Protein AF-C8WVZ9-F1 (afdb_monomer_lite)

Sequence (441 aa):
MGRTRWTMGVVLACALSVSGCATAPSETTSIAPSTGQEGQGTSVSHGEMGWYFVPIASMYGDMAVIAGIRPGKGRLKLWIRDDRFQGEGVTFAKTWDVAWFTPATGVLTRAGTMPSRAQSRYDGSVQLVFPYQWPTGGHPVKVSVRMGTRPGPPWPAAIPMYGSDMTPASFAPGAWDNLILGQVGDWVWVALKGPESPPLPGGTFATLWGYRTWDRLVAFNTKTGQAVQYAIPRSYSIGSFIEMVTPNLTVPTFAVQGDRVYVGVGEWIGSFPAKPAIPAHADILRLQAPIIQGPDSAYVESAGQAALDALNLDVELAAQSLASYWDSLVGVSVPGVPPFSEYRTGKQFAWNLYPTLVNHGSLPPDLLWSLMFPYPPKSSSDAERNALAGEIAAIIQSPLDWDAENMGAISAQAVLARFHHHPPMALPGYVVRGDAYWPKA

Foldseek 3Di:
DDDDDDDDDDDDDDPDDDDDDDDDDDDDDDDDDDDDDDDDDDQDDPPAFFKEFAPVCVVPNLQKFFQEWDDDDQKIKTWIWHWDDDPPRDTDDIWIFIWIARRSVRDIGGDGTDDDDDRDADDAQKDWAWDPDADPFWDFTFIWIDRNPHTFDGADPLDGATFAPQAPPVDDTSCLQWGFQYADVQKTKIFHFFDSDQPDPDPDQRRFQGGQARQWIKIAGRHQRAIEIETDDDDLGLNLLCQRRHNVHRDWHWDDDDQWIWITRRRMIGIHGSDDDDPPPHSYHYDYGDHPHDDDPVSNVVSLVVLLVLLVVLQVLLLLLLLLLQCVLLPHDAPPRDHNVCCVVVVGDHQLLDVCCVVRVYGDSSNSCSLVRDDDPPDPSNVSSVVSVVSVVCSNPDPSSVCSNVPPPDDSVRVCVVCVLADNDDGVQWDDDPRHTYGDD

pLDDT: mean 76.92, std 22.51, range [19.88, 97.62]

Organism: Alicyclobacillus acidocaldarius subsp. acidocaldarius (strain ATCC 27009 / DSM 446 / BCRC 14685 / JCM 5260 / KCTC 1825 / NBRC 15652 / NCIMB 11725 / NRRL B-14509 / 104-IA) (NCBI:txid521098)

Secondary structure (DSSP, 8-state):
-------------------------------PPP-----------TT--EEEE--HHHHH-TTEEEEEEEE-SSSEEEEEEEEEE-STT-EEEEEEEEEEEETTTTEEEEEEEE---PPP---SSEEEE--SSPPSSSPPB-PEEEETTEE-PPPPTTS-B---TT--TTS-TTTTTEEEEEEETTEEEEEEES-SS---TTSSSTTTSSTTSEEEEEEEETTT--EEEEEPPPPSSHHHHHHHH-TTSPPPEEEEETTEEEEEETTEEEEEESS----TT-SEEEE---EEEPPPHHHHHHHHHHHHHHHHHHHHHHHHHHHHHHHHHHT---TT---THHHHTTSS--GGG-HHHHHH----HHHHHHHH--PPTTSHHHHHHHHHHHHHHHHHT-HHHHHHHTTTSS-HHHHHHHTTTS--S--TTEEEETTEEEE--

Structure (mmCIF, N/CA/C/O backbone):
data_AF-C8WVZ9-F1
#
_entry.id   AF-C8WVZ9-F1
#
loop_
_atom_site.group_PDB
_atom_site.id
_atom_site.type_symbol
_atom_site.label_atom_id
_atom_site.label_alt_id
_atom_site.label_comp_id
_atom_site.label_asym_id
_atom_site.label_entity_id
_atom_site.label_seq_id
_atom_site.pdbx_PDB_ins_code
_atom_site.Cartn_x
_atom_site.Cartn_y
_atom_site.Cartn_z
_atom_site.occupancy
_atom_site.B_iso_or_equiv
_atom_site.auth_seq_id
_atom_site.auth_comp_id
_atom_site.auth_asym_id
_atom_site.auth_atom_id
_atom_site.pdbx_PDB_model_num
ATOM 1 N N . MET A 1 1 ? -27.736 11.914 -47.909 1.00 29.88 1 MET A N 1
ATOM 2 C CA . MET A 1 1 ? -26.961 10.954 -48.729 1.00 29.88 1 MET A CA 1
ATOM 3 C C . MET A 1 1 ? -25.530 11.480 -48.757 1.00 29.88 1 MET A C 1
ATOM 5 O O . MET A 1 1 ? -25.383 12.636 -49.094 1.00 29.88 1 MET A O 1
ATOM 9 N N . GLY A 1 2 ? -24.464 10.813 -48.329 1.00 27.62 2 GLY A N 1
ATOM 10 C CA . GLY A 1 2 ? -24.272 9.470 -47.804 1.00 27.62 2 GLY A CA 1
ATOM 11 C C . GLY A 1 2 ? -23.152 9.477 -46.751 1.00 27.62 2 GLY A C 1
ATOM 12 O O . GLY A 1 2 ? -22.336 10.391 -46.687 1.00 27.62 2 GLY A O 1
ATOM 13 N N . ARG A 1 3 ? -23.195 8.462 -45.888 1.00 22.64 3 ARG A N 1
ATOM 14 C CA . ARG A 1 3 ? -22.185 8.118 -44.886 1.00 22.64 3 ARG A CA 1
ATOM 15 C C . ARG A 1 3 ? -21.028 7.388 -45.568 1.00 22.64 3 ARG A C 1
ATOM 17 O O . ARG A 1 3 ? -21.297 6.503 -46.375 1.00 22.64 3 ARG A O 1
ATOM 24 N N . THR A 1 4 ? -19.801 7.615 -45.108 1.00 25.11 4 THR A N 1
ATOM 25 C CA . THR A 1 4 ? -18.699 6.665 -45.314 1.00 25.11 4 THR A CA 1
ATOM 26 C C . THR A 1 4 ? -18.016 6.412 -43.976 1.00 25.11 4 THR A C 1
ATOM 28 O O . THR A 1 4 ? -17.481 7.321 -43.347 1.00 25.11 4 THR A O 1
ATOM 31 N N . ARG A 1 5 ? -18.144 5.166 -43.511 1.00 24.33 5 ARG A N 1
ATOM 32 C CA . ARG A 1 5 ? -17.492 4.598 -42.328 1.00 24.33 5 ARG A CA 1
ATOM 33 C C . ARG A 1 5 ? -16.043 4.261 -42.682 1.00 24.33 5 ARG A C 1
ATOM 35 O O . ARG A 1 5 ? -15.822 3.653 -43.723 1.00 24.33 5 ARG A O 1
ATOM 42 N N . TRP A 1 6 ? -15.111 4.550 -41.779 1.00 22.38 6 TRP A N 1
ATOM 43 C CA . TRP A 1 6 ? -13.813 3.881 -41.725 1.00 22.38 6 TRP A CA 1
ATOM 44 C C . TRP A 1 6 ? -13.786 3.012 -40.471 1.00 22.38 6 TRP A C 1
ATOM 46 O O . TRP A 1 6 ? -13.825 3.501 -39.347 1.00 22.38 6 TRP A O 1
ATOM 56 N N . THR A 1 7 ? -13.816 1.705 -40.693 1.00 24.06 7 THR A N 1
ATOM 57 C CA . THR A 1 7 ? -13.511 0.664 -39.714 1.00 24.06 7 THR A CA 1
ATOM 58 C C . THR A 1 7 ? -12.002 0.449 -39.709 1.00 24.06 7 THR A C 1
ATOM 60 O O . THR A 1 7 ? -11.449 0.062 -40.735 1.00 24.06 7 THR A O 1
ATOM 63 N N . MET A 1 8 ? -11.351 0.662 -38.568 1.00 23.36 8 MET A N 1
ATOM 64 C CA . MET A 1 8 ? -10.012 0.144 -38.285 1.00 23.36 8 MET A CA 1
ATOM 65 C C . MET A 1 8 ? -10.153 -0.850 -37.136 1.00 23.36 8 MET A C 1
ATOM 67 O O . MET A 1 8 ? -10.513 -0.478 -36.022 1.00 23.36 8 MET A O 1
ATOM 71 N N . GLY A 1 9 ? -9.961 -2.127 -37.457 1.00 20.23 9 GLY A N 1
ATOM 72 C CA . GLY A 1 9 ? -9.815 -3.194 -36.481 1.00 20.23 9 GLY A CA 1
ATOM 73 C C . GLY A 1 9 ? -8.363 -3.265 -36.029 1.00 20.23 9 GLY A C 1
ATOM 74 O O . GLY A 1 9 ? -7.457 -3.245 -36.859 1.00 20.23 9 GLY A O 1
ATOM 75 N N . VAL A 1 10 ? -8.158 -3.368 -34.721 1.00 25.48 10 VAL A N 1
ATOM 76 C CA . VAL A 1 10 ? -6.905 -3.826 -34.123 1.00 25.48 10 VAL A CA 1
ATOM 77 C C . VAL A 1 10 ? -7.260 -5.038 -33.274 1.00 25.48 10 VAL A C 1
ATOM 79 O O . VAL A 1 10 ? -8.191 -5.006 -32.470 1.00 25.48 10 VAL A O 1
ATOM 82 N N . VAL A 1 11 ? -6.571 -6.136 -33.565 1.00 22.67 11 VAL A N 1
ATOM 83 C CA . VAL A 1 11 ? -6.753 -7.458 -32.973 1.00 22.67 11 VAL A CA 1
ATOM 84 C C . VAL A 1 11 ? -6.140 -7.451 -31.577 1.00 22.67 11 VAL A C 1
ATOM 86 O O . VAL A 1 11 ? -4.938 -7.257 -31.427 1.00 22.67 11 VAL A O 1
ATOM 89 N N . LEU A 1 12 ? -6.981 -7.667 -30.568 1.00 23.98 12 LEU A N 1
ATOM 90 C CA . LEU A 1 12 ? -6.572 -7.955 -29.199 1.00 23.98 12 LEU A CA 1
ATOM 91 C C . LEU A 1 12 ? -6.300 -9.465 -29.110 1.00 23.98 12 LEU A C 1
ATOM 93 O O . LEU A 1 12 ? -7.219 -10.269 -29.276 1.00 23.98 12 LEU A O 1
ATOM 97 N N . ALA A 1 13 ? -5.049 -9.862 -28.886 1.00 22.64 13 ALA A N 1
ATOM 98 C CA . ALA A 1 13 ? -4.718 -11.247 -28.576 1.00 22.64 13 ALA A CA 1
ATOM 99 C C . ALA A 1 13 ? -5.076 -11.525 -27.107 1.00 22.64 13 ALA A C 1
ATOM 101 O O . ALA A 1 13 ? -4.289 -11.279 -26.199 1.00 22.64 13 ALA A O 1
ATOM 102 N N . CYS A 1 14 ? -6.295 -12.016 -26.874 1.00 20.61 14 CYS A N 1
ATOM 103 C CA . CYS A 1 14 ? -6.662 -12.674 -25.624 1.00 20.61 14 CYS A CA 1
ATOM 104 C C . CYS A 1 14 ? -6.055 -14.081 -25.606 1.00 20.61 14 CYS A C 1
ATOM 106 O O . CYS A 1 14 ? -6.479 -14.943 -26.377 1.00 20.61 14 CYS A O 1
ATOM 108 N N . ALA A 1 15 ? -5.122 -14.345 -24.694 1.00 22.97 15 ALA A N 1
ATOM 109 C CA . ALA A 1 15 ? -4.780 -15.709 -24.309 1.00 22.97 15 ALA A CA 1
ATOM 110 C C . ALA A 1 15 ? -5.832 -16.221 -23.308 1.00 22.97 15 ALA A C 1
ATOM 112 O O . ALA A 1 15 ? -5.692 -16.091 -22.098 1.00 22.97 15 ALA A O 1
ATOM 113 N N . LEU A 1 16 ? -6.928 -16.764 -23.843 1.00 22.61 16 LEU A N 1
ATOM 114 C CA . LEU A 1 16 ? -7.836 -17.666 -23.136 1.00 22.61 16 LEU A CA 1
ATOM 115 C C . LEU A 1 16 ? -7.337 -19.094 -23.370 1.00 22.61 16 LEU A C 1
ATOM 117 O O . LEU A 1 16 ? -7.432 -19.596 -24.489 1.00 22.61 16 LEU A O 1
ATOM 121 N N . SER A 1 17 ? -6.853 -19.771 -22.334 1.00 23.20 17 SER A N 1
ATOM 122 C CA . SER A 1 17 ? -6.649 -21.221 -22.353 1.00 23.20 17 SER A CA 1
ATOM 123 C C . SER A 1 17 ? -7.741 -21.901 -21.526 1.00 23.20 17 SER A C 1
ATOM 125 O O . SER A 1 17 ? -7.682 -21.996 -20.305 1.00 23.20 17 SER A O 1
ATOM 127 N N . VAL A 1 18 ? -8.760 -22.395 -22.235 1.00 21.27 18 VAL A N 1
ATOM 128 C CA . VAL A 1 18 ? -9.701 -23.414 -21.758 1.00 21.27 18 VAL A CA 1
ATOM 129 C C . VAL A 1 18 ? -9.393 -24.708 -22.504 1.00 21.27 18 VAL A C 1
ATOM 131 O O . VAL A 1 18 ? -9.478 -24.745 -23.729 1.00 21.27 18 VAL A O 1
ATOM 134 N N . SER A 1 19 ? -9.061 -25.769 -21.773 1.00 24.31 19 SER A N 1
ATOM 135 C CA . SER A 1 19 ? -9.221 -27.195 -22.122 1.00 24.31 19 SER A CA 1
ATOM 136 C C . SER A 1 19 ? -8.779 -27.982 -20.886 1.00 24.31 19 SER A C 1
ATOM 138 O O . SER A 1 19 ? -7.771 -27.636 -20.292 1.00 24.31 19 SER A O 1
ATOM 140 N N . GLY A 1 20 ? -9.440 -29.012 -20.376 1.00 20.89 20 GLY A N 1
ATOM 141 C CA . GLY A 1 20 ? -10.487 -29.894 -20.875 1.00 20.89 20 GLY A CA 1
ATOM 142 C C . GLY A 1 20 ? -10.289 -31.223 -20.126 1.00 20.89 20 GLY A C 1
ATOM 143 O O . GLY A 1 20 ? -9.154 -31.636 -19.911 1.00 20.89 20 GLY A O 1
ATOM 144 N N . CYS A 1 21 ? -11.372 -31.840 -19.652 1.00 19.88 21 CYS A N 1
ATOM 145 C CA . CYS A 1 21 ? -11.374 -33.067 -18.845 1.00 19.88 21 CYS A CA 1
ATOM 146 C C . CYS A 1 21 ? -10.524 -34.217 -19.418 1.00 19.88 21 CYS A C 1
ATOM 148 O O . CYS A 1 21 ? -10.654 -34.550 -20.593 1.00 19.88 21 CYS A O 1
ATOM 150 N N . ALA A 1 22 ? -9.808 -34.924 -18.538 1.00 22.02 22 ALA A N 1
ATOM 151 C CA . ALA A 1 22 ? -9.460 -36.333 -18.709 1.00 22.02 22 ALA A CA 1
ATOM 152 C C . ALA A 1 22 ? -9.464 -37.041 -17.342 1.00 22.02 22 ALA A C 1
ATOM 154 O O . ALA A 1 22 ? -8.825 -36.608 -16.386 1.00 22.02 22 ALA A O 1
ATOM 155 N N . THR A 1 23 ? -10.236 -38.118 -17.255 1.00 21.86 23 THR A N 1
ATOM 156 C CA . THR A 1 23 ? -10.394 -39.022 -16.112 1.00 21.86 23 THR A CA 1
ATOM 157 C C . THR A 1 23 ? -9.280 -40.083 -16.084 1.00 21.86 23 THR A C 1
ATOM 159 O O . THR A 1 23 ? -9.119 -40.780 -17.076 1.00 21.86 23 THR A O 1
ATOM 162 N N . ALA A 1 24 ? -8.581 -40.177 -14.937 1.00 22.89 24 ALA A N 1
ATOM 163 C CA . ALA A 1 24 ? -7.985 -41.320 -14.191 1.00 22.89 24 ALA A CA 1
ATOM 164 C C . ALA A 1 24 ? -7.341 -42.537 -14.932 1.00 22.89 24 ALA A C 1
ATOM 166 O O . ALA A 1 24 ? -7.842 -42.968 -15.967 1.00 22.89 24 ALA A O 1
ATOM 167 N N . PRO A 1 25 ? -6.297 -43.191 -14.356 1.00 23.95 25 PRO A N 1
ATOM 168 C CA . PRO A 1 25 ? -6.461 -44.010 -13.143 1.00 23.95 25 PRO A CA 1
ATOM 169 C C . PRO A 1 25 ? -5.333 -43.920 -12.089 1.00 23.95 25 PRO A C 1
ATOM 171 O O . PRO A 1 25 ? -4.248 -43.400 -12.327 1.00 23.95 25 PRO A O 1
ATOM 174 N N . SER A 1 26 ? -5.660 -44.445 -10.904 1.00 23.14 26 SER A N 1
ATOM 175 C CA . SER A 1 26 ? -4.842 -44.619 -9.701 1.00 23.14 26 SER A CA 1
ATOM 176 C C . SER A 1 26 ? -3.475 -45.264 -9.921 1.00 23.14 26 SER A C 1
ATOM 178 O O . SER A 1 26 ? -3.396 -46.315 -10.546 1.00 23.14 26 SER A O 1
ATOM 180 N N . GLU A 1 27 ? -2.468 -44.770 -9.198 1.00 23.16 27 GLU A N 1
ATOM 181 C CA . GLU A 1 27 ? -1.441 -45.630 -8.610 1.00 23.16 27 GLU A CA 1
ATOM 182 C C . GLU A 1 27 ? -0.999 -45.092 -7.242 1.00 23.16 27 GLU A C 1
ATOM 184 O O . GLU A 1 27 ? -0.496 -43.983 -7.073 1.00 23.16 27 GLU A O 1
ATOM 189 N N . THR A 1 28 ? -1.290 -45.906 -6.236 1.00 23.78 28 THR A N 1
ATOM 190 C CA . THR A 1 28 ? -0.952 -45.761 -4.826 1.00 23.78 28 THR A CA 1
ATOM 191 C C . THR A 1 28 ? 0.554 -45.908 -4.641 1.00 23.78 28 THR A C 1
ATOM 193 O O . THR A 1 28 ? 1.087 -46.980 -4.904 1.00 23.78 28 THR A O 1
ATOM 196 N N . THR A 1 29 ? 1.233 -44.899 -4.092 1.00 23.52 29 THR A N 1
ATOM 197 C CA . THR A 1 29 ? 2.475 -45.148 -3.344 1.00 23.52 29 THR A CA 1
ATOM 198 C C . THR A 1 29 ? 2.499 -44.280 -2.095 1.00 23.52 29 THR A C 1
ATOM 200 O O . THR A 1 29 ? 2.578 -43.057 -2.152 1.00 23.52 29 THR A O 1
ATOM 203 N N . SER A 1 30 ? 2.363 -44.945 -0.951 1.00 23.78 30 SER A N 1
ATOM 204 C CA . SER A 1 30 ? 2.462 -44.371 0.382 1.00 23.78 30 SER A CA 1
ATOM 205 C C . SER A 1 30 ? 3.886 -43.902 0.667 1.00 23.78 30 SER A C 1
ATOM 207 O O . SER A 1 30 ? 4.817 -44.706 0.596 1.00 23.78 30 SER A O 1
ATOM 209 N N . ILE A 1 31 ? 4.041 -42.654 1.100 1.00 23.84 31 ILE A N 1
ATOM 210 C CA . ILE A 1 31 ? 5.208 -42.211 1.865 1.00 23.84 31 ILE A CA 1
ATOM 211 C C . ILE A 1 31 ? 4.674 -41.525 3.124 1.00 23.84 31 ILE A C 1
ATOM 213 O O . ILE A 1 31 ? 3.808 -40.656 3.058 1.00 23.84 31 ILE A O 1
ATOM 217 N N . ALA A 1 32 ? 5.127 -42.017 4.275 1.00 22.39 32 ALA A N 1
ATOM 218 C CA . ALA A 1 32 ? 4.687 -41.610 5.602 1.00 22.39 32 ALA A CA 1
ATOM 219 C C . ALA A 1 32 ? 4.967 -40.116 5.884 1.00 22.39 32 ALA A C 1
ATOM 221 O O . ALA A 1 32 ? 5.989 -39.596 5.432 1.00 22.39 32 ALA A O 1
ATOM 222 N N . PRO A 1 33 ? 4.106 -39.430 6.659 1.00 22.33 33 PRO A N 1
ATOM 223 C CA . PRO A 1 33 ? 4.279 -38.018 6.973 1.00 22.33 33 PRO A CA 1
ATOM 224 C C . PRO A 1 33 ? 5.383 -37.821 8.020 1.00 22.33 33 PRO A C 1
ATOM 226 O O . PRO A 1 33 ? 5.328 -38.375 9.120 1.00 22.33 33 PRO A O 1
ATOM 229 N N . SER A 1 34 ? 6.379 -36.994 7.694 1.00 24.73 34 SER A N 1
ATOM 230 C CA . SER A 1 34 ? 7.309 -36.451 8.681 1.00 24.73 34 SER A CA 1
ATOM 231 C C . SER A 1 34 ? 6.636 -35.311 9.444 1.00 24.73 34 SER A C 1
ATOM 233 O O . SER A 1 34 ? 6.245 -34.295 8.874 1.00 24.73 34 SER A O 1
ATOM 235 N N . THR A 1 35 ? 6.523 -35.517 10.747 1.00 26.45 35 THR A N 1
ATOM 236 C CA . THR A 1 35 ? 6.078 -34.602 11.799 1.00 26.45 35 THR A CA 1
ATOM 237 C C . THR A 1 35 ? 6.645 -33.182 11.686 1.00 26.45 35 THR A C 1
ATOM 239 O O . THR A 1 35 ? 7.861 -33.000 11.723 1.00 26.45 35 THR A O 1
ATOM 242 N N . GLY A 1 36 ? 5.757 -32.183 11.665 1.00 23.80 36 GLY A N 1
ATOM 243 C CA . GLY A 1 36 ? 6.095 -30.759 11.726 1.00 23.80 36 GLY A CA 1
ATOM 244 C C . GLY A 1 36 ? 4.884 -29.887 12.078 1.00 23.80 36 GLY A C 1
ATOM 245 O O . GLY A 1 36 ? 4.320 -29.247 11.207 1.00 23.80 36 GLY A O 1
ATOM 246 N N . GLN A 1 37 ? 4.486 -29.926 13.354 1.00 26.09 37 GLN A N 1
ATOM 247 C CA . GLN A 1 37 ? 3.618 -28.979 14.081 1.00 26.09 37 GLN A CA 1
ATOM 248 C C . GLN A 1 37 ? 2.404 -28.377 13.345 1.00 26.09 37 GLN A C 1
ATOM 250 O O . GLN A 1 37 ? 2.394 -27.217 12.940 1.00 26.09 37 GLN A O 1
ATOM 255 N N . GLU A 1 38 ? 1.307 -29.135 13.359 1.00 25.19 38 GLU A N 1
ATOM 256 C CA . GLU A 1 38 ? -0.048 -28.583 13.391 1.00 25.19 38 GLU A CA 1
ATOM 257 C C . GLU A 1 38 ? -0.263 -27.829 14.715 1.00 25.19 38 GLU A C 1
ATOM 259 O O . GLU A 1 38 ? -0.315 -28.415 15.801 1.00 25.19 38 GLU A O 1
ATOM 264 N N . GLY A 1 39 ? -0.382 -26.505 14.627 1.00 27.67 39 GLY A N 1
ATOM 265 C CA . GLY A 1 39 ? -0.938 -25.684 15.694 1.00 27.67 39 GLY A CA 1
ATOM 266 C C . GLY A 1 39 ? -2.450 -25.879 15.747 1.00 27.67 39 GLY A C 1
ATOM 267 O O . GLY A 1 39 ? -3.170 -25.380 14.890 1.00 27.67 39 GLY A O 1
ATOM 268 N N . GLN A 1 40 ? -2.883 -26.648 16.743 1.00 27.73 40 GLN A N 1
ATOM 269 C CA . GLN A 1 40 ? -4.248 -26.870 17.225 1.00 27.73 40 GLN A CA 1
ATOM 270 C C . GLN A 1 40 ? -5.304 -25.854 16.755 1.00 27.73 40 GLN A C 1
ATOM 272 O O . GLN A 1 40 ? -5.257 -24.675 17.101 1.00 27.73 40 GLN A O 1
ATOM 277 N N . GLY A 1 41 ? -6.336 -26.367 16.080 1.00 33.22 41 GLY A N 1
ATOM 278 C CA . GLY A 1 41 ? -7.616 -25.686 15.929 1.00 33.22 41 GLY A CA 1
ATOM 279 C C . GLY A 1 41 ? -8.287 -25.507 17.290 1.00 33.22 41 GLY A C 1
ATOM 280 O O . GLY A 1 41 ? -8.979 -26.396 17.785 1.00 33.22 41 GLY A O 1
ATOM 281 N N . THR A 1 42 ? -8.082 -24.345 17.898 1.00 28.11 42 THR A N 1
ATOM 282 C CA . THR A 1 42 ? -8.934 -23.820 18.960 1.00 28.11 42 THR A CA 1
ATOM 283 C C . THR A 1 42 ? -10.258 -23.374 18.349 1.00 28.11 42 THR A C 1
ATOM 285 O O . THR A 1 42 ? -10.302 -22.657 17.351 1.00 28.11 42 THR A O 1
ATOM 288 N N . SER A 1 43 ? -11.368 -23.785 18.960 1.00 30.59 43 SER A N 1
ATOM 289 C CA . SER A 1 43 ? -12.676 -23.187 18.700 1.00 30.59 43 SER A CA 1
ATOM 290 C C . SER A 1 43 ? -12.581 -21.668 18.889 1.00 30.59 43 SER A C 1
ATOM 292 O O . SER A 1 43 ? -12.325 -21.210 20.004 1.00 30.59 43 SER A O 1
ATOM 294 N N . VAL A 1 44 ? -12.760 -20.902 17.810 1.00 31.22 44 VAL A N 1
ATOM 295 C CA . VAL A 1 44 ? -12.601 -19.441 17.802 1.00 31.22 44 VAL A CA 1
ATOM 296 C C . VAL A 1 44 ? -13.662 -18.805 18.696 1.00 31.22 44 VAL A C 1
ATOM 298 O O . VAL A 1 44 ? -14.865 -18.918 18.447 1.00 31.22 44 VAL A O 1
ATOM 301 N N . SER A 1 45 ? -13.215 -18.131 19.753 1.00 32.59 45 SER A N 1
ATOM 302 C CA . SER A 1 45 ? -14.095 -17.354 20.611 1.00 32.59 45 SER A CA 1
ATOM 303 C C . SER A 1 45 ? -14.494 -16.055 19.896 1.00 32.59 45 SER A C 1
ATOM 305 O O . SER A 1 45 ? -13.671 -15.326 19.338 1.00 32.59 45 SER A O 1
ATOM 307 N N . HIS A 1 46 ? -15.791 -15.746 19.871 1.00 39.34 46 HIS A N 1
ATOM 308 C CA . HIS A 1 46 ? -16.281 -14.456 19.389 1.00 39.34 46 HIS A CA 1
ATOM 309 C C . HIS A 1 46 ? -15.780 -13.340 20.328 1.00 39.34 46 HIS A C 1
ATOM 311 O O . HIS A 1 46 ? -16.389 -13.108 21.367 1.00 39.34 46 HIS A O 1
ATOM 317 N N . GLY A 1 47 ? -14.690 -12.640 19.984 1.00 53.50 47 GLY A N 1
ATOM 318 C CA . GLY A 1 47 ? -14.193 -11.536 20.824 1.00 53.50 47 GLY A CA 1
ATOM 319 C C . GLY A 1 47 ? -12.701 -11.207 20.758 1.00 53.50 47 GLY A C 1
ATOM 320 O O . GLY A 1 47 ? -12.270 -10.274 21.434 1.00 53.50 47 GLY A O 1
ATOM 321 N N . GLU A 1 48 ? -11.903 -11.903 19.949 1.00 73.06 48 GLU A N 1
ATOM 322 C CA . GLU A 1 48 ? -10.443 -11.739 19.977 1.00 73.06 48 GLU A CA 1
ATOM 323 C C . GLU A 1 48 ? -9.954 -10.492 19.230 1.00 73.06 48 GLU A C 1
ATOM 325 O O . GLU A 1 48 ? -10.462 -10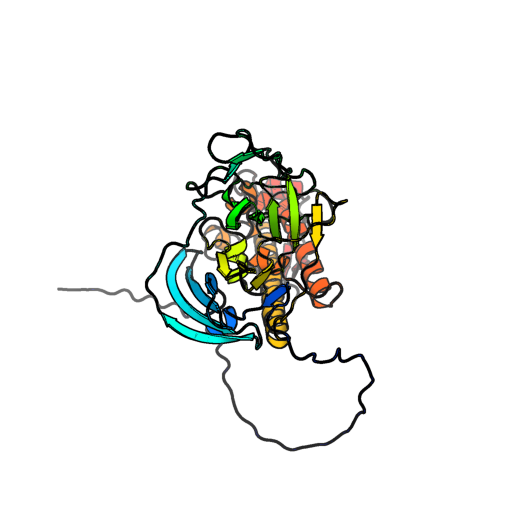.135 18.158 1.00 73.06 48 GLU A O 1
ATOM 330 N N . MET A 1 49 ? -9.010 -9.788 19.863 1.00 89.94 49 MET A N 1
ATOM 331 C CA . MET A 1 49 ? -8.331 -8.611 19.325 1.00 89.94 49 MET A CA 1
ATOM 332 C C . MET A 1 49 ? -7.361 -9.038 18.220 1.00 89.94 49 MET A C 1
ATOM 334 O O . MET A 1 49 ? -6.456 -9.822 18.490 1.00 89.94 49 MET A O 1
ATOM 338 N N . GLY A 1 50 ? -7.496 -8.490 17.013 1.00 94.06 50 GLY A N 1
ATOM 339 C CA . GLY A 1 50 ? -6.598 -8.826 15.907 1.00 94.06 50 GLY A CA 1
ATOM 340 C C . GLY A 1 50 ? -7.158 -8.490 14.529 1.00 94.06 50 GLY A C 1
ATOM 341 O O . GLY A 1 50 ? -8.126 -7.735 14.409 1.00 94.06 50 GLY A O 1
ATOM 342 N N . TRP A 1 51 ? -6.536 -9.057 13.498 1.00 95.25 51 TRP A N 1
ATOM 343 C CA . TRP A 1 51 ? -6.847 -8.812 12.090 1.00 95.25 51 TRP A CA 1
ATOM 344 C C . TRP A 1 51 ? -7.477 -10.029 11.411 1.00 95.25 51 TRP A C 1
ATOM 346 O O . TRP A 1 51 ? -7.005 -11.154 11.562 1.00 95.25 51 TRP A O 1
ATOM 356 N N . TYR A 1 52 ? -8.519 -9.780 10.624 1.00 95.38 52 TYR A N 1
ATOM 357 C CA . TYR A 1 52 ? -9.178 -10.753 9.762 1.00 95.38 52 TYR A CA 1
ATOM 358 C C . TYR A 1 52 ? -8.932 -10.372 8.308 1.00 95.38 52 TYR A C 1
ATOM 360 O O . TYR A 1 52 ? -9.235 -9.244 7.907 1.00 95.38 52 TYR A O 1
ATOM 368 N N . PHE A 1 53 ? -8.404 -11.308 7.530 1.00 93.88 53 PHE A N 1
ATOM 369 C CA . PHE A 1 53 ? -8.315 -11.181 6.087 1.00 93.88 53 PHE A CA 1
ATOM 370 C C . PHE A 1 53 ? -9.697 -11.370 5.458 1.00 93.88 53 PHE A C 1
ATOM 372 O O . PHE A 1 53 ? -10.464 -12.253 5.854 1.00 93.88 53 PHE A O 1
ATOM 379 N N . VAL A 1 54 ? -10.016 -10.539 4.472 1.00 93.94 54 VAL A N 1
ATOM 380 C CA . VAL A 1 54 ? -11.257 -10.594 3.709 1.00 93.94 54 VAL A CA 1
ATOM 381 C C . VAL A 1 54 ? -10.896 -10.679 2.224 1.00 93.94 54 VAL A C 1
ATOM 383 O O . VAL A 1 54 ? -10.467 -9.669 1.671 1.00 93.94 54 VAL A O 1
ATOM 386 N N . PRO A 1 55 ? -11.102 -11.832 1.558 1.00 87.75 55 PRO A N 1
ATOM 387 C CA . PRO A 1 55 ? -10.731 -12.045 0.156 1.00 87.75 55 PRO A CA 1
ATOM 388 C C . PRO A 1 55 ? -11.712 -11.326 -0.781 1.00 87.75 55 PRO A C 1
ATOM 390 O O . PRO A 1 55 ? -12.541 -11.938 -1.453 1.00 87.75 55 PRO A O 1
ATOM 393 N N . ILE A 1 56 ? -11.701 -9.997 -0.771 1.00 90.69 56 ILE A N 1
ATOM 394 C CA . ILE A 1 56 ? -12.604 -9.188 -1.595 1.00 90.69 56 ILE A CA 1
ATOM 395 C C . ILE A 1 56 ? -12.203 -9.250 -3.068 1.00 90.69 56 ILE A C 1
ATOM 397 O O . ILE A 1 56 ? -13.096 -9.256 -3.915 1.00 90.69 56 ILE A O 1
ATOM 401 N N . ALA A 1 57 ? -10.904 -9.373 -3.365 1.00 88.00 57 ALA A N 1
ATOM 402 C CA . ALA A 1 57 ? -10.403 -9.440 -4.733 1.00 88.00 57 ALA A CA 1
ATOM 403 C C . ALA A 1 57 ? -10.949 -10.661 -5.486 1.00 88.00 57 ALA A C 1
ATOM 405 O O . ALA A 1 57 ? -11.495 -10.529 -6.578 1.00 88.00 57 ALA A O 1
ATOM 406 N N . SER A 1 58 ? -10.948 -11.837 -4.852 1.00 85.19 58 SER A N 1
ATOM 407 C CA . SER A 1 58 ? -11.470 -13.066 -5.468 1.00 85.19 58 SER A CA 1
ATOM 408 C C . SER A 1 58 ? -12.975 -13.014 -5.761 1.00 85.19 58 SER A C 1
ATOM 410 O O . SER A 1 58 ? -13.464 -13.714 -6.647 1.00 85.19 58 SER A O 1
ATOM 412 N N . MET A 1 59 ? -13.729 -12.184 -5.032 1.00 89.50 59 MET A N 1
ATOM 413 C CA . MET A 1 59 ? -15.175 -12.061 -5.207 1.00 89.50 59 MET A CA 1
ATOM 414 C C . MET A 1 59 ? -15.581 -10.903 -6.122 1.00 89.50 59 MET A C 1
ATOM 416 O O . MET A 1 59 ? -16.601 -11.016 -6.803 1.00 89.50 59 MET A O 1
ATOM 420 N N . TYR A 1 60 ? -14.867 -9.781 -6.105 1.00 89.31 60 TYR A N 1
ATOM 421 C CA . TYR A 1 60 ? -15.290 -8.540 -6.769 1.00 89.31 60 TYR A CA 1
ATOM 422 C C . TYR A 1 60 ? -14.318 -8.059 -7.854 1.00 89.31 60 TYR A C 1
ATOM 424 O O . TYR A 1 60 ? -14.699 -7.195 -8.636 1.00 89.31 60 TYR A O 1
ATOM 432 N N . GLY A 1 61 ? -13.138 -8.670 -7.964 1.00 86.31 61 GLY A N 1
ATOM 433 C CA . GLY A 1 61 ? -12.073 -8.288 -8.888 1.00 86.31 61 GLY A CA 1
ATOM 434 C C . GLY A 1 61 ? -10.908 -7.612 -8.170 1.00 86.31 61 GLY A C 1
ATOM 435 O O . GLY A 1 61 ? -11.052 -7.099 -7.061 1.00 86.31 61 GLY A O 1
ATOM 436 N N . ASP A 1 62 ? -9.752 -7.591 -8.827 1.00 80.94 62 ASP A N 1
ATOM 437 C CA . ASP A 1 62 ? -8.476 -7.198 -8.214 1.00 80.94 62 ASP A CA 1
ATOM 438 C C . ASP A 1 62 ? -8.427 -5.740 -7.745 1.00 80.94 62 ASP A C 1
ATOM 440 O O . ASP A 1 62 ? -7.599 -5.405 -6.902 1.00 80.94 62 ASP A O 1
ATOM 444 N N . MET A 1 63 ? -9.340 -4.894 -8.239 1.00 83.31 63 MET A N 1
ATOM 445 C CA . MET A 1 63 ? -9.482 -3.479 -7.877 1.00 83.31 63 MET A CA 1
ATOM 446 C C . MET A 1 63 ? -10.468 -3.210 -6.729 1.00 83.31 63 MET A C 1
ATOM 448 O O . MET A 1 63 ? -10.718 -2.056 -6.375 1.00 83.31 63 MET A O 1
ATOM 452 N N . ALA A 1 64 ? -11.033 -4.258 -6.128 1.00 88.06 64 ALA A N 1
ATOM 453 C CA . ALA A 1 64 ? -12.025 -4.124 -5.073 1.00 88.06 64 ALA A CA 1
ATOM 454 C C . ALA A 1 64 ? -11.412 -3.797 -3.703 1.00 88.06 64 ALA A C 1
ATOM 456 O O . ALA A 1 64 ? -10.405 -4.380 -3.301 1.00 88.06 64 ALA A O 1
ATOM 457 N N . VAL A 1 65 ? -12.083 -2.924 -2.942 1.00 88.56 65 VAL A N 1
ATOM 458 C CA . VAL A 1 65 ? -11.675 -2.503 -1.592 1.00 88.56 65 VAL A CA 1
ATOM 459 C C . VAL A 1 65 ? -12.814 -2.326 -0.605 1.00 88.56 65 VAL A C 1
ATOM 461 O O . VAL A 1 65 ? -13.939 -1.976 -0.967 1.00 88.56 65 VAL A O 1
ATOM 464 N N . ILE A 1 66 ? -12.512 -2.502 0.685 1.00 91.94 66 ILE A N 1
ATOM 465 C CA . ILE A 1 66 ? -13.448 -2.212 1.775 1.00 91.94 66 ILE A CA 1
ATOM 466 C C . ILE A 1 66 ? -13.581 -0.693 1.940 1.00 91.94 66 ILE A C 1
ATOM 468 O O . ILE A 1 66 ? -12.749 -0.029 2.551 1.00 91.94 66 ILE A O 1
ATOM 472 N N . ALA A 1 67 ? -14.689 -0.148 1.442 1.00 90.50 67 ALA A N 1
ATOM 473 C CA . ALA A 1 67 ? -15.040 1.269 1.506 1.00 90.50 67 ALA A CA 1
ATOM 474 C C . ALA A 1 67 ? -16.042 1.612 2.622 1.00 90.50 67 ALA A C 1
ATOM 476 O O . ALA A 1 67 ? -16.401 2.776 2.830 1.00 90.50 67 ALA A O 1
ATOM 477 N N . GLY A 1 68 ? -16.479 0.627 3.400 1.00 92.75 68 GLY A N 1
ATOM 478 C CA . GLY A 1 68 ? -17.111 0.884 4.685 1.00 92.75 68 GLY A CA 1
ATOM 479 C C . GLY A 1 68 ? -17.515 -0.368 5.426 1.00 92.75 68 GLY A C 1
ATOM 480 O O . GLY A 1 68 ? -17.605 -1.453 4.857 1.00 92.75 68 GLY A O 1
ATOM 481 N N . ILE A 1 69 ? -17.767 -0.193 6.718 1.00 94.69 69 ILE A N 1
ATOM 482 C CA . ILE A 1 69 ? -18.090 -1.280 7.633 1.00 94.69 69 ILE A CA 1
ATOM 483 C C . ILE A 1 69 ? -19.262 -0.852 8.501 1.00 94.69 69 ILE A C 1
ATOM 485 O O . ILE A 1 69 ? -19.330 0.273 8.993 1.00 94.69 69 ILE A O 1
ATOM 489 N N . ARG A 1 70 ? -20.191 -1.780 8.720 1.00 95.19 70 ARG A N 1
ATOM 490 C CA . ARG A 1 70 ? -21.233 -1.655 9.731 1.00 95.19 70 ARG A CA 1
ATOM 491 C C . ARG A 1 70 ? -21.393 -2.977 10.486 1.00 95.19 70 ARG A C 1
ATOM 493 O O . ARG A 1 70 ? -21.848 -3.956 9.889 1.00 95.19 70 ARG A O 1
ATOM 500 N N . PRO A 1 71 ? -21.077 -3.013 11.788 1.00 93.62 71 PRO A N 1
ATOM 501 C CA . PRO A 1 71 ? -21.261 -4.197 12.607 1.00 93.62 71 PRO A CA 1
ATOM 502 C C . PRO A 1 71 ? -22.738 -4.579 12.740 1.00 93.62 71 PRO A C 1
ATOM 504 O O . PRO A 1 71 ? -23.621 -3.724 12.831 1.00 93.62 71 PRO A O 1
ATOM 507 N N . GLY A 1 72 ? -23.004 -5.880 12.740 1.00 87.88 72 GLY A N 1
ATOM 508 C CA . GLY A 1 72 ? -24.299 -6.504 12.996 1.00 87.88 72 GLY A CA 1
ATOM 509 C C . GLY A 1 72 ? -24.172 -7.599 14.058 1.00 87.88 72 GLY A C 1
ATOM 510 O O . GLY A 1 72 ? -23.145 -7.720 14.725 1.00 87.88 72 GLY A O 1
ATOM 511 N N . LYS A 1 73 ? -25.215 -8.412 14.250 1.00 85.31 73 LYS A N 1
ATOM 512 C CA . LYS A 1 73 ? -25.156 -9.550 15.183 1.00 85.31 73 LYS A CA 1
ATOM 513 C C . LYS A 1 73 ? -24.247 -10.646 14.609 1.00 85.31 73 LYS A C 1
ATOM 515 O O . LYS A 1 73 ? -24.664 -11.364 13.707 1.00 85.31 73 LYS A O 1
ATOM 520 N N . GLY A 1 74 ? -23.004 -10.726 15.091 1.00 85.44 74 GLY A N 1
ATOM 521 C CA . GLY A 1 74 ? -22.021 -11.755 14.711 1.00 85.44 74 GLY A CA 1
ATOM 522 C C . GLY A 1 74 ? -21.463 -11.654 13.284 1.00 85.44 74 GLY A C 1
ATOM 523 O O . GLY A 1 74 ? -20.689 -12.509 12.866 1.00 85.44 74 GLY A O 1
ATOM 524 N N . ARG A 1 75 ? -21.848 -10.621 12.527 1.00 93.88 75 ARG A N 1
ATOM 525 C CA . ARG A 1 75 ? -21.451 -10.393 11.130 1.00 93.88 75 ARG A CA 1
ATOM 526 C C . ARG A 1 75 ? -21.172 -8.918 10.903 1.00 93.88 75 ARG A C 1
ATOM 528 O O . ARG A 1 75 ? -21.741 -8.066 11.582 1.00 93.88 75 ARG A O 1
ATOM 535 N N . LEU A 1 76 ? -20.359 -8.617 9.904 1.00 95.88 76 LEU A N 1
ATOM 536 C CA . LEU A 1 76 ? -20.043 -7.269 9.459 1.00 95.88 76 LEU A CA 1
ATOM 537 C C . LEU A 1 76 ? -20.657 -7.051 8.080 1.00 95.88 76 LEU A C 1
ATOM 539 O O . LEU A 1 76 ? -20.426 -7.832 7.158 1.00 95.88 76 LEU A O 1
ATOM 543 N N . LYS A 1 77 ? -21.455 -5.993 7.936 1.00 96.31 77 LYS A N 1
ATOM 544 C CA . LYS A 1 77 ? -21.877 -5.512 6.622 1.00 96.31 77 LYS A CA 1
ATOM 545 C C . LYS A 1 77 ? -20.738 -4.682 6.053 1.00 96.31 77 LYS A C 1
ATOM 547 O O . LYS A 1 77 ? -20.367 -3.685 6.669 1.00 96.31 77 LYS A O 1
ATOM 552 N N . LEU A 1 78 ? -20.221 -5.072 4.901 1.00 95.56 78 LEU A N 1
ATOM 553 C CA . LEU A 1 78 ? -19.170 -4.354 4.195 1.00 95.56 78 LEU A CA 1
ATOM 554 C C . LEU A 1 78 ? -19.776 -3.616 3.005 1.00 95.56 78 LEU A C 1
ATOM 556 O O . LEU A 1 78 ? -20.671 -4.139 2.336 1.00 95.56 78 LEU A O 1
ATOM 560 N N . TRP A 1 79 ? -19.293 -2.405 2.758 1.00 94.19 79 TRP A N 1
ATOM 561 C CA . TRP A 1 79 ? -19.452 -1.730 1.476 1.00 94.19 79 TRP A CA 1
ATOM 562 C C . TRP A 1 79 ? -18.150 -1.910 0.721 1.00 94.19 79 TRP A C 1
ATOM 564 O O . TRP A 1 79 ? -17.098 -1.529 1.230 1.00 94.19 79 TRP A O 1
ATOM 574 N N . ILE A 1 80 ? -18.232 -2.525 -0.449 1.00 92.44 80 ILE A N 1
ATOM 575 C CA . ILE A 1 80 ? -17.086 -2.781 -1.310 1.00 92.44 80 ILE A CA 1
ATOM 576 C C . ILE A 1 80 ? -17.158 -1.792 -2.464 1.00 92.44 80 ILE A C 1
ATOM 578 O O . ILE A 1 80 ? -18.222 -1.616 -3.055 1.00 92.44 80 ILE A O 1
ATOM 582 N N . ARG A 1 81 ? -16.055 -1.112 -2.745 1.00 89.19 81 ARG A N 1
ATOM 583 C CA . ARG A 1 81 ? -15.908 -0.271 -3.931 1.00 89.19 81 ARG A CA 1
ATOM 584 C C . ARG A 1 81 ? -14.986 -1.002 -4.893 1.00 89.19 81 ARG A C 1
ATOM 586 O O . ARG A 1 81 ? -13.919 -1.426 -4.472 1.00 89.19 81 ARG A O 1
ATOM 593 N N . ASP A 1 82 ? -15.413 -1.148 -6.137 1.00 86.56 82 ASP A N 1
ATOM 594 C CA . ASP A 1 82 ? -14.596 -1.650 -7.244 1.00 86.56 82 ASP A CA 1
ATOM 595 C C . ASP A 1 82 ? -14.447 -0.522 -8.268 1.00 86.56 82 ASP A C 1
ATOM 597 O O . ASP A 1 82 ? -15.443 0.026 -8.758 1.00 86.56 82 ASP A O 1
ATOM 601 N N . ASP A 1 83 ? -13.200 -0.146 -8.531 1.00 78.38 83 ASP A N 1
ATOM 602 C CA . ASP A 1 83 ? -12.833 0.911 -9.464 1.00 78.38 83 ASP A CA 1
ATOM 603 C C . ASP A 1 83 ? -12.245 0.288 -10.731 1.00 78.38 83 ASP A C 1
ATOM 605 O O . ASP A 1 83 ? -11.200 -0.357 -10.706 1.00 78.38 83 ASP A O 1
ATOM 609 N N . ARG A 1 84 ? -12.899 0.512 -11.874 1.00 71.38 84 ARG A N 1
ATOM 610 C CA . ARG A 1 84 ? -12.454 -0.047 -13.156 1.00 71.38 84 ARG A CA 1
ATOM 611 C C . ARG A 1 84 ? -11.704 0.976 -13.993 1.00 71.38 84 ARG A C 1
ATOM 613 O O . ARG A 1 84 ? -12.230 2.055 -14.297 1.00 71.38 84 ARG A O 1
ATOM 620 N N . PHE A 1 85 ? -10.509 0.582 -14.419 1.00 64.56 85 PHE A N 1
ATOM 621 C CA . PHE A 1 85 ? -9.662 1.316 -15.353 1.00 64.56 85 PHE A CA 1
ATOM 622 C C . PHE A 1 85 ? -9.940 0.860 -16.792 1.00 64.56 85 PHE A C 1
ATOM 624 O O . PHE A 1 85 ? -10.109 -0.332 -17.047 1.00 64.56 85 PHE A O 1
ATOM 631 N N . GLN A 1 86 ? -9.984 1.793 -17.746 1.00 50.16 86 GLN A N 1
ATOM 632 C CA . GLN A 1 86 ? -9.921 1.471 -19.177 1.00 50.16 86 GLN A CA 1
ATOM 633 C C . GLN A 1 86 ? -8.803 2.275 -19.828 1.00 50.16 86 GLN A C 1
ATOM 635 O O . GLN A 1 86 ? -9.027 3.424 -20.190 1.00 50.16 86 GLN A O 1
ATOM 640 N N . GLY A 1 87 ? -7.637 1.643 -20.002 1.00 45.53 87 GLY A N 1
ATOM 641 C CA . GLY A 1 87 ? -6.477 2.239 -20.673 1.00 45.53 87 GLY A CA 1
ATOM 642 C C . GLY A 1 87 ? -5.910 3.482 -19.968 1.00 45.53 87 GLY A C 1
ATOM 643 O O . GLY A 1 87 ? -6.607 4.174 -19.231 1.00 45.53 87 GLY A O 1
ATOM 644 N N . GLU A 1 88 ? -4.612 3.736 -20.161 1.00 41.25 88 GLU A N 1
ATOM 645 C CA . GLU A 1 88 ? -3.894 4.956 -19.727 1.00 41.25 88 GLU A CA 1
ATOM 646 C C . GLU A 1 88 ? -4.155 5.432 -18.275 1.00 41.25 88 GLU A C 1
ATOM 648 O O . GLU A 1 88 ? -4.011 6.610 -17.958 1.00 41.25 88 GLU A O 1
ATOM 653 N N . GLY A 1 89 ? -4.548 4.536 -17.361 1.00 48.22 89 GLY A N 1
ATOM 654 C CA . GLY A 1 89 ? -4.810 4.883 -15.960 1.00 48.22 89 GLY A CA 1
ATOM 655 C C . GLY A 1 89 ? -6.095 5.686 -15.699 1.00 48.22 89 GLY A C 1
ATOM 656 O O . GLY A 1 89 ? -6.251 6.224 -14.602 1.00 48.22 89 GLY A O 1
ATOM 657 N N . VAL A 1 90 ? -7.044 5.761 -16.643 1.00 43.22 90 VAL A N 1
ATOM 658 C CA . VAL A 1 90 ? -8.301 6.508 -16.444 1.00 43.22 90 VAL A CA 1
ATOM 659 C C . VAL A 1 90 ? -9.401 5.620 -15.841 1.00 43.22 90 VAL A C 1
ATOM 661 O O . VAL A 1 90 ? -9.832 4.626 -16.431 1.00 43.22 90 VAL A O 1
ATOM 664 N N . THR A 1 91 ? -9.895 6.001 -14.657 1.00 57.91 91 THR A N 1
ATOM 665 C CA . THR A 1 91 ? -11.017 5.347 -13.959 1.00 57.91 91 THR A CA 1
ATOM 666 C C . THR A 1 91 ? -12.361 5.860 -14.490 1.00 57.91 91 THR A C 1
ATOM 668 O O . THR A 1 91 ? -12.671 7.040 -14.329 1.00 57.91 91 THR A O 1
ATOM 671 N N . PHE A 1 92 ? -13.203 4.992 -15.062 1.00 54.53 92 PHE A N 1
ATOM 672 C CA . PHE A 1 92 ? -14.517 5.403 -15.600 1.00 54.53 92 PHE A CA 1
ATOM 673 C C . PHE A 1 92 ? -15.720 4.865 -14.823 1.00 54.53 92 PHE A C 1
ATOM 675 O O . PHE A 1 92 ? -16.775 5.501 -14.827 1.00 54.53 92 PHE A O 1
ATOM 682 N N . ALA A 1 93 ? -15.595 3.722 -14.145 1.00 61.09 93 ALA A N 1
ATOM 683 C CA . ALA A 1 93 ? -16.724 3.088 -13.471 1.00 61.09 93 ALA A CA 1
ATOM 684 C C . ALA A 1 93 ? -16.378 2.748 -12.024 1.00 61.09 93 ALA A C 1
ATOM 686 O O . ALA A 1 93 ? -15.420 2.025 -11.764 1.00 61.09 93 ALA A O 1
ATOM 687 N N . LYS A 1 94 ? -17.192 3.272 -11.103 1.00 77.56 94 LYS A N 1
ATOM 688 C CA . LYS A 1 94 ? -17.162 2.921 -9.683 1.00 77.56 94 LYS A CA 1
ATOM 689 C C . LYS A 1 94 ? -18.402 2.105 -9.378 1.00 77.56 94 LYS A C 1
ATOM 691 O O . LYS A 1 94 ? -19.510 2.649 -9.385 1.00 77.56 94 LYS A O 1
ATOM 696 N N . THR A 1 95 ? -18.231 0.820 -9.118 1.00 85.19 95 THR A N 1
ATOM 697 C CA . THR A 1 95 ? -19.312 -0.026 -8.618 1.00 85.19 95 THR A CA 1
ATOM 698 C C . THR A 1 95 ? -19.238 -0.097 -7.106 1.00 85.19 95 THR A C 1
ATOM 700 O O . THR A 1 95 ? -18.164 -0.184 -6.516 1.00 85.19 95 THR A O 1
ATOM 703 N N . TRP A 1 96 ? -20.404 0.009 -6.474 1.00 90.81 96 TRP A N 1
ATOM 704 C CA . TRP A 1 96 ? -20.539 -0.137 -5.035 1.00 90.81 96 TRP A CA 1
ATOM 705 C C . TRP A 1 96 ? -21.360 -1.380 -4.755 1.00 90.81 96 TRP A C 1
ATOM 707 O O . TRP A 1 96 ? -22.519 -1.488 -5.158 1.00 90.81 96 TRP A O 1
ATOM 717 N N . ASP A 1 97 ? -20.750 -2.301 -4.033 1.00 93.50 97 ASP A N 1
ATOM 718 C CA . ASP A 1 97 ? -21.327 -3.566 -3.642 1.00 93.50 97 ASP A CA 1
ATOM 719 C C . ASP A 1 97 ? -21.509 -3.635 -2.133 1.00 93.50 97 ASP A C 1
ATOM 721 O O . ASP A 1 97 ? -20.914 -2.905 -1.335 1.00 93.50 97 ASP A O 1
ATOM 725 N N . VAL A 1 98 ? -22.376 -4.550 -1.733 1.00 95.00 98 VAL A N 1
ATOM 726 C CA . VAL A 1 98 ? -22.614 -4.897 -0.347 1.00 95.00 98 VAL A CA 1
ATOM 727 C C . VAL A 1 98 ? -22.235 -6.350 -0.157 1.00 95.00 98 VAL A C 1
ATOM 729 O O . VAL A 1 98 ? -22.734 -7.233 -0.856 1.00 95.00 98 VAL A O 1
ATOM 732 N N . ALA A 1 99 ? -21.429 -6.601 0.866 1.00 96.19 99 ALA A N 1
ATOM 733 C CA . ALA A 1 99 ? -21.103 -7.942 1.312 1.00 96.19 99 ALA A CA 1
ATOM 734 C C . ALA A 1 99 ? -21.442 -8.119 2.791 1.00 96.19 99 ALA A C 1
ATOM 736 O O . ALA A 1 99 ? -21.514 -7.160 3.563 1.00 96.19 99 ALA A O 1
ATOM 737 N N . TRP A 1 100 ? -21.624 -9.365 3.200 1.00 96.31 100 TRP A N 1
ATOM 738 C CA . TRP A 1 100 ? -21.603 -9.748 4.600 1.00 96.31 100 TRP A CA 1
ATOM 739 C C . TRP A 1 100 ? -20.393 -10.627 4.863 1.00 96.31 100 TRP A C 1
ATOM 741 O O . TRP A 1 100 ? -20.253 -11.682 4.245 1.00 96.31 100 TRP A O 1
ATOM 751 N N . PHE A 1 101 ? -19.576 -10.211 5.819 1.00 95.62 101 PHE A N 1
ATOM 752 C CA . PHE A 1 101 ? -18.436 -10.962 6.317 1.00 95.62 101 PHE A CA 1
ATOM 753 C C . PHE A 1 101 ? -18.737 -11.499 7.715 1.00 95.62 101 PHE A C 1
ATOM 755 O O . PHE A 1 101 ? -19.312 -10.793 8.546 1.00 95.62 101 PHE A O 1
ATOM 762 N N . THR A 1 102 ? -18.377 -12.750 7.982 1.00 92.94 102 THR A N 1
ATOM 763 C CA . THR A 1 102 ? -18.624 -13.409 9.271 1.00 92.94 102 THR A CA 1
ATOM 764 C C . THR A 1 102 ? -17.284 -13.741 9.928 1.00 92.94 102 THR A C 1
ATOM 766 O O . THR A 1 102 ? -16.744 -14.807 9.635 1.00 92.94 102 THR A O 1
ATOM 769 N N . PRO A 1 103 ? -16.751 -12.882 10.825 1.00 90.12 103 PRO A N 1
ATOM 770 C CA . PRO A 1 103 ? -15.383 -13.009 11.341 1.00 90.12 103 PRO A CA 1
ATOM 771 C C . PRO A 1 103 ? -15.039 -14.380 11.931 1.00 90.12 103 PRO A C 1
ATOM 773 O O . PRO A 1 103 ? -13.959 -14.888 11.690 1.00 90.12 103 PRO A O 1
ATOM 776 N N . ALA A 1 104 ? -15.977 -15.023 12.633 1.00 85.00 104 ALA A N 1
ATOM 777 C CA . ALA A 1 104 ? -15.744 -16.331 13.258 1.00 85.00 104 ALA A CA 1
ATOM 778 C C . ALA A 1 104 ? -15.537 -17.490 12.268 1.00 85.00 104 ALA A C 1
ATOM 780 O O . ALA A 1 104 ? -15.113 -18.566 12.665 1.00 85.00 104 ALA A O 1
ATOM 781 N N . THR A 1 105 ? -15.884 -17.290 10.998 1.00 86.81 105 THR A N 1
ATOM 782 C CA . THR A 1 105 ? -15.791 -18.323 9.951 1.00 86.81 105 THR A CA 1
ATOM 783 C C . THR A 1 105 ? -14.992 -17.853 8.735 1.00 86.81 105 THR A C 1
ATOM 785 O O . THR A 1 105 ? -14.762 -18.631 7.818 1.00 86.81 105 THR A O 1
ATOM 788 N N . GLY A 1 106 ? -14.658 -16.561 8.667 1.00 87.19 106 GLY A N 1
ATOM 789 C CA . GLY A 1 106 ? -14.101 -15.892 7.487 1.00 87.19 106 GLY A CA 1
ATOM 790 C C . GLY A 1 106 ? -14.997 -15.856 6.259 1.00 87.19 106 GLY A C 1
ATOM 791 O O . GLY A 1 106 ? -14.569 -15.414 5.197 1.00 87.19 106 GLY A O 1
ATOM 792 N N . VAL A 1 107 ? -16.242 -16.316 6.367 1.00 90.75 107 VAL A N 1
ATOM 793 C CA . VAL A 1 107 ? -17.124 -16.423 5.210 1.00 90.75 107 VAL A CA 1
ATOM 794 C C . VAL A 1 107 ? -17.555 -15.029 4.755 1.00 90.75 107 VAL A C 1
ATOM 796 O O . VAL A 1 107 ? -18.248 -14.304 5.483 1.00 90.75 107 VAL A O 1
ATOM 799 N N . LEU A 1 108 ? -17.178 -14.688 3.522 1.00 94.56 108 LEU A N 1
ATOM 800 C CA . LEU A 1 108 ? -17.652 -13.530 2.773 1.00 94.56 108 LEU A CA 1
ATOM 801 C C . LEU A 1 108 ? -18.811 -13.953 1.862 1.00 94.56 108 LEU A C 1
ATOM 803 O O . LEU A 1 108 ? -18.724 -14.939 1.141 1.00 94.56 108 LEU A O 1
ATOM 807 N N . THR A 1 109 ? -19.911 -13.202 1.882 1.00 95.19 109 THR A N 1
ATOM 808 C CA . THR A 1 109 ? -21.087 -13.455 1.031 1.00 95.19 109 THR A CA 1
ATOM 809 C C . THR A 1 109 ? -21.535 -12.175 0.350 1.00 95.19 109 THR A C 1
ATOM 811 O O . THR A 1 109 ? -21.698 -11.145 1.008 1.00 95.19 109 THR A O 1
ATOM 814 N N . ARG A 1 110 ? -21.774 -12.240 -0.961 1.00 95.06 110 ARG A N 1
ATOM 815 C CA . ARG A 1 110 ? -22.350 -11.127 -1.719 1.00 95.06 110 ARG A CA 1
ATOM 816 C C . ARG A 1 110 ? -23.798 -10.897 -1.290 1.00 95.06 110 ARG A C 1
ATOM 818 O O . ARG A 1 110 ? -24.563 -11.845 -1.138 1.00 95.06 110 ARG A O 1
ATOM 825 N N . ALA A 1 111 ? -24.167 -9.637 -1.084 1.00 93.31 111 ALA A N 1
ATOM 826 C CA . ALA A 1 111 ? -25.507 -9.240 -0.648 1.00 93.31 111 ALA A CA 1
ATOM 827 C C . ALA A 1 111 ? -26.249 -8.366 -1.673 1.00 93.31 111 ALA A C 1
ATOM 829 O O . ALA A 1 111 ? -27.450 -8.156 -1.521 1.00 93.31 111 ALA A O 1
ATOM 830 N N . GLY A 1 112 ? -25.555 -7.863 -2.697 1.00 92.50 112 GLY A N 1
ATOM 831 C CA . GLY A 1 112 ? -26.127 -7.086 -3.797 1.00 92.50 112 GLY A CA 1
ATOM 832 C C . GLY A 1 112 ? -25.307 -5.839 -4.112 1.00 92.50 112 GLY A C 1
ATOM 833 O O . GLY A 1 112 ? -24.290 -5.585 -3.474 1.00 92.50 112 GLY A O 1
ATOM 834 N N . THR A 1 113 ? -25.783 -5.054 -5.071 1.00 91.56 113 THR A N 1
ATOM 835 C CA . THR A 1 113 ? -25.213 -3.751 -5.430 1.00 91.56 113 THR A CA 1
ATOM 836 C C . THR A 1 113 ? -25.891 -2.629 -4.642 1.00 91.56 113 THR A C 1
ATOM 838 O O . THR A 1 113 ? -26.981 -2.794 -4.083 1.00 91.56 113 THR A O 1
ATOM 841 N N . MET A 1 114 ? -25.258 -1.462 -4.581 1.00 89.00 114 MET A N 1
ATOM 842 C CA . MET A 1 114 ? -25.833 -0.260 -3.985 1.00 89.00 114 MET A CA 1
ATOM 843 C C . MET A 1 114 ? -25.458 1.004 -4.774 1.00 89.00 114 MET A C 1
ATOM 845 O O . MET A 1 114 ? -24.477 0.996 -5.515 1.00 89.00 114 MET A O 1
ATOM 849 N N . PRO A 1 115 ? -26.212 2.112 -4.625 1.00 86.69 115 PRO A N 1
ATOM 850 C CA . PRO A 1 115 ? -25.829 3.386 -5.223 1.00 86.69 115 PRO A CA 1
ATOM 851 C C . PRO A 1 115 ? -24.472 3.873 -4.710 1.00 86.69 115 PRO A C 1
ATOM 853 O O . PRO A 1 115 ? -24.112 3.639 -3.550 1.00 86.69 115 PRO A O 1
ATOM 856 N N . SER A 1 116 ? -23.759 4.619 -5.557 1.00 81.88 116 SER A N 1
ATOM 857 C CA . SER A 1 116 ? -22.524 5.300 -5.169 1.00 81.88 116 SER A CA 1
ATOM 858 C C . SER A 1 116 ? -22.752 6.212 -3.969 1.00 81.88 116 SER A C 1
ATOM 860 O O . SER A 1 116 ? -23.765 6.912 -3.898 1.00 81.88 116 SER A O 1
ATOM 862 N N . ARG A 1 117 ? -21.785 6.262 -3.054 1.00 79.69 117 ARG A N 1
ATOM 863 C CA . ARG A 1 117 ? -21.869 7.094 -1.852 1.00 79.69 117 ARG A CA 1
ATOM 864 C C . ARG A 1 117 ? -20.528 7.709 -1.489 1.00 79.69 117 ARG A C 1
ATOM 866 O O . ARG A 1 117 ? -19.477 7.156 -1.793 1.00 79.69 117 ARG A O 1
ATOM 873 N N . ALA A 1 118 ? -20.577 8.815 -0.756 1.00 77.69 118 ALA A N 1
ATOM 874 C CA . ALA A 1 118 ? -19.410 9.283 -0.029 1.00 77.69 118 ALA A CA 1
ATOM 875 C C . ALA A 1 118 ? -19.108 8.335 1.144 1.00 77.69 118 ALA A C 1
ATOM 877 O O . ALA A 1 118 ? -20.018 7.787 1.789 1.00 77.69 118 ALA A O 1
ATOM 878 N N . GLN A 1 119 ? -17.821 8.157 1.428 1.00 81.06 119 GLN A N 1
ATOM 879 C CA . GLN A 1 119 ? -17.390 7.512 2.659 1.00 81.06 119 GLN A CA 1
ATOM 880 C C . GLN A 1 119 ? -17.596 8.451 3.844 1.00 81.06 119 GLN A C 1
ATOM 882 O O . GLN A 1 119 ? -17.409 9.665 3.735 1.00 81.06 119 GLN A O 1
ATOM 887 N N . SER A 1 120 ? -17.979 7.874 4.979 1.00 80.75 120 SER A N 1
ATOM 888 C CA . SER A 1 120 ? -18.073 8.610 6.235 1.00 80.75 120 SER A CA 1
ATOM 889 C C . SER A 1 120 ? -16.685 9.096 6.644 1.00 80.75 120 SER A C 1
ATOM 891 O O . SER A 1 120 ? -15.743 8.310 6.684 1.00 80.75 120 SER A O 1
ATOM 893 N N . ARG A 1 121 ? -16.572 10.391 6.940 1.00 82.75 121 ARG A N 1
ATOM 894 C CA . ARG A 1 121 ? -15.371 11.004 7.510 1.00 82.75 121 ARG A CA 1
ATOM 895 C C . ARG A 1 121 ? -15.628 11.317 8.977 1.00 82.75 121 ARG A C 1
ATOM 897 O O . ARG A 1 121 ? -16.774 11.538 9.360 1.00 82.75 121 ARG A O 1
ATOM 904 N N . TYR A 1 122 ? -14.567 11.340 9.772 1.00 90.50 122 TYR A N 1
ATOM 905 C CA . TYR A 1 122 ? -14.645 11.782 11.155 1.00 90.50 122 TYR A CA 1
ATOM 906 C C . TYR A 1 122 ? -15.033 13.267 11.230 1.00 90.50 122 TYR A C 1
ATOM 908 O O . TYR A 1 122 ? -14.432 14.108 10.562 1.00 90.50 122 TYR A O 1
ATOM 916 N N . ASP A 1 123 ? -16.036 13.569 12.048 1.00 88.75 123 ASP A N 1
ATOM 917 C CA . ASP A 1 123 ? -16.640 14.893 12.231 1.00 88.75 123 ASP A CA 1
ATOM 918 C C . ASP A 1 123 ? -16.576 15.384 13.691 1.00 88.75 123 ASP A C 1
ATOM 920 O O . ASP A 1 123 ? -17.202 16.381 14.053 1.00 88.75 123 ASP A O 1
ATOM 924 N N . GLY A 1 124 ? -15.807 14.697 14.542 1.00 90.81 124 GLY A N 1
ATOM 925 C CA . GLY A 1 124 ? -15.653 15.058 15.948 1.00 90.81 124 GLY A CA 1
ATOM 926 C C . GLY A 1 124 ? -14.752 16.276 16.187 1.00 90.81 124 GLY A C 1
ATOM 927 O O . GLY A 1 124 ? -14.149 16.856 15.284 1.00 90.81 124 GLY A O 1
ATOM 928 N N . SER A 1 125 ? -14.652 16.682 17.455 1.00 91.19 125 SER A N 1
ATOM 929 C CA . SER A 1 125 ? -14.004 17.941 17.860 1.00 91.19 125 SER A CA 1
ATOM 930 C C . SER A 1 125 ? -12.478 17.873 17.966 1.00 91.19 125 SER A C 1
ATOM 932 O O . SER A 1 125 ? -11.820 18.914 18.062 1.00 91.19 125 SER A O 1
ATOM 934 N N . VAL A 1 126 ? -11.909 16.666 17.983 1.00 94.25 126 VAL A N 1
ATOM 935 C CA . VAL A 1 126 ? -10.457 16.453 18.047 1.00 94.25 126 VAL A CA 1
ATOM 936 C C . VAL A 1 126 ? -9.827 16.700 16.681 1.00 94.25 126 VAL A C 1
ATOM 938 O O . VAL A 1 126 ? -10.338 16.236 15.672 1.00 94.25 126 VAL A O 1
ATOM 941 N N . GLN A 1 127 ? -8.706 17.407 16.630 1.00 92.12 127 GLN A N 1
ATOM 942 C CA . GLN A 1 127 ? -7.998 17.701 15.389 1.00 92.12 127 GLN A CA 1
ATOM 943 C C . GLN A 1 127 ? -6.499 17.479 15.557 1.00 92.12 127 GLN A C 1
ATOM 945 O O . GLN A 1 127 ? -5.920 17.842 16.584 1.00 92.12 127 GLN A O 1
ATOM 950 N N . LEU A 1 128 ? -5.881 16.916 14.521 1.00 89.38 128 LEU A N 1
ATOM 951 C CA . LEU A 1 128 ? -4.433 16.860 14.360 1.00 89.38 128 LEU A CA 1
ATOM 952 C C . LEU A 1 128 ? -3.994 18.118 13.610 1.00 89.38 128 LEU A C 1
ATOM 954 O O . LEU A 1 128 ? -4.442 18.372 12.493 1.00 89.38 128 LEU A O 1
ATOM 958 N N . VAL A 1 129 ? -3.164 18.933 14.251 1.00 86.62 129 VAL A N 1
ATOM 959 C CA . VAL A 1 129 ? -2.681 20.204 13.712 1.00 86.62 129 VAL A CA 1
ATOM 960 C C . VAL A 1 129 ? -1.232 20.033 13.279 1.00 86.62 129 VAL A C 1
ATOM 962 O O . VAL A 1 129 ? -0.340 19.826 14.108 1.00 86.62 129 VAL A O 1
ATOM 965 N N . PHE A 1 130 ? -1.026 20.131 11.970 1.00 80.31 130 PHE A N 1
ATOM 966 C CA . PHE A 1 130 ? 0.272 20.034 11.311 1.00 80.31 130 PHE A CA 1
ATOM 967 C C . PHE A 1 130 ? 0.936 21.416 11.217 1.00 80.31 130 PHE A C 1
ATOM 969 O O . PHE A 1 130 ? 0.232 22.429 11.134 1.00 80.31 130 PHE A O 1
ATOM 976 N N . PRO A 1 131 ? 2.278 21.491 11.248 1.00 74.50 131 PRO A N 1
ATOM 977 C CA . PRO A 1 131 ? 2.991 22.744 11.027 1.00 74.50 131 PRO A CA 1
ATOM 978 C C . PRO A 1 131 ? 2.729 23.283 9.611 1.00 74.50 131 PRO A C 1
ATOM 980 O O . PRO A 1 131 ? 2.560 22.520 8.666 1.00 74.50 131 PRO A O 1
ATOM 983 N N . TYR A 1 132 ? 2.709 24.612 9.467 1.00 62.22 132 TYR A N 1
ATOM 984 C CA . TYR A 1 132 ? 2.429 25.287 8.189 1.00 62.22 132 TYR A CA 1
ATOM 985 C C . TYR A 1 132 ? 3.550 25.100 7.152 1.00 62.22 132 TYR A C 1
ATOM 987 O O . TYR A 1 132 ? 3.297 25.113 5.952 1.00 62.22 132 TYR A O 1
ATOM 995 N N . GLN A 1 133 ? 4.792 24.927 7.616 1.00 61.41 133 GLN A N 1
ATOM 996 C CA . GLN A 1 133 ? 5.949 24.628 6.775 1.00 61.41 133 GLN A CA 1
ATOM 997 C C . GLN A 1 133 ? 6.222 23.128 6.842 1.00 61.41 133 GLN A C 1
ATOM 999 O O . GLN A 1 133 ? 6.624 22.610 7.888 1.00 61.41 133 GLN A O 1
ATOM 1004 N N . TRP A 1 134 ? 5.958 22.440 5.734 1.00 57.78 134 TRP A N 1
ATOM 1005 C CA . TRP A 1 134 ? 6.223 21.014 5.611 1.00 57.78 134 TRP A CA 1
ATOM 1006 C C . TRP A 1 134 ? 7.721 20.781 5.406 1.00 57.78 134 TRP A C 1
ATOM 1008 O O . TRP A 1 134 ? 8.297 21.386 4.499 1.00 57.78 134 TRP A O 1
ATOM 1018 N N . PRO A 1 135 ? 8.383 19.935 6.217 1.00 49.88 135 PRO A N 1
ATOM 1019 C CA . PRO A 1 135 ? 9.733 19.508 5.895 1.00 49.88 135 PRO A CA 1
ATOM 1020 C C . PRO A 1 135 ? 9.720 18.742 4.569 1.00 49.88 135 PRO A C 1
ATOM 1022 O O . PRO A 1 135 ? 9.124 17.671 4.459 1.00 49.88 135 PRO A O 1
ATOM 1025 N N . THR A 1 136 ? 10.406 19.285 3.568 1.00 46.91 136 THR A N 1
ATOM 1026 C CA . THR A 1 136 ? 10.770 18.553 2.355 1.00 46.91 136 THR A CA 1
ATOM 1027 C C . THR A 1 136 ? 11.604 17.333 2.755 1.00 46.91 136 THR A C 1
ATOM 1029 O O . THR A 1 136 ? 12.549 17.480 3.529 1.00 46.91 136 THR A O 1
ATOM 1032 N N . GLY A 1 137 ? 11.277 16.140 2.248 1.00 49.34 137 GLY A N 1
ATOM 1033 C CA . GLY A 1 137 ? 12.105 14.943 2.456 1.00 49.34 137 GLY A CA 1
ATOM 1034 C C . GLY A 1 137 ? 11.639 13.955 3.536 1.00 49.34 137 GLY A C 1
ATOM 1035 O O . GLY A 1 137 ? 12.473 13.296 4.147 1.00 49.34 137 GLY A O 1
ATOM 1036 N N . GLY A 1 138 ? 10.331 13.801 3.773 1.00 53.03 138 GLY A N 1
ATOM 1037 C CA . GLY A 1 138 ? 9.803 12.629 4.502 1.00 53.03 138 GLY A CA 1
ATOM 1038 C C . GLY A 1 138 ? 10.195 12.541 5.983 1.00 53.03 138 GLY A C 1
ATOM 1039 O O . GLY A 1 138 ? 10.181 11.462 6.579 1.00 53.03 138 GLY A O 1
ATOM 1040 N N . HIS A 1 139 ? 10.554 13.668 6.595 1.00 59.25 139 HIS A N 1
ATOM 1041 C CA . HIS A 1 139 ? 10.902 13.719 8.010 1.00 59.25 139 HIS A CA 1
ATOM 1042 C C . HIS A 1 139 ? 9.653 13.627 8.903 1.00 59.25 139 HIS A C 1
ATOM 1044 O O . HIS A 1 139 ? 8.607 14.180 8.550 1.00 59.25 139 HIS A O 1
ATOM 1050 N N . PRO A 1 140 ? 9.751 12.980 10.082 1.00 69.25 140 PRO A N 1
ATOM 1051 C CA . PRO A 1 140 ? 8.692 13.028 11.079 1.00 69.25 140 PRO A CA 1
ATOM 1052 C C . PRO A 1 140 ? 8.309 14.469 11.418 1.00 69.25 140 PRO A C 1
ATOM 1054 O O . PRO A 1 140 ? 9.178 15.306 11.674 1.00 69.25 140 PRO A O 1
ATOM 1057 N N . VAL A 1 141 ? 7.009 14.749 11.477 1.00 71.06 141 VAL A N 1
ATOM 1058 C CA . VAL A 1 141 ? 6.500 16.063 11.884 1.00 71.06 141 VAL A CA 1
ATOM 1059 C C . VAL A 1 141 ? 6.003 16.077 13.310 1.00 71.06 141 VAL A C 1
ATOM 1061 O O . VAL A 1 141 ? 5.381 15.138 13.809 1.00 71.06 141 VAL A O 1
ATOM 1064 N N . LYS A 1 142 ? 6.231 17.217 13.961 1.00 78.12 142 LYS A N 1
ATOM 1065 C CA . LYS A 1 142 ? 5.643 17.505 15.260 1.00 78.12 142 LYS A CA 1
ATOM 1066 C C . LYS A 1 142 ? 4.183 17.906 15.072 1.00 78.12 142 LYS A C 1
ATOM 1068 O O . LYS A 1 142 ? 3.895 18.996 14.585 1.00 78.12 142 LYS A O 1
ATOM 1073 N N . VAL A 1 143 ? 3.278 17.036 15.500 1.00 82.75 143 VAL A N 1
ATOM 1074 C CA . VAL A 1 143 ? 1.832 17.257 15.415 1.00 82.75 143 VAL A CA 1
ATOM 1075 C C . VAL A 1 143 ? 1.291 17.679 16.771 1.00 82.75 143 VAL A C 1
ATOM 1077 O O . VAL A 1 143 ? 1.603 17.079 17.800 1.00 82.75 143 VAL A O 1
ATOM 1080 N N . SER A 1 144 ? 0.483 18.736 16.775 1.00 87.44 144 SER A N 1
ATOM 1081 C CA . SER A 1 144 ? -0.250 19.162 17.969 1.00 87.44 144 SER A CA 1
ATOM 1082 C C . SER A 1 144 ? -1.659 18.588 17.938 1.00 87.44 144 SER A C 1
ATOM 1084 O O . SER A 1 144 ? -2.299 18.577 16.889 1.00 87.44 144 SER A O 1
ATOM 1086 N N . VAL A 1 145 ? -2.172 18.149 19.084 1.00 92.00 145 VAL A N 1
ATOM 1087 C CA . VAL A 1 145 ? -3.572 17.729 19.206 1.00 92.00 145 VAL A CA 1
ATOM 1088 C C . VAL A 1 145 ? -4.389 18.899 19.736 1.00 92.00 145 VAL A C 1
ATOM 1090 O O . VAL A 1 145 ? -4.001 19.555 20.702 1.00 92.00 145 VAL A O 1
ATOM 1093 N N . ARG A 1 146 ? -5.538 19.164 19.117 1.00 92.75 146 ARG A N 1
ATOM 1094 C CA . ARG A 1 146 ? -6.496 20.181 19.561 1.00 92.75 146 ARG A CA 1
ATOM 1095 C C . ARG A 1 146 ? -7.846 19.537 19.854 1.00 92.75 146 ARG A C 1
ATOM 1097 O O . ARG A 1 146 ? -8.284 18.677 19.103 1.00 92.75 146 ARG A O 1
ATOM 1104 N N . MET A 1 147 ? -8.511 19.968 20.921 1.00 91.44 147 MET A N 1
ATOM 1105 C CA . MET A 1 147 ? -9.864 19.548 21.298 1.00 91.44 147 MET A CA 1
ATOM 1106 C C . MET A 1 147 ? -10.791 20.767 21.244 1.00 91.44 147 MET A C 1
ATOM 1108 O O . MET A 1 147 ? -10.862 21.557 22.190 1.00 91.44 147 MET A O 1
ATOM 1112 N N . GLY A 1 148 ? -11.460 20.970 20.107 1.00 87.31 148 GLY A N 1
ATOM 1113 C CA . GLY A 1 148 ? -12.211 22.198 19.840 1.00 87.31 148 GLY A CA 1
ATOM 1114 C C . GLY A 1 148 ? -11.298 23.429 19.868 1.00 87.31 148 GLY A C 1
ATOM 1115 O O . GLY A 1 148 ? -10.417 23.574 19.026 1.00 87.31 148 GLY A O 1
ATOM 1116 N N . THR A 1 149 ? -11.491 24.317 20.844 1.00 85.75 149 THR A N 1
ATOM 1117 C CA . THR A 1 149 ? -10.653 25.516 21.035 1.00 85.75 149 THR A CA 1
ATOM 1118 C C . THR A 1 149 ? -9.495 25.310 22.012 1.00 85.75 149 THR A C 1
ATOM 1120 O O . THR A 1 149 ? -8.657 26.198 22.152 1.00 85.75 149 THR A O 1
ATOM 1123 N N . ARG A 1 150 ? -9.426 24.162 22.698 1.00 89.88 150 ARG A N 1
ATOM 1124 C CA . ARG A 1 150 ? -8.426 23.897 23.740 1.00 89.88 150 ARG A CA 1
ATOM 1125 C C . ARG A 1 150 ? -7.263 23.064 23.200 1.00 89.88 150 ARG A C 1
ATOM 1127 O O . ARG A 1 150 ? -7.497 22.169 22.384 1.00 89.88 150 ARG A O 1
ATOM 1134 N N . PRO A 1 151 ? -6.025 23.301 23.663 1.00 91.50 151 PRO A N 1
ATOM 1135 C CA . PRO A 1 151 ? -4.931 22.375 23.400 1.00 91.50 151 PRO A CA 1
ATOM 1136 C C . PRO A 1 151 ? -5.230 21.017 24.053 1.00 91.50 151 PRO A C 1
ATOM 1138 O O . PRO A 1 151 ? -5.747 20.956 25.170 1.00 91.50 151 PRO A O 1
ATOM 1141 N N . GLY A 1 152 ? -4.942 19.938 23.330 1.00 91.69 152 GLY A N 1
ATOM 1142 C CA . GLY A 1 152 ? -4.925 18.577 23.857 1.00 91.69 152 GLY A CA 1
ATOM 1143 C C . GLY A 1 152 ? -3.534 18.174 24.351 1.00 91.69 152 GLY A C 1
ATOM 1144 O O . GLY A 1 152 ? -2.580 18.945 24.210 1.00 91.69 152 GLY A O 1
ATOM 1145 N N . PRO A 1 153 ? -3.403 16.967 24.927 1.00 92.19 153 PRO A N 1
ATOM 1146 C CA . PRO A 1 153 ? -2.100 16.392 25.223 1.00 92.19 153 PRO A CA 1
ATOM 1147 C C . PRO A 1 153 ? -1.267 16.275 23.936 1.00 92.19 153 PRO A C 1
ATOM 1149 O O . PRO A 1 153 ? -1.829 16.073 22.855 1.00 92.19 153 PRO A O 1
ATOM 1152 N N . PRO A 1 154 ? 0.065 16.422 24.020 1.00 90.38 154 PRO A N 1
ATOM 1153 C CA . PRO A 1 154 ? 0.923 16.321 22.849 1.00 90.38 154 PRO A CA 1
ATOM 1154 C C . PRO A 1 154 ? 0.820 14.928 22.225 1.00 90.38 154 PRO A C 1
ATOM 1156 O O . PRO A 1 154 ? 0.682 13.929 22.933 1.00 90.38 154 PRO A O 1
ATOM 1159 N N . TRP A 1 155 ? 0.931 14.857 20.898 1.00 91.75 155 TRP A N 1
ATOM 1160 C CA . TRP A 1 155 ? 1.088 13.569 20.237 1.00 91.75 155 TRP A CA 1
ATOM 1161 C C . TRP A 1 155 ? 2.417 12.921 20.670 1.00 91.75 155 TRP A C 1
ATOM 1163 O O . TRP A 1 155 ? 3.423 13.637 20.767 1.00 91.75 155 TRP A O 1
ATOM 1173 N N . PRO A 1 156 ? 2.473 11.601 20.924 1.00 89.88 156 PRO A N 1
ATOM 1174 C CA . PRO A 1 156 ? 3.694 10.977 21.412 1.00 89.88 156 PRO A CA 1
ATOM 1175 C C . PRO A 1 156 ? 4.807 11.029 20.359 1.00 89.88 156 PRO A C 1
ATOM 1177 O O . PRO A 1 156 ? 4.651 10.511 19.256 1.00 89.88 156 PRO A O 1
ATOM 1180 N N . ALA A 1 157 ? 5.962 11.605 20.706 1.00 85.06 157 ALA A N 1
ATOM 1181 C CA . ALA A 1 157 ? 7.083 11.774 19.772 1.00 85.06 157 ALA A CA 1
ATOM 1182 C C . ALA A 1 157 ? 7.630 10.442 19.218 1.00 85.06 157 ALA A C 1
ATOM 1184 O O . ALA A 1 157 ? 8.150 10.400 18.108 1.00 85.06 157 ALA A O 1
ATOM 1185 N N . ALA A 1 158 ? 7.481 9.349 19.974 1.00 85.81 158 ALA A N 1
ATOM 1186 C CA . ALA A 1 158 ? 7.877 8.008 19.549 1.00 85.81 158 ALA A CA 1
ATOM 1187 C C . ALA A 1 158 ? 6.924 7.379 18.512 1.00 85.81 158 ALA A C 1
ATOM 1189 O O . ALA A 1 158 ? 7.209 6.292 18.015 1.00 85.81 158 ALA A O 1
ATOM 1190 N N . ILE A 1 159 ? 5.794 8.019 18.199 1.00 87.31 159 ILE A N 1
ATOM 1191 C CA . ILE A 1 159 ? 4.884 7.609 17.128 1.00 87.31 159 ILE A CA 1
ATOM 1192 C C . ILE A 1 159 ? 4.980 8.675 16.030 1.00 87.31 159 ILE A C 1
ATOM 1194 O O . ILE A 1 159 ? 4.230 9.654 16.062 1.00 87.31 159 ILE A O 1
ATOM 1198 N N . PRO A 1 160 ? 5.916 8.540 15.074 1.00 80.38 160 PRO A N 1
ATOM 1199 C CA . PRO A 1 160 ? 6.127 9.564 14.064 1.00 80.38 160 PRO A CA 1
ATOM 1200 C C . PRO A 1 160 ? 4.917 9.657 13.132 1.00 80.38 160 PRO A C 1
ATOM 1202 O O . PRO A 1 160 ? 4.408 8.636 12.652 1.00 80.38 160 PRO A O 1
ATOM 1205 N N . MET A 1 161 ? 4.490 10.891 12.874 1.00 80.75 161 MET A N 1
ATOM 1206 C CA . MET A 1 161 ? 3.567 11.232 11.797 1.00 80.75 161 MET A CA 1
ATOM 1207 C C . MET A 1 161 ? 4.355 11.747 10.599 1.00 80.75 161 MET A C 1
ATOM 1209 O O . MET A 1 161 ? 5.375 12.420 10.765 1.00 80.75 161 MET A O 1
ATOM 1213 N N . TYR A 1 162 ? 3.857 11.448 9.407 1.00 72.81 162 TYR A N 1
ATOM 1214 C CA . TYR A 1 162 ? 4.471 11.824 8.136 1.00 72.81 162 TYR A CA 1
ATOM 1215 C C . TYR A 1 162 ? 3.477 12.609 7.299 1.00 72.81 162 TYR A C 1
ATOM 1217 O O . TYR A 1 162 ? 2.286 12.607 7.583 1.00 72.81 162 TYR A O 1
ATOM 1225 N N . GLY A 1 163 ? 3.946 13.277 6.261 1.00 65.56 163 GLY A N 1
ATOM 1226 C CA . GLY A 1 163 ? 3.070 13.942 5.315 1.00 65.56 163 GLY A CA 1
ATOM 1227 C C . GLY A 1 163 ? 3.715 13.969 3.957 1.00 65.56 163 GLY A C 1
ATOM 1228 O O . GLY A 1 163 ? 4.938 14.038 3.833 1.00 65.56 163 GLY A O 1
ATOM 1229 N N . SER A 1 164 ? 2.863 13.843 2.956 1.00 62.25 164 SER A N 1
ATOM 1230 C CA . SER A 1 164 ? 3.238 13.757 1.562 1.00 62.25 164 SER A CA 1
ATOM 1231 C C . SER A 1 164 ? 2.708 14.958 0.787 1.00 62.25 164 SER A C 1
ATOM 1233 O O . SER A 1 164 ? 1.594 15.446 1.020 1.00 62.25 164 SER A O 1
ATOM 1235 N N . ASP A 1 165 ? 3.488 15.379 -0.208 1.00 55.50 165 ASP A N 1
ATOM 1236 C CA . ASP A 1 165 ? 3.099 16.421 -1.166 1.00 55.50 165 ASP A CA 1
ATOM 1237 C C . ASP A 1 165 ? 1.933 15.981 -2.072 1.00 55.50 165 ASP A C 1
ATOM 1239 O O . ASP A 1 165 ? 1.329 16.792 -2.765 1.00 55.50 165 ASP A O 1
ATOM 1243 N N . MET A 1 166 ? 1.556 14.699 -2.019 1.00 57.22 166 MET A N 1
ATOM 1244 C CA . MET A 1 166 ? 0.424 14.118 -2.744 1.00 57.22 166 MET A CA 1
ATOM 1245 C C . MET A 1 166 ? -0.898 14.232 -1.975 1.00 57.22 166 MET A C 1
ATOM 1247 O O . MET A 1 166 ? -1.850 13.518 -2.276 1.00 57.22 166 MET A O 1
ATOM 1251 N N . THR A 1 167 ? -0.992 15.106 -0.973 1.00 63.00 167 THR A N 1
ATOM 1252 C CA . THR A 1 167 ? -2.247 15.341 -0.248 1.00 63.00 167 THR A CA 1
ATOM 1253 C C . THR A 1 167 ? -3.329 15.856 -1.224 1.00 63.00 167 THR A C 1
ATOM 1255 O O . THR A 1 167 ? -3.082 16.827 -1.942 1.00 63.00 167 THR A O 1
ATOM 1258 N N . PRO A 1 168 ? -4.542 15.263 -1.269 1.00 66.56 168 PRO A N 1
ATOM 1259 C CA . PRO A 1 168 ? -5.607 15.761 -2.135 1.00 66.56 168 PRO A CA 1
ATOM 1260 C C . PRO A 1 168 ? -5.977 17.194 -1.746 1.00 66.56 168 PRO A C 1
ATOM 1262 O O . PRO A 1 168 ? -6.074 17.497 -0.560 1.00 66.56 168 PRO A O 1
ATOM 1265 N N . ALA A 1 169 ? -6.294 18.049 -2.724 1.00 64.88 169 ALA A N 1
ATOM 1266 C CA . ALA A 1 169 ? -6.602 19.467 -2.490 1.00 64.88 169 ALA A CA 1
ATOM 1267 C C . ALA A 1 169 ? -7.736 19.714 -1.470 1.00 64.88 169 ALA A C 1
ATOM 1269 O O . ALA A 1 169 ? -7.819 20.782 -0.872 1.00 64.88 169 ALA A O 1
ATOM 1270 N N . SER A 1 170 ? -8.613 18.727 -1.248 1.00 68.62 170 SER A N 1
ATOM 1271 C CA . SER A 1 170 ? -9.676 18.791 -0.238 1.00 68.62 170 SER A CA 1
ATOM 1272 C C . SER A 1 170 ? -9.212 18.539 1.206 1.00 68.62 170 SER A C 1
ATOM 1274 O O . SER A 1 170 ? -10.044 18.570 2.112 1.00 68.62 170 SER A O 1
ATOM 1276 N N . PHE A 1 171 ? -7.939 18.209 1.434 1.00 69.56 171 PHE A N 1
ATOM 1277 C CA . PHE A 1 171 ? -7.355 17.942 2.749 1.00 69.56 171 PHE A CA 1
ATOM 1278 C C . PHE A 1 171 ? -6.277 18.975 3.078 1.00 69.56 171 PHE A C 1
ATOM 1280 O O . PHE A 1 171 ? -5.555 19.445 2.203 1.00 69.56 171 PHE A O 1
ATOM 1287 N N . ALA A 1 172 ? -6.148 19.309 4.363 1.00 70.81 172 ALA A N 1
ATOM 1288 C CA . ALA A 1 172 ? -4.998 20.073 4.831 1.00 70.81 172 ALA A CA 1
ATOM 1289 C C . ALA A 1 172 ? -3.707 19.249 4.639 1.00 70.81 172 ALA A C 1
ATOM 1291 O O . ALA A 1 172 ? -3.765 18.022 4.773 1.00 70.81 172 ALA A O 1
ATOM 1292 N N . PRO A 1 173 ? -2.551 19.886 4.375 1.00 67.62 173 PRO A N 1
ATOM 1293 C CA . PRO A 1 173 ? -1.285 19.182 4.169 1.00 67.62 173 PRO A CA 1
ATOM 1294 C C . PRO A 1 173 ? -0.983 18.155 5.272 1.00 67.62 173 PRO A C 1
ATOM 1296 O O . PRO A 1 173 ? -1.006 18.493 6.456 1.00 67.62 173 PRO A O 1
ATOM 1299 N N . GLY A 1 174 ? -0.707 16.903 4.893 1.00 70.56 174 GLY A N 1
ATOM 1300 C CA . GLY A 1 174 ? -0.411 15.800 5.819 1.00 70.56 174 GLY A CA 1
ATOM 1301 C C . GLY A 1 174 ? -1.626 15.190 6.532 1.00 70.56 174 GLY A C 1
ATOM 1302 O O . GLY A 1 174 ? -1.517 14.113 7.114 1.00 70.56 174 GLY A O 1
ATOM 1303 N N . ALA A 1 175 ? -2.813 15.802 6.460 1.00 75.88 175 ALA A N 1
ATOM 1304 C CA . ALA A 1 175 ? -4.018 15.239 7.075 1.00 75.88 175 ALA A CA 1
ATOM 1305 C C . ALA A 1 175 ? -4.491 13.955 6.373 1.00 75.88 175 ALA A C 1
ATOM 1307 O O . ALA A 1 175 ? -5.131 13.114 6.995 1.00 75.88 175 ALA A O 1
ATOM 1308 N N . TRP A 1 176 ? -4.162 13.787 5.090 1.00 79.06 176 TRP A N 1
ATOM 1309 C CA . TRP A 1 176 ? -4.437 12.557 4.345 1.00 79.06 176 TRP A CA 1
ATOM 1310 C C . TRP A 1 176 ? -3.619 11.361 4.842 1.00 79.06 176 TRP A C 1
ATOM 1312 O O . TRP A 1 176 ? -4.103 10.230 4.893 1.00 79.06 176 TRP A O 1
ATOM 1322 N N . ASP A 1 177 ? -2.375 11.618 5.233 1.00 79.88 177 ASP A N 1
ATOM 1323 C CA . ASP A 1 177 ? -1.450 10.582 5.676 1.00 79.88 177 ASP A CA 1
ATOM 1324 C C . ASP A 1 177 ? -1.697 10.172 7.135 1.00 79.88 177 ASP A C 1
ATOM 1326 O O . ASP A 1 177 ? -1.234 9.121 7.571 1.00 79.88 177 ASP A O 1
ATOM 1330 N N . ASN A 1 178 ? -2.473 10.966 7.880 1.00 85.44 178 ASN A N 1
ATOM 1331 C CA . ASN A 1 178 ? -2.771 10.758 9.296 1.00 85.44 178 ASN A CA 1
ATOM 1332 C C . ASN A 1 178 ? -4.265 11.002 9.555 1.00 85.44 178 ASN A C 1
ATOM 1334 O O . ASN A 1 178 ? -4.690 12.084 9.972 1.00 85.44 178 ASN A O 1
ATOM 1338 N N . LEU A 1 179 ? -5.082 9.989 9.287 1.00 88.88 179 LEU A N 1
ATOM 1339 C CA . LEU A 1 179 ? -6.534 10.112 9.315 1.00 88.88 179 LEU A CA 1
ATOM 1340 C C . LEU A 1 179 ? -7.088 9.731 10.680 1.00 88.88 179 LEU A C 1
ATOM 1342 O O . LEU A 1 179 ? -6.978 8.578 11.092 1.00 88.88 179 LEU A O 1
ATOM 1346 N N . ILE A 1 180 ? -7.768 10.668 11.346 1.00 93.88 180 ILE A N 1
ATOM 1347 C CA . ILE A 1 180 ? -8.678 10.304 12.435 1.00 93.88 180 ILE A CA 1
ATOM 1348 C C . ILE A 1 180 ? -9.859 9.562 11.808 1.00 93.88 180 ILE A C 1
ATOM 1350 O O . ILE A 1 180 ? -10.574 10.106 10.968 1.00 93.88 180 ILE A O 1
ATOM 1354 N N . LEU A 1 181 ? -10.055 8.314 12.215 1.00 94.69 181 LEU A N 1
ATOM 1355 C CA . LEU A 1 181 ? -11.125 7.460 11.716 1.00 94.69 181 LEU A CA 1
ATOM 1356 C C . LEU A 1 181 ? -12.396 7.598 12.553 1.00 94.69 181 LEU A C 1
ATOM 1358 O O . LEU A 1 181 ? -13.507 7.512 12.033 1.00 94.69 181 LEU A O 1
ATOM 1362 N N . GLY A 1 182 ? -12.232 7.801 13.860 1.00 95.50 182 GLY A N 1
ATOM 1363 C CA . GLY A 1 182 ? -13.336 7.837 14.806 1.00 95.50 182 GLY A CA 1
ATOM 1364 C C . GLY A 1 182 ? -12.899 8.093 16.241 1.00 95.50 182 GLY A C 1
ATOM 1365 O O . GLY A 1 182 ? -11.709 8.149 16.551 1.00 95.50 182 GLY A O 1
ATOM 1366 N N . GLN A 1 183 ? -13.882 8.231 17.127 1.00 95.62 183 GLN A N 1
ATOM 1367 C CA . GLN A 1 183 ? -13.675 8.492 18.548 1.00 95.62 183 GLN A CA 1
ATOM 1368 C C . GLN A 1 183 ? -14.628 7.644 19.400 1.00 95.62 183 GLN A C 1
ATOM 1370 O O . GLN A 1 183 ? -15.806 7.511 19.073 1.00 95.62 183 GLN A O 1
ATOM 1375 N N . VAL A 1 184 ? -14.129 7.100 20.514 1.00 96.19 184 VAL A N 1
ATOM 1376 C CA . VAL A 1 184 ? -14.923 6.419 21.547 1.00 96.19 184 VAL A CA 1
ATOM 1377 C C . VAL A 1 184 ? -14.534 6.941 22.929 1.00 96.19 184 VAL A C 1
ATOM 1379 O O . VAL A 1 184 ? -13.509 6.566 23.498 1.00 96.19 184 VAL A O 1
ATOM 1382 N N . GLY A 1 185 ? -15.376 7.803 23.504 1.00 94.25 185 GLY A N 1
ATOM 1383 C CA . GLY A 1 185 ? -15.038 8.512 24.743 1.00 94.25 185 GLY A CA 1
ATOM 1384 C C . GLY A 1 185 ? -13.786 9.371 24.550 1.00 94.25 185 GLY A C 1
ATOM 1385 O O . GLY A 1 185 ? -13.715 10.137 23.593 1.00 94.25 185 GLY A O 1
ATOM 1386 N N . ASP A 1 186 ? -12.792 9.206 25.421 1.00 95.25 186 ASP A N 1
ATOM 1387 C CA . ASP A 1 186 ? -11.516 9.935 25.343 1.00 95.25 186 ASP A CA 1
ATOM 1388 C C . ASP A 1 186 ? -10.530 9.333 24.322 1.00 95.25 186 ASP A C 1
ATOM 1390 O O . ASP A 1 186 ? -9.425 9.839 24.173 1.00 95.25 186 ASP A O 1
ATOM 1394 N N . TRP A 1 187 ? -10.880 8.245 23.628 1.00 97.19 187 TRP A N 1
ATOM 1395 C CA . TRP A 1 187 ? -9.983 7.579 22.680 1.00 97.19 187 TRP A CA 1
ATOM 1396 C C . TRP A 1 187 ? -10.304 7.969 21.245 1.00 97.19 187 TRP A C 1
ATOM 1398 O O . TRP A 1 187 ? -11.388 7.658 20.752 1.00 97.19 187 TRP A O 1
ATOM 1408 N N . VAL A 1 188 ? -9.351 8.590 20.554 1.00 97.38 188 VAL A N 1
ATOM 1409 C CA . VAL A 1 188 ? -9.402 8.772 19.099 1.00 97.38 188 VAL A CA 1
ATOM 1410 C C . VAL A 1 188 ? -8.599 7.684 18.403 1.00 97.38 188 VAL A C 1
ATOM 1412 O O . VAL A 1 188 ? -7.522 7.304 18.858 1.00 97.38 188 VAL A O 1
ATOM 1415 N N . TRP A 1 189 ? -9.134 7.184 17.297 1.00 97.50 189 TRP A N 1
ATOM 1416 C CA . TRP A 1 189 ? -8.521 6.152 16.470 1.00 97.50 189 TRP A CA 1
ATOM 1417 C C . TRP A 1 189 ? -7.978 6.789 15.206 1.00 97.50 189 TRP A C 1
ATOM 1419 O O . TRP A 1 189 ? -8.725 7.442 14.480 1.00 97.50 189 TRP A O 1
ATOM 1429 N N . VAL A 1 190 ? -6.687 6.609 14.952 1.00 95.69 190 VAL A N 1
ATOM 1430 C CA . VAL A 1 190 ? -5.961 7.283 13.876 1.00 95.69 190 VAL A CA 1
ATOM 1431 C C . VAL A 1 190 ? -5.235 6.249 13.021 1.00 95.69 190 VAL A C 1
ATOM 1433 O O . VAL A 1 190 ? -4.463 5.456 13.553 1.00 95.69 190 VAL A O 1
ATOM 1436 N N . ALA A 1 191 ? -5.462 6.249 11.708 1.00 92.62 191 ALA A N 1
ATOM 1437 C CA . ALA A 1 191 ? -4.634 5.503 10.762 1.00 92.62 191 ALA A CA 1
ATOM 1438 C C . ALA A 1 191 ? -3.490 6.389 10.274 1.00 92.62 191 ALA A C 1
ATOM 1440 O O . ALA A 1 191 ? -3.726 7.505 9.808 1.00 92.62 191 ALA A O 1
ATOM 1441 N N . LEU A 1 192 ? -2.265 5.879 10.353 1.00 88.50 192 LEU A N 1
ATOM 1442 C CA . LEU A 1 192 ? -1.057 6.581 9.936 1.00 88.50 192 LEU A CA 1
ATOM 1443 C C . LEU A 1 192 ? -0.421 5.857 8.755 1.00 88.50 192 LEU A C 1
ATOM 1445 O O . LEU A 1 192 ? -0.335 4.626 8.751 1.00 88.50 192 LEU A O 1
ATOM 1449 N N . LYS A 1 193 ? 0.023 6.628 7.762 1.00 81.94 193 LYS A N 1
ATOM 1450 C CA . LYS A 1 193 ? 0.841 6.131 6.662 1.00 81.94 193 LYS A CA 1
ATOM 1451 C C . LYS A 1 193 ? 2.321 6.075 7.024 1.00 81.94 193 LYS A C 1
ATOM 1453 O O . LYS A 1 193 ? 2.791 6.785 7.914 1.00 81.94 193 LYS A O 1
ATOM 1458 N N . GLY A 1 194 ? 3.043 5.270 6.253 1.00 68.88 194 GLY A N 1
ATOM 1459 C CA . GLY A 1 194 ? 4.498 5.225 6.214 1.00 68.88 194 GLY A CA 1
ATOM 1460 C C . GLY A 1 194 ? 5.109 4.322 7.286 1.00 68.88 194 GLY A C 1
ATOM 1461 O O . GLY A 1 194 ? 4.633 4.320 8.418 1.00 68.88 194 GLY A O 1
ATOM 1462 N N . PRO A 1 195 ? 6.177 3.581 6.943 1.00 55.00 195 PRO A N 1
ATOM 1463 C CA . PRO A 1 195 ? 6.787 2.627 7.849 1.00 55.00 195 PRO A CA 1
ATOM 1464 C C . PRO A 1 195 ? 7.315 3.300 9.117 1.00 55.00 195 PRO A C 1
ATOM 1466 O O . PRO A 1 195 ? 7.922 4.367 9.050 1.00 55.00 195 PRO A O 1
ATOM 1469 N N . GLU A 1 196 ? 7.189 2.621 10.262 1.00 51.75 196 GLU A N 1
ATOM 1470 C CA . GLU A 1 196 ? 7.972 2.955 11.465 1.00 51.75 196 GLU A CA 1
ATOM 1471 C C . GLU A 1 196 ? 9.491 2.912 11.174 1.00 51.75 196 GLU A C 1
ATOM 1473 O O . GLU A 1 196 ? 10.281 3.587 11.832 1.00 51.75 196 GLU A O 1
ATOM 1478 N N . SER A 1 197 ? 9.909 2.129 10.166 1.00 45.47 197 SER A N 1
ATOM 1479 C CA . SER A 1 197 ? 11.285 2.016 9.657 1.00 45.47 197 SER A CA 1
ATOM 1480 C C . SER A 1 197 ? 11.290 1.676 8.153 1.00 45.47 197 SER A C 1
ATOM 1482 O O . SER A 1 197 ? 10.842 0.587 7.790 1.00 45.47 197 SER A O 1
ATOM 1484 N N . PRO A 1 198 ? 11.736 2.574 7.252 1.00 46.06 198 PRO A N 1
ATOM 1485 C CA . PRO A 1 198 ? 11.632 2.361 5.808 1.00 46.06 198 PRO A CA 1
ATOM 1486 C C . PRO A 1 198 ? 12.478 1.175 5.322 1.00 46.06 198 PRO A C 1
ATOM 1488 O O . PRO A 1 198 ? 13.658 1.093 5.666 1.00 46.06 198 PRO A O 1
ATOM 1491 N N . PRO A 1 199 ? 11.913 0.261 4.509 1.00 40.81 199 PRO A N 1
ATOM 1492 C CA . PRO A 1 199 ? 12.631 -0.903 4.016 1.00 40.81 199 PRO A CA 1
ATOM 1493 C C . PRO A 1 199 ? 13.412 -0.534 2.753 1.00 40.81 199 PRO A C 1
ATOM 1495 O O . PRO A 1 199 ? 13.027 -0.938 1.668 1.00 40.81 199 PRO A O 1
ATOM 1498 N N . LEU A 1 200 ? 14.487 0.247 2.865 1.00 43.69 200 LEU A N 1
ATOM 1499 C CA . LEU A 1 200 ? 15.485 0.328 1.793 1.00 43.69 200 LEU A CA 1
ATOM 1500 C C . LEU A 1 200 ? 16.898 0.431 2.392 1.00 43.69 200 LEU A C 1
ATOM 1502 O O . LEU A 1 200 ? 17.189 1.397 3.106 1.00 43.69 200 LEU A O 1
ATOM 1506 N N . PRO A 1 201 ? 17.797 -0.533 2.113 1.00 35.84 201 PRO A N 1
ATOM 1507 C CA . PRO A 1 201 ? 19.217 -0.382 2.405 1.00 35.84 201 PRO A CA 1
ATOM 1508 C C . PRO A 1 201 ? 19.795 0.765 1.561 1.00 35.84 201 PRO A C 1
ATOM 1510 O O . PRO A 1 201 ? 19.475 0.891 0.383 1.00 35.84 201 PRO A O 1
ATOM 1513 N N . GLY A 1 202 ? 20.675 1.587 2.135 1.00 42.19 202 GLY A N 1
ATOM 1514 C CA . GLY A 1 202 ? 21.539 2.481 1.347 1.00 42.19 202 GLY A CA 1
ATOM 1515 C C . GLY A 1 202 ? 21.112 3.945 1.204 1.00 42.19 202 GLY A C 1
ATOM 1516 O O . GLY A 1 202 ? 21.782 4.685 0.490 1.00 42.19 202 GLY A O 1
ATOM 1517 N N . GLY A 1 203 ? 20.063 4.405 1.893 1.00 40.94 203 GLY A N 1
ATOM 1518 C CA . GLY A 1 203 ? 19.889 5.829 2.235 1.00 40.94 203 GLY A CA 1
ATOM 1519 C C . GLY A 1 203 ? 19.828 6.861 1.094 1.00 40.94 203 GLY A C 1
ATOM 1520 O O . GLY A 1 203 ? 19.919 8.046 1.387 1.00 40.94 203 GLY A O 1
ATOM 1521 N N . THR A 1 204 ? 19.669 6.474 -0.174 1.00 41.06 204 THR A N 1
ATOM 1522 C CA . THR A 1 204 ? 19.817 7.418 -1.306 1.00 41.06 204 THR A CA 1
ATOM 1523 C C . THR A 1 204 ? 18.579 7.598 -2.183 1.00 41.06 204 THR A C 1
ATOM 1525 O O . THR A 1 204 ? 18.542 8.536 -2.964 1.00 41.06 204 THR A O 1
ATOM 1528 N N . PHE A 1 205 ? 17.517 6.808 -1.999 1.00 42.28 205 PHE A N 1
ATOM 1529 C CA . PHE A 1 205 ? 16.248 6.980 -2.739 1.00 42.28 205 PHE A CA 1
ATOM 1530 C C . PHE A 1 205 ? 14.989 6.830 -1.868 1.00 42.28 205 PHE A C 1
ATOM 1532 O O . PHE A 1 205 ? 13.863 6.910 -2.356 1.00 42.28 205 PHE A O 1
ATOM 1539 N N . ALA A 1 206 ? 15.167 6.631 -0.558 1.00 39.00 206 ALA A N 1
ATOM 1540 C CA . ALA A 1 206 ? 14.123 6.182 0.363 1.00 39.00 206 ALA A CA 1
ATOM 1541 C C . ALA A 1 206 ? 13.015 7.205 0.665 1.00 39.00 206 ALA A C 1
ATOM 1543 O O . ALA A 1 206 ? 12.075 6.882 1.386 1.00 39.00 206 ALA A O 1
ATOM 1544 N N . THR A 1 207 ? 13.081 8.414 0.113 1.00 40.19 207 THR A N 1
ATOM 1545 C CA . THR A 1 207 ? 12.215 9.520 0.525 1.00 40.19 207 THR A CA 1
ATOM 1546 C C . THR A 1 207 ? 10.888 9.630 -0.219 1.00 40.19 207 THR A C 1
ATOM 1548 O O . THR A 1 207 ? 9.988 10.301 0.276 1.00 40.19 207 THR A O 1
ATOM 1551 N N . LEU A 1 208 ? 10.724 8.975 -1.372 1.00 44.19 208 LEU A N 1
ATOM 1552 C CA . LEU A 1 208 ? 9.568 9.237 -2.242 1.00 44.19 208 LEU A CA 1
ATOM 1553 C C . LEU A 1 208 ? 8.566 8.070 -2.353 1.00 44.19 208 LEU A C 1
ATOM 1555 O O . LEU A 1 208 ? 7.365 8.293 -2.517 1.00 44.19 208 LEU A O 1
ATOM 1559 N N . TRP A 1 209 ? 9.023 6.831 -2.155 1.00 47.69 209 TRP A N 1
ATOM 1560 C CA . TRP A 1 209 ? 8.283 5.649 -2.617 1.00 47.69 209 TRP A CA 1
ATOM 1561 C C . TRP A 1 209 ? 7.633 4.834 -1.480 1.00 47.69 209 TRP A C 1
ATOM 1563 O O . TRP A 1 209 ? 6.596 4.213 -1.681 1.00 47.69 209 TRP A O 1
ATOM 1573 N N . GLY A 1 210 ? 8.167 4.891 -0.251 1.00 43.72 210 GLY A N 1
ATOM 1574 C CA . GLY A 1 210 ? 7.725 4.038 0.868 1.00 43.72 210 GLY A CA 1
ATOM 1575 C C . GLY A 1 210 ? 6.652 4.616 1.804 1.00 43.72 210 GLY A C 1
ATOM 1576 O O . GLY A 1 210 ? 6.117 3.888 2.639 1.00 43.72 210 GLY A O 1
ATOM 1577 N N . TYR A 1 211 ? 6.311 5.904 1.707 1.00 52.56 211 TYR A N 1
ATOM 1578 C CA . TYR A 1 211 ? 5.511 6.588 2.742 1.00 52.56 211 TYR A CA 1
ATOM 1579 C C . TYR A 1 211 ? 3.997 6.545 2.539 1.00 52.56 211 TYR A C 1
ATOM 1581 O O . TYR A 1 211 ? 3.263 7.215 3.259 1.00 52.56 211 TYR A O 1
ATOM 1589 N N . ARG A 1 212 ? 3.500 5.783 1.563 1.00 64.75 212 ARG A N 1
ATOM 1590 C CA . ARG A 1 212 ? 2.120 5.966 1.102 1.00 64.75 212 ARG A CA 1
ATOM 1591 C C . ARG A 1 212 ? 1.112 4.978 1.650 1.00 64.75 212 ARG A C 1
ATOM 1593 O O . ARG A 1 212 ? -0.063 5.213 1.454 1.00 64.75 212 ARG A O 1
ATOM 1600 N N . THR A 1 213 ? 1.498 3.922 2.348 1.00 78.62 213 THR A N 1
ATOM 1601 C CA . THR A 1 213 ? 0.539 2.921 2.849 1.00 78.62 213 THR A CA 1
ATOM 1602 C C . THR A 1 213 ? 0.177 3.162 4.303 1.00 78.62 213 THR A C 1
ATOM 1604 O O . THR A 1 213 ? 1.091 3.364 5.104 1.00 78.62 213 THR A O 1
ATOM 1607 N N . TRP A 1 214 ? -1.100 3.034 4.669 1.00 84.44 214 TRP A N 1
ATOM 1608 C CA . TRP A 1 214 ? -1.494 2.937 6.078 1.00 84.44 214 TRP A CA 1
ATOM 1609 C C . TRP A 1 214 ? -0.974 1.634 6.680 1.00 84.44 214 TRP A C 1
ATOM 1611 O O . TRP A 1 214 ? -1.432 0.557 6.318 1.00 84.44 214 TRP A O 1
ATOM 1621 N N . ASP A 1 215 ? -0.004 1.729 7.578 1.00 83.88 215 ASP A N 1
ATOM 1622 C CA . ASP A 1 215 ? 0.692 0.578 8.159 1.00 83.88 215 ASP A CA 1
ATOM 1623 C C . ASP A 1 215 ? 0.561 0.524 9.689 1.00 83.88 215 ASP A C 1
ATOM 1625 O O . ASP A 1 215 ? 0.960 -0.452 10.325 1.00 83.88 215 ASP A O 1
ATOM 1629 N N . ARG A 1 216 ? 0.001 1.579 10.289 1.00 90.19 216 ARG A N 1
ATOM 1630 C CA . ARG A 1 216 ? -0.156 1.731 11.732 1.00 90.19 216 ARG A CA 1
ATOM 1631 C C . ARG A 1 216 ? -1.539 2.269 12.056 1.00 90.19 216 ARG A C 1
ATOM 1633 O O . ARG A 1 216 ? -2.005 3.249 11.476 1.00 90.19 216 ARG A O 1
ATOM 1640 N N . LEU A 1 217 ? -2.175 1.645 13.037 1.00 94.88 217 LEU A N 1
ATOM 1641 C CA . LEU A 1 217 ? -3.390 2.119 13.681 1.00 94.88 217 LEU A CA 1
ATOM 1642 C C . LEU A 1 217 ? -3.037 2.538 15.106 1.00 94.88 217 LEU A C 1
ATOM 1644 O O . LEU A 1 217 ? -2.437 1.766 15.849 1.00 94.88 217 LEU A O 1
ATOM 1648 N N . VAL A 1 218 ? -3.414 3.747 15.503 1.00 96.19 218 VAL A N 1
ATOM 1649 C CA . VAL A 1 218 ? -3.109 4.295 16.825 1.00 96.19 218 VAL A CA 1
ATOM 1650 C C . VAL A 1 218 ? -4.397 4.677 17.531 1.00 96.19 218 VAL A C 1
ATOM 1652 O O . VAL A 1 218 ? -5.171 5.490 17.031 1.00 96.19 218 VAL A O 1
ATOM 1655 N N . ALA A 1 219 ? -4.612 4.115 18.714 1.00 97.62 219 ALA A N 1
ATOM 1656 C CA . ALA A 1 219 ? -5.599 4.604 19.661 1.00 97.62 219 ALA A CA 1
ATOM 1657 C C . ALA A 1 219 ? -4.908 5.586 20.611 1.00 97.62 219 ALA A C 1
ATOM 1659 O O . ALA A 1 219 ? -4.032 5.188 21.376 1.00 97.62 219 ALA A O 1
ATOM 1660 N N . PHE A 1 220 ? -5.285 6.859 20.559 1.00 97.44 220 PHE A N 1
ATOM 1661 C CA . PHE A 1 220 ? -4.708 7.927 21.375 1.00 97.44 220 PHE A CA 1
ATOM 1662 C C . PHE A 1 220 ? -5.742 8.454 22.368 1.00 97.44 220 PHE A C 1
ATOM 1664 O O . PHE A 1 220 ? -6.853 8.821 21.984 1.00 97.44 220 PHE A O 1
ATOM 1671 N N . ASN A 1 221 ? -5.379 8.501 23.646 1.00 96.81 221 ASN A N 1
ATOM 1672 C CA . ASN A 1 221 ? -6.229 9.038 24.693 1.00 96.81 221 ASN A CA 1
ATOM 1673 C C . ASN A 1 221 ? -6.059 10.559 24.783 1.00 96.81 221 ASN A C 1
ATOM 1675 O O . ASN A 1 221 ? -5.034 11.066 25.235 1.00 96.81 221 ASN A O 1
ATOM 1679 N N . THR A 1 222 ? -7.090 11.308 24.409 1.00 94.88 222 THR A N 1
ATOM 1680 C CA . THR A 1 222 ? -7.065 12.773 24.362 1.00 94.88 222 THR A CA 1
ATOM 1681 C C . THR A 1 222 ? -7.121 13.435 25.735 1.00 94.88 222 THR A C 1
ATOM 1683 O O . THR A 1 222 ? -6.991 14.652 25.823 1.00 94.88 222 THR A O 1
ATOM 1686 N N . LYS A 1 223 ? -7.312 12.672 26.815 1.00 92.94 223 LYS A N 1
ATOM 1687 C CA . LYS A 1 223 ? -7.275 13.176 28.191 1.00 92.94 223 LYS A CA 1
ATOM 1688 C C . LYS A 1 223 ? -5.917 12.946 28.847 1.00 92.94 223 LYS A C 1
ATOM 1690 O O . LYS A 1 223 ? -5.420 13.841 29.523 1.00 92.94 223 LYS A O 1
ATOM 1695 N N . THR A 1 224 ? -5.336 11.760 28.671 1.00 93.25 224 THR A N 1
ATOM 1696 C CA . THR A 1 224 ? -4.093 11.361 29.354 1.00 93.25 224 THR A CA 1
ATOM 1697 C C . THR A 1 224 ? -2.848 11.491 28.482 1.00 93.25 224 THR A C 1
ATOM 1699 O O . THR A 1 224 ? -1.748 11.546 29.017 1.00 93.25 224 THR A O 1
ATOM 1702 N N . GLY A 1 225 ? -2.995 11.550 27.156 1.00 93.12 225 GLY A N 1
ATOM 1703 C CA . GLY A 1 225 ? -1.878 11.520 26.209 1.00 93.12 225 GLY A CA 1
ATOM 1704 C C . GLY A 1 225 ? -1.299 10.125 25.970 1.00 93.12 225 GLY A C 1
ATOM 1705 O O . GLY A 1 225 ? -0.357 9.987 25.192 1.00 93.12 225 GLY A O 1
ATOM 1706 N N . GLN A 1 226 ? -1.853 9.091 26.608 1.00 95.94 226 GLN A N 1
ATOM 1707 C CA . GLN A 1 226 ? -1.378 7.727 26.416 1.00 95.94 226 GLN A CA 1
ATOM 1708 C C . GLN A 1 226 ? -1.821 7.166 25.057 1.00 95.94 226 GLN A C 1
ATOM 1710 O O . GLN A 1 226 ? -2.876 7.539 24.537 1.00 95.94 226 GLN A O 1
ATOM 1715 N N . ALA A 1 227 ? -1.048 6.237 24.495 1.00 96.62 227 ALA A N 1
ATOM 1716 C CA . ALA A 1 227 ? -1.327 5.671 23.178 1.00 96.62 227 ALA A CA 1
ATOM 1717 C C . ALA A 1 227 ? -1.110 4.156 23.092 1.00 96.62 227 ALA A C 1
ATOM 1719 O O . ALA A 1 227 ? -0.198 3.606 23.707 1.00 96.62 227 ALA A O 1
ATOM 1720 N N . VAL A 1 228 ? -1.908 3.490 22.256 1.00 96.19 228 VAL A N 1
ATOM 1721 C CA . VAL A 1 228 ? -1.652 2.116 21.806 1.00 96.19 228 VAL A CA 1
ATOM 1722 C C . VAL A 1 228 ? -1.494 2.105 20.296 1.00 96.19 228 VAL A C 1
ATOM 1724 O O . VAL A 1 228 ? -2.382 2.568 19.584 1.00 96.19 228 VAL A O 1
ATOM 1727 N N . GLN A 1 229 ? -0.375 1.575 19.813 1.00 94.38 229 GLN A N 1
ATOM 1728 C CA . GLN A 1 229 ? -0.085 1.403 18.393 1.00 94.38 229 GLN A CA 1
ATOM 1729 C C . GLN A 1 229 ? -0.228 -0.072 18.008 1.00 94.38 229 GLN A C 1
ATOM 1731 O O . GLN A 1 229 ? 0.339 -0.943 18.668 1.00 94.38 229 GLN A O 1
ATOM 1736 N N . TYR A 1 230 ? -0.925 -0.323 16.904 1.00 93.31 230 TYR A N 1
ATOM 1737 C CA . TYR A 1 230 ? -1.090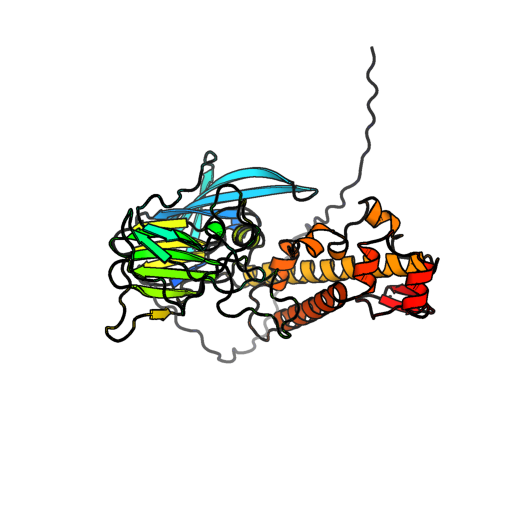 -1.624 16.267 1.00 93.31 230 TYR A CA 1
ATOM 1738 C C . TYR A 1 230 ? -0.527 -1.565 14.847 1.00 93.31 230 TYR A C 1
ATOM 1740 O O . TYR A 1 230 ? -0.821 -0.625 14.107 1.00 93.31 230 TYR A O 1
ATOM 1748 N N . ALA A 1 231 ? 0.254 -2.567 14.451 1.00 90.56 231 ALA A N 1
ATOM 1749 C CA . ALA A 1 231 ? 0.649 -2.724 13.053 1.00 90.56 231 ALA A CA 1
ATOM 1750 C C . ALA A 1 231 ? -0.563 -3.144 12.203 1.00 90.56 231 ALA A C 1
ATOM 1752 O O . ALA A 1 231 ? -1.358 -3.985 12.631 1.00 90.56 231 ALA A O 1
ATOM 1753 N N . ILE A 1 232 ? -0.697 -2.560 11.014 1.00 89.56 232 ILE A N 1
ATOM 1754 C CA . ILE A 1 232 ? -1.668 -2.940 9.985 1.00 89.56 232 ILE A CA 1
ATOM 1755 C C . ILE A 1 232 ? -0.951 -3.883 9.008 1.00 89.56 232 ILE A C 1
ATOM 1757 O O . ILE A 1 232 ? 0.074 -3.494 8.437 1.00 89.56 232 ILE A O 1
ATOM 1761 N N . PRO A 1 233 ? -1.450 -5.114 8.800 1.00 88.81 233 PRO A N 1
ATOM 1762 C CA . PRO A 1 233 ? -0.887 -6.022 7.813 1.00 88.81 233 PRO A CA 1
ATOM 1763 C C . PRO A 1 233 ? -0.961 -5.442 6.395 1.00 88.81 233 PRO A C 1
ATOM 1765 O O . PRO A 1 233 ? -1.861 -4.674 6.052 1.00 88.81 233 PRO A O 1
ATOM 1768 N N . ARG A 1 234 ? -0.011 -5.832 5.545 1.00 85.31 234 ARG A N 1
ATOM 1769 C CA . ARG A 1 234 ? -0.008 -5.453 4.127 1.00 85.31 234 ARG A CA 1
ATOM 1770 C C . ARG A 1 234 ? -1.131 -6.181 3.387 1.00 85.31 234 ARG A C 1
ATOM 1772 O O . ARG A 1 234 ? -1.406 -7.343 3.679 1.00 85.31 234 ARG A O 1
ATOM 1779 N N . SER A 1 235 ? -1.785 -5.499 2.451 1.00 86.00 235 SER A N 1
ATOM 1780 C CA . SER A 1 235 ? -2.751 -6.135 1.542 1.00 86.00 235 SER A CA 1
ATOM 1781 C C . SER A 1 235 ? -2.024 -6.958 0.477 1.00 86.00 235 SER A C 1
ATOM 1783 O O . SER A 1 235 ? -0.886 -6.636 0.134 1.00 86.00 235 SER A O 1
ATOM 1785 N N . TYR A 1 236 ? -2.684 -7.996 -0.036 1.00 87.75 236 TYR A N 1
ATOM 1786 C CA . TYR A 1 236 ? -2.117 -8.892 -1.048 1.00 87.75 236 TYR A CA 1
ATOM 1787 C C . TYR A 1 236 ? -2.571 -8.514 -2.461 1.00 87.75 236 TYR A C 1
ATOM 1789 O O . TYR A 1 236 ? -1.782 -8.625 -3.390 1.00 87.75 236 TYR A O 1
ATOM 1797 N N . SER A 1 237 ? -3.794 -8.004 -2.632 1.00 85.94 237 SER A N 1
ATOM 1798 C CA . SER A 1 237 ? -4.281 -7.520 -3.932 1.00 85.94 237 SER A CA 1
ATOM 1799 C C . SER A 1 237 ? -3.762 -6.132 -4.306 1.00 85.94 237 SER A C 1
ATOM 1801 O O . SER A 1 237 ? -3.601 -5.240 -3.462 1.00 85.94 237 SER A O 1
ATOM 1803 N N . ILE A 1 238 ? -3.587 -5.943 -5.613 1.00 81.38 238 ILE A N 1
ATOM 1804 C CA . ILE A 1 238 ? -3.148 -4.692 -6.228 1.00 81.38 238 ILE A CA 1
ATOM 1805 C C . ILE A 1 238 ? -4.136 -3.546 -5.979 1.00 81.38 238 ILE A C 1
ATOM 1807 O O . ILE A 1 238 ? -3.724 -2.465 -5.574 1.00 81.38 238 ILE A O 1
ATOM 1811 N N . GLY A 1 239 ? -5.447 -3.775 -6.078 1.00 80.25 239 GLY A N 1
ATOM 1812 C CA . GLY A 1 239 ? -6.466 -2.757 -5.811 1.00 80.25 239 GLY A CA 1
ATOM 1813 C C . GLY A 1 239 ? -6.460 -2.254 -4.383 1.00 80.25 239 GLY A C 1
ATOM 1814 O O . GLY A 1 239 ? -6.436 -1.048 -4.134 1.00 80.25 239 GLY A O 1
ATOM 1815 N N . SER A 1 240 ? -6.400 -3.182 -3.428 1.00 80.50 240 SER A N 1
ATOM 1816 C CA . SER A 1 240 ? -6.277 -2.822 -2.017 1.00 80.50 240 SER A CA 1
ATOM 1817 C C . SER A 1 240 ? -4.995 -2.063 -1.726 1.00 80.50 240 SER A C 1
ATOM 1819 O O . SER A 1 240 ? -5.003 -1.148 -0.902 1.00 80.50 240 SER A O 1
ATOM 1821 N N . PHE A 1 241 ? -3.909 -2.385 -2.425 1.00 80.25 241 PHE A N 1
ATOM 1822 C CA . PHE A 1 241 ? -2.670 -1.634 -2.330 1.00 80.25 241 PHE A CA 1
ATOM 1823 C C . PHE A 1 241 ? -2.782 -0.223 -2.929 1.00 80.25 241 PHE A C 1
ATOM 1825 O O . PHE A 1 241 ? -2.420 0.751 -2.266 1.00 80.25 241 PHE A O 1
ATOM 1832 N N . ILE A 1 242 ? -3.323 -0.093 -4.143 1.00 76.94 242 ILE A N 1
ATOM 1833 C CA . ILE A 1 242 ? -3.505 1.178 -4.862 1.00 76.94 242 ILE A CA 1
ATOM 1834 C C . ILE A 1 242 ? -4.296 2.172 -4.007 1.00 76.94 242 ILE A C 1
ATOM 1836 O O . ILE A 1 242 ? -3.908 3.339 -3.868 1.00 76.94 242 ILE A O 1
ATOM 1840 N N . GLU A 1 243 ? -5.360 1.699 -3.363 1.00 74.25 243 GLU A N 1
ATOM 1841 C CA . GLU A 1 243 ? -6.218 2.517 -2.509 1.00 74.25 243 GLU A CA 1
ATOM 1842 C C . GLU A 1 243 ? -5.505 2.910 -1.210 1.00 74.25 243 GLU A C 1
ATOM 1844 O O . GLU A 1 243 ? -5.681 4.028 -0.729 1.00 74.25 243 GLU A O 1
ATOM 1849 N N . MET A 1 244 ? -4.603 2.063 -0.697 1.00 74.00 244 MET A N 1
ATOM 1850 C CA . MET A 1 244 ? -3.726 2.443 0.409 1.00 74.00 244 MET A CA 1
ATOM 1851 C C . MET A 1 244 ? -2.785 3.591 0.035 1.00 74.00 244 MET A C 1
ATOM 1853 O O . MET A 1 244 ? -2.526 4.433 0.892 1.00 74.00 244 MET A O 1
ATOM 1857 N N . VAL A 1 245 ? -2.300 3.667 -1.212 1.00 69.06 245 VAL A N 1
ATOM 1858 C CA . VAL A 1 245 ? -1.242 4.613 -1.620 1.00 69.06 245 VAL A CA 1
ATOM 1859 C C . VAL A 1 245 ? -1.715 5.891 -2.306 1.00 69.06 245 VAL A C 1
ATOM 1861 O O . VAL A 1 245 ? -0.962 6.868 -2.328 1.00 69.06 245 VAL A O 1
ATOM 1864 N N . THR A 1 246 ? -2.951 5.947 -2.802 1.00 68.31 246 THR A N 1
ATOM 1865 C CA . THR A 1 246 ? -3.391 7.041 -3.687 1.00 68.31 246 THR A CA 1
ATOM 1866 C C . THR A 1 246 ? -4.364 8.021 -3.012 1.00 68.31 246 THR A C 1
ATOM 1868 O O . THR A 1 246 ? -5.353 7.595 -2.424 1.00 68.31 246 THR A O 1
ATOM 1871 N N . PRO A 1 247 ? -4.158 9.347 -3.132 1.00 57.47 247 PRO A N 1
ATOM 1872 C CA . PRO A 1 247 ? -4.992 10.382 -2.500 1.00 57.47 247 PRO A CA 1
ATOM 1873 C C . PRO A 1 247 ? -6.466 10.439 -2.933 1.00 57.47 247 PRO A C 1
ATOM 1875 O O . PRO A 1 247 ? -7.333 10.842 -2.163 1.00 57.47 247 PRO A O 1
ATOM 1878 N N . ASN A 1 248 ? -6.783 10.031 -4.160 1.00 56.12 248 ASN A N 1
ATOM 1879 C CA . ASN A 1 248 ? -8.145 10.127 -4.708 1.00 56.12 248 ASN A CA 1
ATOM 1880 C C . ASN A 1 248 ? -8.972 8.846 -4.510 1.00 56.12 248 ASN A C 1
ATOM 1882 O O . ASN A 1 248 ? -10.068 8.700 -5.066 1.00 56.12 248 ASN A O 1
ATOM 1886 N N . LEU A 1 249 ? -8.433 7.919 -3.722 1.00 69.69 249 LEU A N 1
ATOM 1887 C CA . LEU A 1 249 ? -8.955 6.585 -3.505 1.00 69.69 249 LEU A CA 1
ATOM 1888 C C . LEU A 1 249 ? -9.481 6.438 -2.062 1.00 69.69 249 LEU A C 1
ATOM 1890 O O . LEU A 1 249 ? -9.526 7.389 -1.288 1.00 69.69 249 LEU A O 1
ATOM 1894 N N . THR A 1 250 ? -10.065 5.297 -1.757 1.00 79.50 250 THR A N 1
ATOM 1895 C CA . THR A 1 250 ? -10.804 4.953 -0.538 1.00 79.50 250 THR A CA 1
ATOM 1896 C C . THR A 1 250 ? -9.948 5.108 0.716 1.00 79.50 250 THR A C 1
ATOM 1898 O O . THR A 1 250 ? -8.799 4.685 0.751 1.00 79.50 250 THR A O 1
ATOM 1901 N N . VAL A 1 251 ? -10.522 5.677 1.780 1.00 85.12 251 VAL A N 1
ATOM 1902 C CA . VAL A 1 251 ? -9.869 5.782 3.097 1.00 85.12 251 VAL A CA 1
ATOM 1903 C C . VAL A 1 251 ? -10.161 4.574 3.987 1.00 85.12 251 VAL A C 1
ATOM 1905 O O . VAL A 1 251 ? -11.221 3.956 3.825 1.00 85.12 251 VAL A O 1
ATOM 1908 N N . PRO A 1 252 ? -9.300 4.296 4.992 1.00 91.00 252 PRO A N 1
ATOM 1909 C CA . PRO A 1 252 ? -9.618 3.419 6.106 1.00 91.00 252 PRO A CA 1
ATOM 1910 C C . PRO A 1 252 ? -10.977 3.741 6.721 1.00 91.00 252 PRO A C 1
ATOM 1912 O O . PRO A 1 252 ? -11.361 4.900 6.881 1.00 91.00 252 PRO A O 1
ATOM 1915 N N . THR A 1 253 ? -11.704 2.698 7.093 1.00 92.62 253 THR A N 1
ATOM 1916 C CA . THR A 1 253 ? -13.087 2.807 7.560 1.00 92.62 253 THR A CA 1
ATOM 1917 C C . THR A 1 253 ? -13.180 2.416 9.020 1.00 92.62 253 THR A C 1
ATOM 1919 O O . THR A 1 253 ? -12.381 1.619 9.505 1.00 92.62 253 THR A O 1
ATOM 1922 N N . PHE A 1 254 ? -14.155 2.974 9.731 1.00 95.25 254 PHE A N 1
ATOM 1923 C CA . PHE A 1 254 ? -14.292 2.788 11.169 1.00 95.25 254 PHE A CA 1
ATOM 1924 C C . PHE A 1 254 ? -15.742 2.578 11.566 1.00 95.25 254 PHE A C 1
ATOM 1926 O O . PHE A 1 254 ? -16.650 3.240 11.059 1.00 95.25 254 PHE A O 1
ATOM 1933 N N . ALA A 1 255 ? -15.950 1.667 12.508 1.00 95.62 255 ALA A N 1
ATOM 1934 C CA . ALA A 1 255 ? -17.234 1.467 13.147 1.00 95.62 255 ALA A CA 1
ATOM 1935 C C . ALA A 1 255 ? -17.071 1.033 14.603 1.00 95.62 255 ALA A C 1
ATOM 1937 O O . ALA A 1 255 ? -16.075 0.424 14.981 1.00 95.62 255 ALA A O 1
ATOM 1938 N N . VAL A 1 256 ? -18.095 1.299 15.410 1.00 94.56 256 VAL A N 1
ATOM 1939 C CA . VAL A 1 256 ? -18.134 0.952 16.836 1.00 94.56 256 VAL A CA 1
ATOM 1940 C C . VAL A 1 256 ? -19.298 0.007 17.089 1.00 94.56 256 VAL A C 1
ATOM 1942 O O . VAL A 1 256 ? -20.388 0.197 16.546 1.00 94.56 256 VAL A O 1
ATOM 1945 N N . GLN A 1 257 ? -19.087 -0.992 17.940 1.00 92.94 257 GLN A N 1
ATOM 1946 C CA . GLN A 1 257 ? -20.159 -1.822 18.474 1.00 92.94 257 GLN A CA 1
ATOM 1947 C C . GLN A 1 257 ? -19.814 -2.243 19.898 1.00 92.94 257 GLN A C 1
ATOM 1949 O O . GLN A 1 257 ? -18.869 -2.997 20.113 1.00 92.94 257 GLN A O 1
ATOM 1954 N N . GLY A 1 258 ? -20.603 -1.769 20.863 1.00 90.50 258 GLY A N 1
ATOM 1955 C CA . GLY A 1 258 ? -20.360 -2.056 22.274 1.00 90.50 258 GLY A CA 1
ATOM 1956 C C . GLY A 1 258 ? -18.986 -1.553 22.720 1.00 90.50 258 GLY A C 1
ATOM 1957 O O . GLY A 1 258 ? -18.676 -0.371 22.593 1.00 90.50 258 GLY A O 1
ATOM 1958 N N . ASP A 1 259 ? -18.171 -2.464 23.233 1.00 92.12 259 ASP A N 1
ATOM 1959 C CA . ASP A 1 259 ? -16.814 -2.241 23.724 1.00 92.12 259 ASP A CA 1
ATOM 1960 C C . ASP A 1 259 ? -15.733 -2.472 22.658 1.00 92.12 259 ASP A C 1
ATOM 1962 O O . ASP A 1 259 ? -14.548 -2.506 22.993 1.00 92.12 259 ASP A O 1
ATOM 1966 N N . ARG A 1 260 ? -16.109 -2.602 21.378 1.00 93.44 260 ARG A N 1
ATOM 1967 C CA . ARG A 1 260 ? -15.178 -2.861 20.272 1.00 93.44 260 ARG A CA 1
ATOM 1968 C C . ARG A 1 260 ? -15.252 -1.805 19.182 1.00 93.44 260 ARG A C 1
ATOM 1970 O O . ARG A 1 260 ? -16.311 -1.236 18.897 1.00 93.44 260 ARG A O 1
ATOM 1977 N N . VAL A 1 261 ? -14.118 -1.606 18.526 1.00 96.06 261 VAL A N 1
ATOM 1978 C CA . VAL A 1 261 ? -14.020 -0.908 17.246 1.00 96.06 261 VAL A CA 1
ATOM 1979 C C . VAL A 1 261 ? -13.656 -1.894 16.148 1.00 96.06 261 VAL A C 1
ATOM 1981 O O . VAL A 1 261 ? -12.925 -2.860 16.374 1.00 96.06 261 VAL A O 1
ATOM 1984 N N . TYR A 1 262 ? -14.172 -1.630 14.956 1.00 96.19 262 TYR A N 1
ATOM 1985 C CA . TYR A 1 262 ? -13.823 -2.327 13.730 1.00 96.19 262 TYR A CA 1
ATOM 1986 C C . TYR A 1 262 ? -13.186 -1.335 12.772 1.00 96.19 262 TYR A C 1
ATOM 1988 O O . TYR A 1 262 ? -13.747 -0.260 12.545 1.00 96.19 262 TYR A O 1
ATOM 1996 N N . VAL A 1 263 ? -12.035 -1.704 12.217 1.00 95.75 263 VAL A N 1
ATOM 1997 C CA . VAL A 1 263 ? -11.279 -0.864 11.286 1.00 95.75 263 VAL A CA 1
ATOM 1998 C C . VAL A 1 263 ? -11.054 -1.625 9.991 1.00 95.75 263 VAL A C 1
ATOM 2000 O O . VAL A 1 263 ? -10.498 -2.714 10.027 1.00 95.75 263 VAL A O 1
ATOM 2003 N N . GLY A 1 264 ? -11.486 -1.073 8.861 1.00 93.62 264 GLY A N 1
ATOM 2004 C CA . GLY A 1 264 ? -11.273 -1.665 7.539 1.00 93.62 264 GLY A CA 1
ATOM 2005 C C . GLY A 1 264 ? -10.175 -0.943 6.784 1.00 93.62 264 GLY A C 1
ATOM 2006 O O . GLY A 1 264 ? -10.295 0.268 6.611 1.00 93.62 264 GLY A O 1
ATOM 2007 N N . VAL A 1 265 ? -9.149 -1.657 6.323 1.00 91.12 265 VAL A N 1
ATOM 2008 C CA . VAL A 1 265 ? -8.043 -1.112 5.518 1.00 91.12 265 VAL A CA 1
ATOM 2009 C C . VAL A 1 265 ? -7.662 -2.126 4.443 1.00 91.12 265 VAL A C 1
ATOM 2011 O O . VAL A 1 265 ? -7.236 -3.226 4.779 1.00 91.12 265 VAL A O 1
ATOM 2014 N N . GLY A 1 266 ? -7.813 -1.771 3.164 1.00 88.81 266 GLY A N 1
ATOM 2015 C CA . GLY A 1 266 ? -7.585 -2.711 2.060 1.00 88.81 266 GLY A CA 1
ATOM 2016 C C . GLY A 1 266 ? -8.453 -3.968 2.199 1.00 88.81 266 GLY A C 1
ATOM 2017 O O . GLY A 1 266 ? -9.679 -3.861 2.272 1.00 88.81 266 GLY A O 1
ATOM 2018 N N . GLU A 1 267 ? -7.808 -5.134 2.304 1.00 91.38 267 GLU A N 1
ATOM 2019 C CA . GLU A 1 267 ? -8.447 -6.450 2.514 1.00 91.38 267 GLU A CA 1
ATOM 2020 C C . GLU A 1 267 ? -8.560 -6.857 3.987 1.00 91.38 267 GLU A C 1
ATOM 2022 O O . GLU A 1 267 ? -8.952 -7.977 4.307 1.00 91.38 267 GLU A O 1
ATOM 2027 N N . TRP A 1 268 ? -8.200 -5.970 4.909 1.00 94.00 268 TRP A N 1
ATOM 2028 C CA . TRP A 1 268 ? -8.116 -6.295 6.324 1.00 94.00 268 TRP A CA 1
ATOM 2029 C C . TRP A 1 268 ? -9.230 -5.644 7.123 1.00 94.00 268 TRP A C 1
ATOM 2031 O O . TRP A 1 268 ? -9.525 -4.457 6.975 1.00 94.00 268 TRP A O 1
ATOM 2041 N N . ILE A 1 269 ? -9.804 -6.419 8.041 1.00 95.94 269 ILE A N 1
ATOM 2042 C CA . ILE A 1 269 ? -10.668 -5.913 9.101 1.00 95.94 269 ILE A CA 1
ATOM 2043 C C . ILE A 1 269 ? -10.003 -6.170 10.443 1.00 95.94 269 ILE A C 1
ATOM 2045 O O . ILE A 1 269 ? -9.846 -7.309 10.871 1.00 95.94 269 ILE A O 1
ATOM 2049 N N . GLY A 1 270 ? -9.648 -5.097 11.132 1.00 95.69 270 GLY A N 1
ATOM 2050 C CA . GLY A 1 270 ? -9.175 -5.130 12.503 1.00 95.69 270 GLY A CA 1
ATOM 2051 C C . GLY A 1 270 ? -10.342 -5.077 13.474 1.00 95.69 270 GLY A C 1
ATOM 2052 O O . GLY A 1 270 ? -11.318 -4.361 13.243 1.00 95.69 270 GLY A O 1
ATOM 2053 N N . SER A 1 271 ? -10.243 -5.816 14.572 1.00 95.69 271 SER A N 1
ATOM 2054 C CA . SER A 1 271 ? -11.178 -5.739 15.687 1.00 95.69 271 SER A CA 1
ATOM 2055 C C . SER A 1 271 ? -10.411 -5.510 16.979 1.00 95.69 271 SER A C 1
ATOM 2057 O O . SER A 1 271 ? -9.579 -6.330 17.359 1.00 95.69 271 SER A O 1
ATOM 2059 N N . PHE A 1 272 ? -10.677 -4.389 17.647 1.00 96.00 272 PHE A N 1
ATOM 2060 C CA . PHE A 1 272 ? -9.903 -3.944 18.807 1.00 96.00 272 PHE A CA 1
ATOM 2061 C C . PHE A 1 272 ? -10.814 -3.492 19.951 1.00 96.00 272 PHE A C 1
ATOM 2063 O O . PHE A 1 272 ? -11.946 -3.069 19.693 1.00 96.00 272 PHE A O 1
ATOM 2070 N N . PRO A 1 273 ? -10.346 -3.537 21.212 1.00 95.44 273 PRO A N 1
ATOM 2071 C CA . PRO A 1 273 ? -11.055 -2.915 22.323 1.00 95.44 273 PRO A CA 1
ATOM 2072 C C . PRO A 1 273 ? -11.236 -1.426 22.046 1.00 95.44 273 PRO A C 1
ATOM 2074 O O . PRO A 1 273 ? -10.265 -0.734 21.767 1.00 95.44 273 PRO A O 1
ATOM 2077 N N . ALA A 1 274 ? -12.456 -0.911 22.161 1.00 95.38 274 ALA A N 1
ATOM 2078 C CA . ALA A 1 274 ? -12.763 0.490 21.891 1.00 95.38 274 ALA A CA 1
ATOM 2079 C C . ALA A 1 274 ? -12.063 1.457 22.856 1.00 95.38 274 ALA A C 1
ATOM 2081 O O . ALA A 1 274 ? -11.810 2.609 22.506 1.00 95.38 274 ALA A O 1
ATOM 2082 N N . LYS A 1 275 ? -11.748 0.968 24.060 1.00 95.62 275 LYS A N 1
ATOM 2083 C CA . LYS A 1 275 ? -10.962 1.649 25.091 1.00 95.62 275 LYS A CA 1
ATOM 2084 C C . LYS A 1 275 ? -9.788 0.743 25.476 1.00 95.62 275 LYS A C 1
ATOM 2086 O O . LYS A 1 275 ? -9.953 -0.098 26.361 1.00 95.62 275 LYS A O 1
ATOM 2091 N N . PRO A 1 276 ? -8.639 0.847 24.794 1.00 93.44 276 PRO A N 1
ATOM 2092 C CA . PRO A 1 276 ? -7.482 0.015 25.096 1.00 93.44 276 PRO A CA 1
ATOM 2093 C C . PRO A 1 276 ? -6.992 0.226 26.530 1.00 93.44 276 PRO A C 1
ATOM 2095 O O . PRO A 1 276 ? -6.972 1.350 27.034 1.00 93.44 276 PRO A O 1
ATOM 2098 N N . ALA A 1 277 ? -6.589 -0.858 27.187 1.00 88.44 277 ALA A N 1
ATOM 2099 C CA . ALA A 1 277 ? -5.958 -0.789 28.496 1.00 88.44 277 ALA A CA 1
ATOM 2100 C C . ALA A 1 277 ? -4.453 -0.562 28.323 1.00 88.44 277 ALA A C 1
ATOM 2102 O O . ALA A 1 277 ? -3.791 -1.301 27.594 1.00 88.44 277 ALA A O 1
ATOM 2103 N N . ILE A 1 278 ? -3.917 0.445 29.010 1.00 89.38 278 ILE A N 1
ATOM 2104 C CA . ILE A 1 278 ? -2.482 0.725 29.049 1.00 89.38 278 ILE A CA 1
ATOM 2105 C C . ILE A 1 278 ? -1.991 0.496 30.484 1.00 89.38 278 ILE A C 1
ATOM 2107 O O . ILE A 1 278 ? -2.618 1.005 31.417 1.00 89.38 278 ILE A O 1
ATOM 2111 N N . PRO A 1 279 ? -0.905 -0.276 30.691 1.00 87.81 279 PRO A N 1
ATOM 2112 C CA . PRO A 1 279 ? -0.317 -0.466 32.014 1.00 87.81 279 PRO A CA 1
ATOM 2113 C C . PRO A 1 279 ? 0.060 0.866 32.674 1.00 87.81 279 PRO A C 1
ATOM 2115 O O . PRO A 1 279 ? 0.522 1.780 31.999 1.00 87.81 279 PRO A O 1
ATOM 2118 N N . ALA A 1 280 ? -0.052 0.958 34.002 1.00 82.62 280 ALA A N 1
ATOM 2119 C CA . ALA A 1 280 ? 0.185 2.203 34.748 1.00 82.62 280 ALA A CA 1
ATOM 2120 C C . ALA A 1 280 ? 1.594 2.812 34.567 1.00 82.62 280 ALA A C 1
ATOM 2122 O O . ALA A 1 280 ? 1.783 3.996 34.823 1.00 82.62 280 ALA A O 1
ATOM 2123 N N . HIS A 1 281 ? 2.573 2.014 34.133 1.00 84.81 281 HIS A N 1
ATOM 2124 C CA . HIS A 1 281 ? 3.962 2.434 33.915 1.00 84.81 281 HIS A CA 1
ATOM 2125 C C . HIS A 1 281 ? 4.304 2.708 32.443 1.00 84.81 281 HIS A C 1
ATOM 2127 O O . HIS A 1 281 ? 5.468 2.939 32.126 1.00 84.81 281 HIS A O 1
ATOM 2133 N N . ALA A 1 282 ? 3.324 2.635 31.540 1.00 85.81 282 ALA A N 1
ATOM 2134 C CA . ALA A 1 282 ? 3.522 2.873 30.120 1.00 85.81 282 ALA A CA 1
ATOM 2135 C C . ALA A 1 282 ? 2.695 4.079 29.663 1.00 85.81 282 ALA A C 1
ATOM 2137 O O . ALA A 1 282 ? 1.487 4.145 29.882 1.00 85.81 282 ALA A O 1
ATOM 2138 N N . ASP A 1 283 ? 3.343 5.003 28.960 1.00 88.88 283 ASP A N 1
ATOM 2139 C CA . ASP A 1 283 ? 2.645 6.064 28.226 1.00 88.88 283 ASP A CA 1
ATOM 2140 C C . ASP A 1 283 ? 2.280 5.607 26.809 1.00 88.88 283 ASP A C 1
ATOM 2142 O O . ASP A 1 283 ? 1.334 6.100 26.198 1.00 88.88 283 ASP A O 1
ATOM 2146 N N . ILE A 1 284 ? 3.023 4.632 26.281 1.00 91.31 284 ILE A N 1
ATOM 2147 C CA . ILE A 1 284 ? 2.832 4.085 24.943 1.00 91.31 284 ILE A CA 1
ATOM 2148 C C . ILE A 1 284 ? 2.952 2.570 25.011 1.00 91.31 284 ILE A C 1
ATOM 2150 O O . ILE A 1 284 ? 3.907 2.039 25.576 1.00 91.31 284 ILE A O 1
ATOM 2154 N N . LEU A 1 285 ? 2.015 1.877 24.373 1.00 91.62 285 LEU A N 1
ATOM 2155 C CA . LEU A 1 285 ? 2.070 0.437 24.181 1.00 91.62 285 LEU A CA 1
ATOM 2156 C C . LEU A 1 285 ? 2.110 0.121 22.684 1.00 91.62 285 LEU A C 1
ATOM 2158 O O . LEU A 1 285 ? 1.221 0.513 21.933 1.00 91.62 285 LEU A O 1
ATOM 2162 N N . ARG A 1 286 ? 3.145 -0.592 22.239 1.00 90.00 286 ARG A N 1
ATOM 2163 C CA . ARG A 1 286 ? 3.252 -1.082 20.859 1.00 90.00 286 ARG A CA 1
ATOM 2164 C C . ARG A 1 286 ? 2.879 -2.557 20.847 1.00 90.00 286 ARG A C 1
ATOM 2166 O O . ARG A 1 286 ? 3.598 -3.371 21.420 1.00 90.00 286 ARG A O 1
ATOM 2173 N N . LEU A 1 287 ? 1.744 -2.886 20.239 1.00 86.56 287 LEU A N 1
ATOM 2174 C CA . LEU A 1 287 ? 1.218 -4.245 20.186 1.00 86.56 287 LEU A CA 1
ATOM 2175 C C . LEU A 1 287 ? 1.324 -4.812 18.774 1.00 86.56 287 LEU A C 1
ATOM 2177 O O . LEU A 1 287 ? 0.892 -4.196 17.799 1.00 86.56 287 LEU A O 1
ATOM 2181 N N . GLN A 1 288 ? 1.842 -6.035 18.687 1.00 84.56 288 GLN A N 1
ATOM 2182 C CA . GLN A 1 288 ? 1.666 -6.872 17.507 1.00 84.56 288 GLN A CA 1
ATOM 2183 C C . GLN A 1 288 ? 0.286 -7.519 17.605 1.00 84.56 288 GLN A C 1
ATOM 2185 O O . GLN A 1 288 ? 0.053 -8.389 18.442 1.00 84.56 288 GLN A O 1
ATOM 2190 N N . ALA A 1 289 ? -0.654 -7.031 16.800 1.00 88.62 289 ALA A N 1
ATOM 2191 C CA . ALA A 1 289 ? -1.992 -7.598 16.725 1.00 88.62 289 ALA A CA 1
ATOM 2192 C C . ALA A 1 289 ? -1.940 -8.889 15.891 1.00 88.62 289 ALA A C 1
ATOM 2194 O O . ALA A 1 289 ? -1.485 -8.832 14.745 1.00 88.62 289 ALA A O 1
ATOM 2195 N N . PRO A 1 290 ? -2.386 -10.039 16.425 1.00 91.50 290 PRO A N 1
ATOM 2196 C CA . PRO A 1 290 ? -2.326 -11.292 15.688 1.00 91.50 290 PRO A CA 1
ATOM 2197 C C . PRO A 1 290 ? -3.246 -11.255 14.464 1.00 91.50 290 PRO A C 1
ATOM 2199 O O . PRO A 1 290 ? -4.296 -10.603 14.464 1.00 91.50 290 PRO A O 1
ATOM 2202 N N . ILE A 1 291 ? -2.864 -11.999 13.428 1.00 92.38 291 ILE A N 1
ATOM 2203 C CA . ILE A 1 291 ? -3.768 -12.361 12.338 1.00 92.38 291 ILE A CA 1
ATOM 2204 C C . ILE A 1 291 ? -4.651 -13.491 12.873 1.00 92.38 291 ILE A C 1
ATOM 2206 O O . ILE A 1 291 ? -4.182 -14.611 13.049 1.00 92.38 291 ILE A O 1
ATOM 2210 N N . ILE A 1 292 ? -5.914 -13.179 13.174 1.00 93.25 292 ILE A N 1
ATOM 2211 C CA . ILE A 1 292 ? -6.906 -14.155 13.653 1.00 93.25 292 ILE A CA 1
ATOM 2212 C C . ILE A 1 292 ? -7.296 -15.098 12.517 1.00 93.25 292 ILE A C 1
ATOM 2214 O O . ILE A 1 292 ? -7.459 -16.297 12.716 1.00 93.25 292 ILE A O 1
ATOM 2218 N N . GLN A 1 293 ? -7.418 -14.545 11.311 1.00 91.44 293 GLN A N 1
ATOM 2219 C CA . GLN A 1 293 ? -7.654 -15.310 10.100 1.00 91.44 293 GLN A CA 1
ATOM 2220 C C . GLN A 1 293 ? -6.863 -14.703 8.949 1.00 91.44 293 GLN A C 1
ATOM 2222 O O . GLN A 1 293 ? -7.051 -13.532 8.618 1.00 91.44 293 GLN A O 1
ATOM 2227 N N . GLY A 1 294 ? -5.963 -15.498 8.373 1.00 90.50 294 GLY A N 1
ATOM 2228 C CA . GLY A 1 294 ? -5.144 -15.109 7.228 1.00 90.50 294 GLY A CA 1
ATOM 2229 C C . GLY A 1 294 ? -5.789 -15.461 5.884 1.00 90.50 294 GLY A C 1
ATOM 2230 O O . GLY A 1 294 ? -6.818 -16.142 5.858 1.00 90.50 294 GLY A O 1
ATOM 2231 N N . PRO A 1 295 ? -5.191 -14.999 4.774 1.00 89.62 295 PRO A N 1
ATOM 2232 C CA . PRO A 1 295 ? -5.531 -15.484 3.440 1.00 89.62 295 PRO A CA 1
ATOM 2233 C C . PRO A 1 295 ? -5.256 -16.982 3.302 1.00 89.62 295 PRO A C 1
ATOM 2235 O O . PRO A 1 295 ? -4.391 -17.534 3.988 1.00 89.62 295 PRO A O 1
ATOM 2238 N N . ASP A 1 296 ? -5.976 -17.636 2.395 1.00 89.25 296 ASP A N 1
ATOM 2239 C CA . ASP A 1 296 ? -5.643 -18.996 1.992 1.00 89.25 296 ASP A CA 1
ATOM 2240 C C . ASP A 1 296 ? -4.324 -19.022 1.203 1.00 89.25 296 ASP A C 1
ATOM 224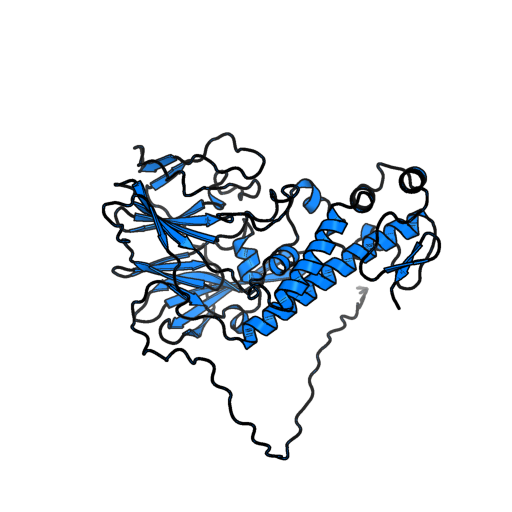2 O O . ASP A 1 296 ? -3.950 -18.057 0.534 1.00 89.25 296 ASP A O 1
ATOM 2246 N N . SER A 1 297 ? -3.594 -20.133 1.295 1.00 89.62 297 SER A N 1
ATOM 2247 C CA . SER A 1 297 ? -2.269 -20.252 0.681 1.00 89.62 297 SER A CA 1
ATOM 2248 C C . SER A 1 297 ? -2.309 -20.154 -0.843 1.00 89.62 297 SER A C 1
ATOM 2250 O O . SER A 1 297 ? -1.389 -19.590 -1.423 1.00 89.62 297 SER A O 1
ATOM 2252 N N . ALA A 1 298 ? -3.369 -20.660 -1.481 1.00 90.00 298 ALA A N 1
ATOM 2253 C CA . ALA A 1 298 ? -3.513 -20.633 -2.934 1.00 90.00 298 ALA A CA 1
ATOM 2254 C C . ALA A 1 298 ? -3.698 -19.199 -3.454 1.00 90.00 298 ALA A C 1
ATOM 2256 O O . ALA A 1 298 ? -3.100 -18.818 -4.458 1.00 90.00 298 ALA A O 1
ATOM 2257 N N . TYR A 1 299 ? -4.473 -18.380 -2.743 1.00 89.12 299 TYR A N 1
ATOM 2258 C CA . TYR A 1 299 ? -4.605 -16.958 -3.027 1.00 89.12 299 TYR A CA 1
ATOM 2259 C C . TYR A 1 299 ? -3.273 -16.222 -2.859 1.00 89.12 299 TYR A C 1
ATOM 2261 O O . TYR A 1 299 ? -2.896 -15.450 -3.738 1.00 89.12 299 TYR A O 1
ATOM 2269 N N . VAL A 1 300 ? -2.531 -16.481 -1.772 1.00 90.56 300 VAL A N 1
ATOM 2270 C CA . VAL A 1 300 ? -1.207 -15.863 -1.558 1.00 90.56 300 VAL A CA 1
ATOM 2271 C C . VAL A 1 300 ? -0.226 -16.254 -2.661 1.00 90.56 300 VAL A C 1
ATOM 2273 O O . VAL A 1 300 ? 0.485 -15.389 -3.162 1.00 90.56 300 VAL A O 1
ATOM 2276 N N . GLU A 1 301 ? -0.195 -17.528 -3.048 1.00 91.25 301 GLU A N 1
ATOM 2277 C CA . GLU A 1 301 ? 0.667 -18.035 -4.119 1.00 91.25 301 GLU A CA 1
ATOM 2278 C C . GLU A 1 301 ? 0.321 -17.388 -5.463 1.00 91.25 301 GLU A C 1
ATOM 2280 O O . GLU A 1 301 ? 1.200 -16.845 -6.126 1.00 91.25 301 GLU A O 1
ATOM 2285 N N . SER A 1 302 ? -0.964 -17.352 -5.827 1.00 91.31 302 SER A N 1
ATOM 2286 C CA . SER A 1 302 ? -1.417 -16.738 -7.078 1.00 91.31 302 SER A CA 1
ATOM 2287 C C . SER A 1 302 ? -1.137 -15.234 -7.130 1.00 91.31 302 SER A C 1
ATOM 2289 O O . SER A 1 302 ? -0.675 -14.739 -8.156 1.00 91.31 302 SER A O 1
ATOM 2291 N N . ALA A 1 303 ? -1.422 -14.497 -6.053 1.00 90.94 303 ALA A N 1
ATOM 2292 C CA . ALA A 1 303 ? -1.174 -13.057 -5.996 1.00 90.94 303 ALA A CA 1
ATOM 2293 C C . ALA A 1 303 ? 0.330 -12.743 -5.960 1.00 90.94 303 ALA A C 1
ATOM 2295 O O . ALA A 1 303 ? 0.770 -11.763 -6.555 1.00 90.94 303 ALA A O 1
ATOM 2296 N N . GLY A 1 304 ? 1.116 -13.597 -5.300 1.00 93.44 304 GLY A N 1
ATOM 2297 C CA . GLY A 1 304 ? 2.571 -13.511 -5.288 1.00 93.44 304 GLY A CA 1
ATOM 2298 C C . GLY A 1 304 ? 3.159 -13.738 -6.676 1.00 93.44 304 GLY A C 1
ATOM 2299 O O . GLY A 1 304 ? 3.931 -12.919 -7.157 1.00 93.44 304 GLY A O 1
ATOM 2300 N N . GLN A 1 305 ? 2.742 -14.786 -7.385 1.00 94.94 305 GLN A N 1
ATOM 2301 C CA . GLN A 1 305 ? 3.229 -15.005 -8.747 1.00 94.94 305 GLN A CA 1
ATOM 2302 C C . GLN A 1 305 ? 2.900 -13.816 -9.659 1.00 94.94 305 GLN A C 1
ATOM 2304 O O . GLN A 1 305 ? 3.783 -13.319 -10.348 1.00 94.94 305 GLN A O 1
ATOM 2309 N N . ALA A 1 306 ? 1.677 -13.280 -9.579 1.00 92.25 306 ALA A N 1
ATOM 2310 C CA . ALA A 1 306 ? 1.296 -12.090 -10.337 1.00 92.25 306 ALA A CA 1
ATOM 2311 C C . ALA A 1 306 ? 2.168 -10.862 -10.007 1.00 92.25 306 ALA A C 1
ATOM 2313 O O . ALA A 1 306 ? 2.494 -10.078 -10.897 1.00 92.25 306 ALA A O 1
ATOM 2314 N N . ALA A 1 307 ? 2.573 -10.693 -8.744 1.00 91.62 307 ALA A N 1
ATOM 2315 C CA . ALA A 1 307 ? 3.492 -9.632 -8.344 1.00 91.62 307 ALA A CA 1
ATOM 2316 C C . ALA A 1 307 ? 4.906 -9.836 -8.916 1.00 91.62 307 ALA A C 1
ATOM 2318 O O . ALA A 1 307 ? 5.503 -8.864 -9.374 1.00 91.62 307 ALA A O 1
ATOM 2319 N N . LEU A 1 308 ? 5.443 -11.062 -8.919 1.00 95.12 308 LEU A N 1
ATOM 2320 C CA . LEU A 1 308 ? 6.740 -11.353 -9.550 1.00 95.12 308 LEU A CA 1
ATOM 2321 C C . LEU A 1 308 ? 6.695 -11.141 -11.064 1.00 95.12 308 LEU A C 1
ATOM 2323 O O . LEU A 1 308 ? 7.576 -10.476 -11.602 1.00 95.12 308 LEU A O 1
ATOM 2327 N N . ASP A 1 309 ? 5.652 -11.637 -11.729 1.00 94.50 309 ASP A N 1
ATOM 2328 C CA . ASP A 1 309 ? 5.480 -11.503 -13.177 1.00 94.50 309 ASP A CA 1
ATOM 2329 C C . ASP A 1 309 ? 5.411 -10.025 -13.588 1.00 94.50 309 ASP A C 1
ATOM 2331 O O . ASP A 1 309 ? 6.087 -9.607 -14.530 1.00 94.50 309 ASP A O 1
ATOM 2335 N N . ALA A 1 310 ? 4.646 -9.214 -12.846 1.00 90.25 310 ALA A N 1
ATOM 2336 C CA . ALA A 1 310 ? 4.568 -7.772 -13.067 1.00 90.25 310 ALA A CA 1
ATOM 2337 C C . ALA A 1 310 ? 5.929 -7.088 -12.867 1.00 90.25 310 ALA A C 1
ATOM 2339 O O . ALA A 1 310 ? 6.333 -6.263 -13.682 1.00 90.25 310 ALA A O 1
ATOM 2340 N N . LEU A 1 311 ? 6.663 -7.461 -11.814 1.00 90.31 311 LEU A N 1
ATOM 2341 C CA . LEU A 1 311 ? 7.972 -6.884 -11.516 1.00 90.31 311 LEU A CA 1
ATOM 2342 C C . LEU A 1 311 ? 9.019 -7.236 -12.580 1.00 90.31 311 LEU A C 1
ATOM 2344 O O . LEU A 1 311 ? 9.804 -6.377 -12.980 1.00 90.31 311 LEU A O 1
ATOM 2348 N N . ASN A 1 312 ? 9.018 -8.482 -13.054 1.00 94.06 312 ASN A N 1
ATOM 2349 C CA . ASN A 1 312 ? 9.892 -8.930 -14.131 1.00 94.06 312 ASN A CA 1
ATOM 2350 C C . ASN A 1 312 ? 9.565 -8.211 -15.448 1.00 94.06 312 ASN A C 1
ATOM 2352 O O . ASN A 1 312 ? 10.469 -7.713 -16.114 1.00 94.06 312 ASN A O 1
ATOM 2356 N N . LEU A 1 313 ? 8.280 -8.075 -15.790 1.00 91.56 313 LEU A N 1
ATOM 2357 C CA . LEU A 1 313 ? 7.853 -7.312 -16.964 1.00 91.56 313 LEU A CA 1
ATOM 2358 C C . LEU A 1 313 ? 8.305 -5.844 -16.887 1.00 91.56 313 LEU A C 1
ATOM 2360 O O . LEU A 1 313 ? 8.801 -5.300 -17.872 1.00 91.56 313 LEU A O 1
ATOM 2364 N N . ASP A 1 314 ? 8.176 -5.203 -15.723 1.00 89.31 314 ASP A N 1
ATOM 2365 C CA . ASP A 1 314 ? 8.625 -3.822 -15.523 1.00 89.31 314 ASP A CA 1
ATOM 2366 C C . ASP A 1 314 ? 10.145 -3.675 -15.698 1.00 89.31 314 ASP A C 1
ATOM 2368 O O . ASP A 1 314 ? 10.608 -2.690 -16.283 1.00 89.31 314 ASP A O 1
ATOM 2372 N N . VAL A 1 315 ? 10.930 -4.651 -15.234 1.00 91.38 315 VAL A N 1
ATOM 2373 C CA . VAL A 1 315 ? 12.378 -4.714 -15.480 1.00 91.38 315 VAL A CA 1
ATOM 2374 C C . VAL A 1 315 ? 12.675 -4.851 -16.973 1.00 91.38 315 VAL A C 1
ATOM 2376 O O . VAL A 1 315 ? 13.486 -4.094 -17.508 1.00 91.38 315 VAL A O 1
ATOM 2379 N N . GLU A 1 316 ? 12.016 -5.789 -17.654 1.00 92.75 316 GLU A N 1
ATOM 2380 C CA . GLU A 1 316 ? 12.222 -6.059 -19.078 1.00 92.75 316 GLU A CA 1
ATOM 2381 C C . GLU A 1 316 ? 11.890 -4.841 -19.945 1.00 92.75 316 GLU A C 1
ATOM 2383 O O . GLU A 1 316 ? 12.689 -4.459 -20.802 1.00 92.75 316 GLU A O 1
ATOM 2388 N N . LEU A 1 317 ? 10.750 -4.187 -19.701 1.00 91.62 317 LEU A N 1
ATOM 2389 C CA . LEU A 1 317 ? 10.324 -3.003 -20.450 1.00 91.62 317 LEU A CA 1
ATOM 2390 C C . LEU A 1 317 ? 11.287 -1.827 -20.258 1.00 91.62 317 LEU A C 1
ATOM 2392 O O . LEU A 1 317 ? 11.606 -1.125 -21.223 1.00 91.62 317 LEU A O 1
ATOM 2396 N N . ALA A 1 318 ? 11.782 -1.617 -19.036 1.00 90.94 318 ALA A N 1
ATOM 2397 C CA . ALA A 1 318 ? 12.754 -0.566 -18.764 1.00 90.94 318 ALA A CA 1
ATOM 2398 C C . ALA A 1 318 ? 14.130 -0.876 -19.376 1.00 90.94 318 ALA A C 1
ATOM 2400 O O . ALA A 1 318 ? 14.741 -0.012 -20.004 1.00 90.94 318 ALA A O 1
ATOM 2401 N N . ALA A 1 319 ? 14.601 -2.121 -19.280 1.00 93.75 319 ALA A N 1
ATOM 2402 C CA . ALA A 1 319 ? 15.837 -2.549 -19.927 1.00 93.75 319 ALA A CA 1
ATOM 2403 C C . ALA A 1 319 ? 15.751 -2.419 -21.457 1.00 93.75 319 ALA A C 1
ATOM 2405 O O . ALA A 1 319 ? 16.671 -1.897 -22.090 1.00 93.75 319 ALA A O 1
ATOM 2406 N N . GLN A 1 320 ? 14.628 -2.825 -22.056 1.00 94.69 320 GLN A N 1
ATOM 2407 C CA . GLN A 1 320 ? 14.392 -2.703 -23.492 1.00 94.69 320 GLN A CA 1
ATOM 2408 C C . GLN A 1 320 ? 14.374 -1.242 -23.945 1.00 94.69 320 GLN A C 1
ATOM 2410 O O . GLN A 1 320 ? 14.936 -0.930 -24.997 1.00 94.69 320 GLN A O 1
ATOM 2415 N N . SER A 1 321 ? 13.785 -0.333 -23.163 1.00 93.94 321 SER A N 1
ATOM 2416 C CA . SER A 1 321 ? 13.756 1.092 -23.505 1.00 93.94 321 SER A CA 1
ATOM 2417 C C . SER A 1 321 ? 15.161 1.710 -23.503 1.00 93.94 321 SER A C 1
ATOM 2419 O O . SER A 1 321 ? 15.514 2.429 -24.442 1.00 93.94 321 SER A O 1
ATOM 2421 N N . LEU A 1 322 ? 16.007 1.352 -22.530 1.00 94.19 322 LEU A N 1
ATOM 2422 C CA . LEU A 1 322 ? 17.404 1.793 -22.467 1.00 94.19 322 LEU A CA 1
ATOM 2423 C C . LEU A 1 322 ? 18.274 1.184 -23.571 1.00 94.19 322 LEU A C 1
ATOM 2425 O O . LEU A 1 322 ? 19.100 1.893 -24.151 1.00 94.19 322 LEU A O 1
ATOM 2429 N N . ALA A 1 323 ? 18.070 -0.095 -23.900 1.00 95.25 323 ALA A N 1
ATOM 2430 C CA . ALA A 1 323 ? 18.730 -0.737 -25.034 1.00 95.25 323 ALA A CA 1
ATOM 2431 C C . ALA A 1 323 ? 18.367 -0.020 -26.342 1.00 95.25 323 ALA A C 1
ATOM 2433 O O . ALA A 1 323 ? 19.246 0.420 -27.081 1.00 95.25 323 ALA A O 1
ATOM 2434 N N . SER A 1 324 ? 17.069 0.209 -26.560 1.00 95.00 324 SER A N 1
ATOM 2435 C CA . SER A 1 324 ? 16.540 0.928 -27.723 1.00 95.00 324 SER A CA 1
ATOM 2436 C C . SER A 1 324 ? 17.129 2.335 -27.841 1.00 95.00 324 SER A C 1
ATOM 2438 O O . SER A 1 324 ? 17.472 2.769 -28.945 1.00 95.00 324 SER A O 1
ATOM 2440 N N . TYR A 1 325 ? 17.252 3.058 -26.720 1.00 94.25 325 TYR A N 1
ATOM 2441 C CA . TYR A 1 325 ? 17.854 4.390 -26.685 1.00 94.25 325 TYR A CA 1
ATOM 2442 C C . TYR A 1 325 ? 19.319 4.345 -27.110 1.00 94.25 325 TYR A C 1
ATOM 2444 O O . TYR A 1 325 ? 19.700 5.022 -28.065 1.00 94.25 325 TYR A O 1
ATOM 2452 N N . TRP A 1 326 ? 20.121 3.516 -26.441 1.00 94.94 326 TRP A N 1
ATOM 2453 C CA . TRP A 1 326 ? 21.547 3.393 -26.718 1.00 94.94 326 TRP A CA 1
ATOM 2454 C C . TRP A 1 326 ? 21.823 2.965 -28.163 1.00 94.94 326 TRP A C 1
ATOM 2456 O O . TRP A 1 326 ? 22.593 3.623 -28.864 1.00 94.94 326 TRP A O 1
ATOM 2466 N N . ASP A 1 327 ? 21.142 1.924 -28.640 1.00 94.50 327 ASP A N 1
ATOM 2467 C CA . ASP A 1 327 ? 21.315 1.398 -29.996 1.00 94.50 327 ASP A CA 1
ATOM 2468 C C . ASP A 1 327 ? 20.944 2.448 -31.057 1.00 94.50 327 ASP A C 1
ATOM 2470 O O . ASP A 1 327 ? 21.619 2.583 -32.083 1.00 94.50 327 ASP A O 1
ATOM 2474 N N . SER A 1 328 ? 19.936 3.282 -30.768 1.00 91.88 328 SER A N 1
ATOM 2475 C CA . SER A 1 328 ? 19.581 4.429 -31.612 1.00 91.88 328 SER A CA 1
ATOM 2476 C C . SER A 1 328 ? 20.677 5.502 -31.641 1.00 91.88 328 SER A C 1
ATOM 2478 O O . SER A 1 328 ? 20.883 6.118 -32.688 1.00 91.88 328 SER A O 1
ATOM 2480 N N . LEU A 1 329 ? 21.397 5.732 -30.533 1.00 91.81 329 LEU A N 1
ATOM 2481 C CA . LEU A 1 329 ? 22.514 6.686 -30.477 1.00 91.81 329 LEU A CA 1
ATOM 2482 C C . LEU A 1 329 ? 23.704 6.219 -31.318 1.00 91.81 329 LEU A C 1
ATOM 2484 O O . LEU A 1 329 ? 24.277 7.023 -32.054 1.00 91.81 329 LEU A O 1
ATOM 2488 N N . VAL A 1 330 ? 24.064 4.934 -31.233 1.00 93.12 330 VAL A N 1
ATOM 2489 C CA . VAL A 1 330 ? 25.157 4.349 -32.034 1.00 93.12 330 VAL A CA 1
ATOM 2490 C C . VAL A 1 330 ? 24.752 4.068 -33.487 1.00 93.12 330 VAL A C 1
ATOM 2492 O O . VAL A 1 330 ? 25.607 3.759 -34.315 1.00 93.12 330 VAL A O 1
ATOM 2495 N N . GLY A 1 331 ? 23.465 4.209 -33.824 1.00 90.88 331 GLY A N 1
ATOM 2496 C CA . GLY A 1 331 ? 22.946 4.038 -35.182 1.00 90.88 331 GLY A CA 1
ATOM 2497 C C . GLY A 1 331 ? 22.823 2.576 -35.618 1.00 90.88 331 GLY A C 1
ATOM 2498 O O . GLY A 1 331 ? 22.883 2.288 -36.814 1.00 90.88 331 GLY A O 1
ATOM 2499 N N . VAL A 1 332 ? 22.663 1.653 -34.667 1.00 92.12 332 VAL A N 1
ATOM 2500 C CA . VAL A 1 332 ? 22.525 0.214 -34.918 1.00 92.12 332 VAL A CA 1
ATOM 2501 C C . VAL A 1 332 ? 21.058 -0.186 -34.776 1.00 92.12 332 VAL A C 1
ATOM 2503 O O . VAL A 1 332 ? 20.394 0.168 -33.810 1.00 92.12 332 VAL A O 1
ATOM 2506 N N . SER A 1 333 ? 20.540 -0.952 -35.738 1.00 91.50 333 SER A N 1
ATOM 2507 C CA . SER A 1 333 ? 19.226 -1.591 -35.618 1.00 91.50 333 SER A CA 1
ATOM 2508 C C . SER A 1 333 ? 19.419 -3.049 -35.218 1.00 91.50 333 SER A C 1
ATOM 2510 O O . SER A 1 333 ? 19.955 -3.844 -35.993 1.00 91.50 333 SER A O 1
ATOM 2512 N N . VAL A 1 334 ? 19.007 -3.385 -33.997 1.00 92.00 334 VAL A N 1
ATOM 2513 C CA . VAL A 1 334 ? 19.134 -4.733 -33.440 1.00 92.00 334 VAL A CA 1
ATOM 2514 C C . VAL A 1 334 ? 17.801 -5.482 -33.579 1.00 92.00 334 VAL A C 1
ATOM 2516 O O . VAL A 1 334 ? 16.767 -4.979 -33.136 1.00 92.00 334 VAL A O 1
ATOM 2519 N N . PRO A 1 335 ? 17.773 -6.689 -34.180 1.00 90.25 335 PRO A N 1
ATOM 2520 C CA . PRO A 1 335 ? 16.553 -7.488 -34.272 1.00 90.25 335 PRO A CA 1
ATOM 2521 C C . PRO A 1 335 ? 15.937 -7.780 -32.896 1.00 90.25 335 PRO A C 1
ATOM 2523 O O . PRO A 1 335 ? 16.638 -8.186 -31.973 1.00 90.25 335 PRO A O 1
ATOM 2526 N N . GLY A 1 336 ? 14.618 -7.609 -32.776 1.00 85.62 336 GLY A N 1
ATOM 2527 C CA . GLY A 1 336 ? 13.888 -7.815 -31.517 1.00 85.62 336 GLY A CA 1
ATOM 2528 C C . GLY A 1 336 ? 13.938 -6.629 -30.546 1.00 85.62 336 GLY A C 1
ATOM 2529 O O . GLY A 1 336 ? 13.286 -6.683 -29.508 1.00 85.62 336 GLY A O 1
ATOM 2530 N N . VAL A 1 337 ? 14.656 -5.553 -30.887 1.00 91.44 337 VAL A N 1
ATOM 2531 C CA . VAL A 1 337 ? 14.661 -4.294 -30.133 1.00 91.44 337 VAL A CA 1
ATOM 2532 C C . VAL A 1 337 ? 13.854 -3.254 -30.917 1.00 91.44 337 VAL A C 1
ATOM 2534 O O . VAL A 1 337 ? 14.207 -2.954 -32.063 1.00 91.44 337 VAL A O 1
ATOM 2537 N N . PRO A 1 338 ? 12.746 -2.726 -30.367 1.00 91.12 338 PRO A N 1
ATOM 2538 C CA . PRO A 1 338 ? 11.977 -1.688 -31.042 1.00 91.12 338 PRO A CA 1
ATOM 2539 C C . PRO A 1 338 ? 12.807 -0.398 -31.164 1.00 91.12 338 PRO A C 1
ATOM 2541 O O . PRO A 1 338 ? 13.644 -0.104 -30.313 1.00 91.12 338 PRO A O 1
ATOM 2544 N N . PRO A 1 339 ? 12.608 0.420 -32.208 1.00 91.19 339 PRO A N 1
ATOM 2545 C CA . PRO A 1 339 ? 13.296 1.701 -32.298 1.00 91.19 339 PRO A CA 1
ATOM 2546 C C . PRO A 1 339 ? 12.828 2.636 -31.176 1.00 91.19 339 PRO A C 1
ATOM 2548 O O . PRO A 1 339 ? 11.636 2.715 -30.873 1.00 91.19 339 PRO A O 1
ATOM 2551 N N . PHE A 1 340 ? 13.742 3.437 -30.616 1.00 92.50 340 PHE A N 1
ATOM 2552 C CA . PHE A 1 340 ? 13.407 4.311 -29.482 1.00 92.50 340 PHE A CA 1
ATOM 2553 C C . PHE A 1 340 ? 12.287 5.328 -29.789 1.00 92.50 340 PHE A C 1
ATOM 2555 O O . PHE A 1 340 ? 11.575 5.797 -28.901 1.00 92.50 340 PHE A O 1
ATOM 2562 N N . SER A 1 341 ? 12.081 5.659 -31.068 1.00 89.19 341 SER A N 1
ATOM 2563 C CA . SER A 1 341 ? 10.985 6.521 -31.525 1.00 89.19 341 SER A CA 1
ATOM 2564 C C . SER A 1 341 ? 9.587 5.969 -31.212 1.00 89.19 341 SER A C 1
ATOM 2566 O O . SER A 1 341 ? 8.640 6.752 -31.112 1.00 89.19 341 SER A O 1
ATOM 2568 N N . GLU A 1 342 ? 9.431 4.659 -31.015 1.00 90.69 342 GLU A N 1
ATOM 2569 C CA . GL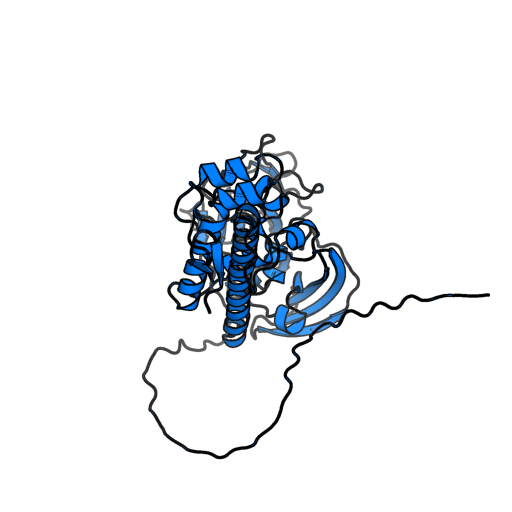U A 1 342 ? 8.155 4.066 -30.607 1.00 90.69 342 GLU A CA 1
ATOM 2570 C C . GLU A 1 342 ? 7.766 4.447 -29.175 1.00 90.69 342 GLU A C 1
ATOM 2572 O O . GLU A 1 342 ? 6.604 4.782 -28.946 1.00 90.69 342 GLU A O 1
ATOM 2577 N N . TYR A 1 343 ? 8.723 4.522 -28.244 1.00 88.81 343 TYR A N 1
ATOM 2578 C CA . TYR A 1 343 ? 8.469 5.015 -26.883 1.00 88.81 343 TYR A CA 1
ATOM 2579 C C . TYR A 1 343 ? 8.102 6.502 -26.890 1.00 88.81 343 TYR A C 1
ATOM 2581 O O . TYR A 1 343 ? 7.140 6.923 -26.254 1.00 88.81 343 TYR A O 1
ATOM 2589 N N . ARG A 1 344 ? 8.792 7.309 -27.709 1.00 82.56 344 ARG A N 1
ATOM 2590 C CA . ARG A 1 344 ? 8.496 8.749 -27.846 1.00 82.56 344 ARG A CA 1
ATOM 2591 C C . ARG A 1 344 ? 7.110 9.048 -28.403 1.00 82.56 344 ARG A C 1
ATOM 2593 O O . ARG A 1 344 ? 6.549 10.101 -28.124 1.00 82.56 344 ARG A O 1
ATOM 2600 N N . THR A 1 345 ? 6.613 8.176 -29.274 1.00 83.88 345 THR A N 1
ATOM 2601 C CA . THR A 1 345 ? 5.302 8.336 -29.918 1.00 83.88 345 THR A CA 1
ATOM 2602 C C . THR A 1 345 ? 4.179 7.669 -29.127 1.00 83.88 345 THR A C 1
ATOM 2604 O O . THR A 1 345 ? 3.036 7.703 -29.576 1.00 83.88 345 THR A O 1
ATOM 2607 N N . GLY A 1 346 ? 4.490 7.071 -27.969 1.00 81.50 346 GLY A N 1
ATOM 2608 C CA . GLY A 1 346 ? 3.533 6.350 -27.131 1.00 81.50 346 GLY A CA 1
ATOM 2609 C C . GLY A 1 346 ? 3.074 5.012 -27.714 1.00 81.50 346 GLY A C 1
ATOM 2610 O O . GLY A 1 346 ? 2.105 4.439 -27.230 1.00 81.50 346 GLY A O 1
ATOM 2611 N N . LYS A 1 347 ? 3.737 4.501 -28.762 1.00 86.00 347 LYS A N 1
ATOM 2612 C CA . LYS A 1 347 ? 3.451 3.168 -29.319 1.00 86.00 347 LYS A CA 1
ATOM 2613 C C . LYS A 1 347 ? 3.964 2.044 -28.424 1.00 86.00 347 LYS A C 1
ATOM 2615 O O . LYS A 1 347 ? 3.409 0.953 -28.456 1.00 86.00 347 LYS A O 1
ATOM 2620 N N . GLN A 1 348 ? 5.016 2.326 -27.661 1.00 88.12 348 GLN A N 1
ATOM 2621 C CA . GLN A 1 348 ? 5.552 1.467 -26.612 1.00 88.12 348 GLN A CA 1
ATOM 2622 C C . GLN A 1 348 ? 5.531 2.232 -25.291 1.00 88.12 348 GLN A C 1
ATOM 2624 O O . GLN A 1 348 ? 5.677 3.457 -25.276 1.00 88.12 348 GLN A O 1
ATOM 2629 N N . PHE A 1 349 ? 5.370 1.509 -24.187 1.00 84.88 349 PHE A N 1
ATOM 2630 C CA . PHE A 1 349 ? 5.396 2.068 -22.840 1.00 84.88 349 PHE A CA 1
ATOM 2631 C C . PHE A 1 349 ? 6.593 1.513 -22.068 1.00 84.88 349 PHE A C 1
ATOM 2633 O O . PHE A 1 349 ? 6.854 0.315 -22.103 1.00 84.88 349 PHE A O 1
ATOM 2640 N N . ALA A 1 350 ? 7.294 2.389 -21.354 1.00 87.75 350 ALA A N 1
ATOM 2641 C CA . ALA A 1 350 ? 8.284 2.016 -20.356 1.00 87.75 350 ALA A CA 1
ATOM 2642 C C . ALA A 1 350 ? 8.195 3.021 -19.208 1.00 87.75 350 ALA A C 1
ATOM 2644 O O . ALA A 1 350 ? 8.241 4.233 -19.438 1.00 87.75 350 ALA A O 1
ATOM 2645 N N . TRP A 1 351 ? 8.017 2.525 -17.984 1.00 82.25 351 TRP A N 1
ATOM 2646 C CA . TRP A 1 351 ? 7.739 3.379 -16.832 1.00 82.25 351 TRP A CA 1
ATOM 2647 C C . TRP A 1 351 ? 8.884 4.365 -16.571 1.00 82.25 351 TRP A C 1
ATOM 2649 O O . TRP A 1 351 ? 8.620 5.531 -16.304 1.00 82.25 351 TRP A O 1
ATOM 2659 N N . ASN A 1 352 ? 10.140 3.947 -16.737 1.00 82.69 352 ASN A N 1
ATOM 2660 C CA . ASN A 1 352 ? 11.335 4.752 -16.467 1.00 82.69 352 ASN A CA 1
ATOM 2661 C C . ASN A 1 352 ? 11.451 6.022 -17.332 1.00 82.69 352 ASN A C 1
ATOM 2663 O O . ASN A 1 352 ? 12.091 6.982 -16.925 1.00 82.69 352 ASN A O 1
ATOM 2667 N N . LEU A 1 353 ? 10.766 6.083 -18.478 1.00 82.31 353 LEU A N 1
ATOM 2668 C CA . LEU A 1 353 ? 10.762 7.263 -19.352 1.00 82.31 353 LEU A CA 1
ATOM 2669 C C . LEU A 1 353 ? 9.678 8.293 -18.996 1.00 82.31 353 LEU A C 1
ATOM 2671 O O . LEU A 1 353 ? 9.520 9.291 -19.700 1.00 82.31 353 LEU A O 1
ATOM 2675 N N . TYR A 1 354 ? 8.875 8.043 -17.958 1.00 73.44 354 TYR A N 1
ATOM 2676 C CA . TYR A 1 354 ? 7.717 8.866 -17.633 1.00 73.44 354 TYR A CA 1
ATOM 2677 C C . TYR A 1 354 ? 8.114 10.049 -16.719 1.00 73.44 354 TYR A C 1
ATOM 2679 O O . TYR A 1 354 ? 8.403 9.838 -15.535 1.00 73.44 354 TYR A O 1
ATOM 2687 N N . PRO A 1 355 ? 8.055 11.315 -17.192 1.00 59.22 355 PRO A N 1
ATOM 2688 C CA . PRO A 1 355 ? 8.671 12.453 -16.490 1.00 59.22 355 PRO A CA 1
ATOM 2689 C C . PRO A 1 355 ? 8.069 12.764 -15.115 1.00 59.22 355 PRO A C 1
ATOM 2691 O O . PRO A 1 355 ? 8.678 13.411 -14.262 1.00 59.22 355 PRO A O 1
ATOM 2694 N N . THR A 1 356 ? 6.828 12.333 -14.876 1.00 54.19 356 THR A N 1
ATOM 2695 C CA . THR A 1 356 ? 6.147 12.522 -13.590 1.00 54.19 356 THR A CA 1
ATOM 2696 C C . THR A 1 356 ? 6.761 11.659 -12.481 1.00 54.19 356 THR A C 1
ATOM 2698 O O . THR A 1 356 ? 6.710 12.061 -11.317 1.00 54.19 356 THR A O 1
ATOM 2701 N N . LEU A 1 357 ? 7.363 10.507 -12.808 1.00 54.16 357 LEU A N 1
ATOM 2702 C CA . LEU A 1 357 ? 7.969 9.630 -11.799 1.00 54.16 357 LEU A CA 1
ATOM 2703 C C . LEU A 1 357 ? 9.261 10.240 -11.243 1.00 54.16 357 LEU A C 1
ATOM 2705 O O . LEU A 1 357 ? 9.470 10.206 -10.034 1.00 54.16 357 LEU A O 1
ATOM 2709 N N . VAL A 1 358 ? 10.089 10.847 -12.096 1.00 42.72 358 VAL A N 1
ATOM 2710 C CA . VAL A 1 358 ? 11.386 11.431 -11.709 1.00 42.72 358 VAL A CA 1
ATOM 2711 C C . VAL A 1 358 ? 11.207 12.768 -10.986 1.00 42.72 358 VAL A C 1
ATOM 2713 O O . VAL A 1 358 ? 11.881 13.033 -9.993 1.00 42.72 358 VAL A O 1
ATOM 2716 N N . ASN A 1 359 ? 10.226 13.578 -11.401 1.00 37.69 359 ASN A N 1
ATOM 2717 C CA . ASN A 1 359 ? 9.980 14.895 -10.803 1.00 37.69 359 ASN A CA 1
ATOM 2718 C C . ASN A 1 359 ? 9.175 14.857 -9.491 1.00 37.69 359 ASN A C 1
ATOM 2720 O O . ASN A 1 359 ? 9.314 15.756 -8.662 1.00 37.69 359 ASN A O 1
ATOM 2724 N N . HIS A 1 360 ? 8.331 13.838 -9.286 1.00 40.53 360 HIS A N 1
ATOM 2725 C CA . HIS A 1 360 ? 7.455 13.739 -8.107 1.00 40.53 360 HIS A CA 1
ATOM 2726 C C . HIS A 1 360 ? 7.635 12.448 -7.298 1.00 40.53 360 HIS A C 1
ATOM 2728 O O . HIS A 1 360 ? 6.902 12.226 -6.329 1.00 40.53 360 HIS A O 1
ATOM 2734 N N . GLY A 1 361 ? 8.565 11.573 -7.697 1.00 50.03 361 GLY A N 1
ATOM 2735 C CA . GLY A 1 361 ? 8.903 10.356 -6.964 1.00 50.03 361 GLY A CA 1
ATOM 2736 C C . GLY A 1 361 ? 7.733 9.398 -6.741 1.00 50.03 361 GLY A C 1
ATOM 2737 O O . GLY A 1 361 ? 7.595 8.797 -5.678 1.00 50.03 361 GLY A O 1
ATOM 2738 N N . SER A 1 362 ? 6.811 9.328 -7.694 1.00 57.25 362 SER A N 1
ATOM 2739 C CA . SER A 1 362 ? 5.655 8.433 -7.614 1.00 57.25 362 SER A CA 1
ATOM 2740 C C . SER A 1 362 ? 5.913 7.275 -8.554 1.00 57.25 362 SER A C 1
ATOM 2742 O O . SER A 1 362 ? 6.060 7.547 -9.729 1.00 57.25 362 SER A O 1
ATOM 2744 N N . LEU A 1 363 ? 6.008 6.029 -8.080 1.00 67.19 363 LEU A N 1
ATOM 2745 C CA . LEU A 1 363 ? 6.171 4.858 -8.967 1.00 67.19 363 LEU A CA 1
ATOM 2746 C C . LEU A 1 363 ? 4.791 4.545 -9.533 1.00 67.19 363 LEU A C 1
ATOM 2748 O O . LEU A 1 363 ? 3.791 4.901 -8.891 1.00 67.19 363 LEU A O 1
ATOM 2752 N N . PRO A 1 364 ? 4.706 3.862 -10.687 1.00 72.94 364 PRO A N 1
ATOM 2753 C CA . PRO A 1 364 ? 3.470 3.204 -11.060 1.00 72.94 364 PRO A CA 1
ATOM 2754 C C . PRO A 1 364 ? 2.978 2.376 -9.860 1.00 72.94 364 PRO A C 1
ATOM 2756 O O . PRO A 1 364 ? 3.784 1.681 -9.232 1.00 72.94 364 PRO A O 1
ATOM 2759 N N . PRO A 1 365 ? 1.696 2.478 -9.479 1.00 73.94 365 PRO A N 1
ATOM 2760 C CA . PRO A 1 365 ? 1.187 1.773 -8.308 1.00 73.94 365 PRO A CA 1
ATOM 2761 C C . PRO A 1 365 ? 1.415 0.258 -8.349 1.00 73.94 365 PRO A C 1
ATOM 2763 O O . PRO A 1 365 ? 1.672 -0.332 -7.304 1.00 73.94 365 PRO A O 1
ATOM 2766 N N . ASP A 1 366 ? 1.391 -0.333 -9.542 1.00 78.12 366 ASP A N 1
ATOM 2767 C CA . ASP A 1 366 ? 1.593 -1.765 -9.773 1.00 78.12 366 ASP A CA 1
ATOM 2768 C C . ASP A 1 366 ? 3.042 -2.179 -9.483 1.00 78.12 366 ASP A C 1
ATOM 2770 O O . ASP A 1 366 ? 3.271 -3.137 -8.746 1.00 78.12 366 ASP A O 1
ATOM 2774 N N . LEU A 1 367 ? 4.011 -1.379 -9.947 1.00 79.56 367 LEU A N 1
ATOM 2775 C CA . LEU A 1 367 ? 5.432 -1.530 -9.621 1.00 79.56 367 LEU A CA 1
ATOM 2776 C C . LEU A 1 367 ? 5.681 -1.373 -8.114 1.00 79.56 367 LEU A C 1
ATOM 2778 O O . LEU A 1 367 ? 6.463 -2.100 -7.507 1.00 79.56 367 LEU A O 1
ATOM 2782 N N . LEU A 1 368 ? 5.002 -0.421 -7.470 1.00 78.69 368 LEU A N 1
ATOM 2783 C CA . LEU A 1 368 ? 5.130 -0.234 -6.027 1.00 78.69 368 LEU A CA 1
ATOM 2784 C C . LEU A 1 368 ? 4.508 -1.402 -5.243 1.00 78.69 368 LEU A C 1
ATOM 2786 O O . LEU A 1 368 ? 5.080 -1.838 -4.245 1.00 78.69 368 LEU A O 1
ATOM 2790 N N . TRP A 1 369 ? 3.356 -1.910 -5.682 1.00 83.25 369 TRP A N 1
ATOM 2791 C CA . TRP A 1 369 ? 2.706 -3.078 -5.090 1.00 83.25 369 TRP A CA 1
ATOM 2792 C C . TRP A 1 369 ? 3.598 -4.314 -5.188 1.00 83.25 369 TRP A C 1
ATOM 2794 O O . TRP A 1 369 ? 3.834 -4.959 -4.167 1.00 83.25 369 TRP A O 1
ATOM 2804 N N . SER A 1 370 ? 4.148 -4.607 -6.368 1.00 86.06 370 SER A N 1
ATOM 2805 C CA . SER A 1 370 ? 4.988 -5.785 -6.591 1.00 86.06 370 SER A CA 1
ATOM 2806 C C . SER A 1 370 ? 6.291 -5.733 -5.786 1.00 86.06 370 SER A C 1
ATOM 2808 O O . SER A 1 370 ? 6.665 -6.714 -5.138 1.00 86.06 370 SER A O 1
ATOM 2810 N N . LEU A 1 371 ? 6.926 -4.558 -5.699 1.00 83.56 371 LEU A N 1
ATOM 2811 C CA . LEU A 1 371 ? 8.087 -4.315 -4.831 1.00 83.56 371 LEU A CA 1
ATOM 2812 C C . LEU A 1 371 ? 7.777 -4.492 -3.336 1.00 83.56 371 LEU A C 1
ATOM 2814 O O . LEU A 1 371 ? 8.679 -4.801 -2.550 1.00 83.56 371 LEU A O 1
ATOM 2818 N N . MET A 1 372 ? 6.528 -4.263 -2.926 1.00 81.75 372 MET A N 1
ATOM 2819 C CA . MET A 1 372 ? 6.090 -4.277 -1.528 1.00 81.75 372 MET A CA 1
ATOM 2820 C C . MET A 1 372 ? 5.248 -5.501 -1.153 1.00 81.75 372 MET A C 1
ATOM 2822 O O . MET A 1 372 ? 4.761 -5.565 -0.017 1.00 81.75 372 MET A O 1
ATOM 2826 N N . PHE A 1 373 ? 5.083 -6.464 -2.064 1.00 87.06 3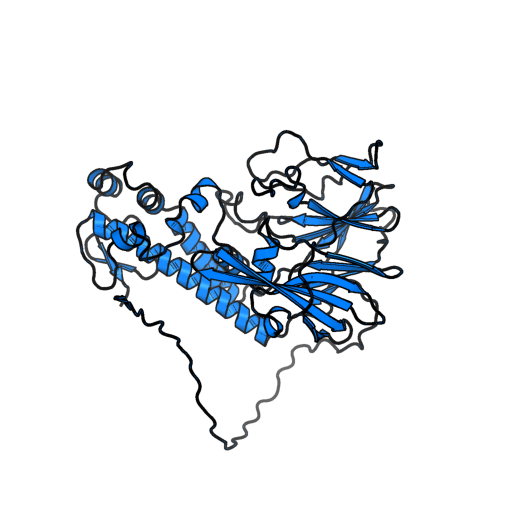73 PHE A N 1
ATOM 2827 C CA . PHE A 1 373 ? 4.290 -7.658 -1.811 1.00 87.06 373 PHE A CA 1
ATOM 2828 C C . PHE A 1 373 ? 4.858 -8.424 -0.598 1.00 87.06 373 PHE A C 1
ATOM 2830 O O . PHE A 1 373 ? 6.075 -8.625 -0.504 1.00 87.06 373 PHE A O 1
ATOM 2837 N N . PRO A 1 374 ? 4.015 -8.828 0.373 1.00 86.75 374 PRO A N 1
ATOM 2838 C CA . PRO A 1 374 ? 4.472 -9.354 1.657 1.00 86.75 374 PRO A CA 1
ATOM 2839 C C . PRO A 1 374 ? 4.854 -10.842 1.585 1.00 86.75 374 PRO A C 1
ATOM 2841 O O . PRO A 1 374 ? 4.249 -11.681 2.254 1.00 86.75 374 PRO A O 1
ATOM 2844 N N . TYR A 1 375 ? 5.875 -11.182 0.795 1.00 87.69 375 TYR A N 1
ATOM 2845 C CA . TYR A 1 375 ? 6.423 -12.540 0.774 1.00 87.69 375 TYR A CA 1
ATOM 2846 C C . TYR A 1 375 ? 6.944 -12.960 2.156 1.00 87.69 375 TYR A C 1
ATOM 2848 O O . TYR A 1 375 ? 7.470 -12.124 2.901 1.00 87.69 375 TYR A O 1
ATOM 2856 N N . PRO A 1 376 ? 6.877 -14.262 2.498 1.00 88.38 376 PRO A N 1
ATOM 2857 C CA . PRO A 1 376 ? 7.563 -14.783 3.670 1.00 88.38 376 PRO A CA 1
ATOM 2858 C C . PRO A 1 376 ? 9.060 -14.429 3.606 1.00 88.38 376 PRO A C 1
ATOM 2860 O O . PRO A 1 376 ? 9.708 -14.752 2.601 1.00 88.38 376 PRO A O 1
ATOM 2863 N N . PRO A 1 377 ? 9.629 -13.786 4.644 1.00 84.62 377 PRO A N 1
ATOM 2864 C CA . PRO A 1 377 ? 11.034 -13.397 4.636 1.00 84.62 377 PRO A CA 1
ATOM 2865 C C . PRO A 1 377 ? 11.950 -14.593 4.369 1.00 84.62 377 PRO A C 1
ATOM 2867 O O . PRO A 1 377 ? 11.797 -15.637 5.007 1.00 84.62 377 PRO A O 1
ATOM 2870 N N . LYS A 1 378 ? 12.935 -14.419 3.479 1.00 87.06 378 LYS A N 1
ATOM 2871 C CA . LYS A 1 378 ? 13.905 -15.452 3.056 1.00 87.06 378 LYS A CA 1
ATOM 2872 C C . LYS A 1 378 ? 13.322 -16.610 2.228 1.00 87.06 378 LYS A C 1
ATOM 2874 O O . LYS A 1 378 ? 14.013 -17.608 2.031 1.00 87.06 378 LYS A O 1
ATOM 2879 N N . SER A 1 379 ? 12.082 -16.506 1.750 1.00 92.69 379 SER A N 1
ATOM 2880 C CA . SER A 1 379 ? 11.556 -17.426 0.730 1.00 92.69 379 SER A CA 1
ATOM 2881 C C . SER A 1 379 ? 12.249 -17.221 -0.625 1.00 92.69 379 SER A C 1
ATOM 2883 O O . SER A 1 379 ? 12.895 -16.196 -0.848 1.00 92.69 379 SER A O 1
ATOM 2885 N N . SER A 1 380 ? 12.106 -18.181 -1.546 1.00 95.31 380 SER A N 1
ATOM 2886 C CA . SER A 1 380 ? 12.592 -18.037 -2.928 1.00 95.31 380 SER A CA 1
ATOM 2887 C C . SER A 1 380 ? 11.981 -16.816 -3.615 1.00 95.31 380 SER A C 1
ATOM 2889 O O . SER A 1 380 ? 12.716 -16.024 -4.193 1.00 95.31 380 SER A O 1
ATOM 2891 N N . SER A 1 381 ? 10.671 -16.608 -3.463 1.00 93.62 381 SER A N 1
ATOM 2892 C CA . SER A 1 381 ? 9.963 -15.452 -4.022 1.00 93.62 381 SER A CA 1
ATOM 2893 C C . SER A 1 381 ? 10.422 -14.126 -3.408 1.00 93.62 381 SER A C 1
ATOM 2895 O O . SER A 1 381 ? 10.554 -13.133 -4.115 1.00 93.62 381 SER A O 1
ATOM 2897 N N . ASP A 1 382 ? 10.733 -14.095 -2.105 1.00 89.81 382 ASP A N 1
ATOM 2898 C CA . ASP A 1 382 ? 11.329 -12.911 -1.471 1.00 89.81 382 ASP A CA 1
ATOM 2899 C C . ASP A 1 382 ? 12.724 -12.609 -2.045 1.00 89.81 382 ASP A C 1
ATOM 2901 O O . ASP A 1 382 ? 13.037 -11.457 -2.344 1.00 89.81 382 ASP A O 1
ATOM 2905 N N . ALA A 1 383 ? 13.558 -13.635 -2.245 1.00 90.94 383 ALA A N 1
ATOM 2906 C CA . ALA A 1 383 ? 14.880 -13.482 -2.852 1.00 90.94 383 ALA A CA 1
ATOM 2907 C C . ALA A 1 383 ? 14.800 -12.992 -4.308 1.00 90.94 383 ALA A C 1
ATOM 2909 O O . ALA A 1 383 ? 15.533 -12.076 -4.678 1.00 90.94 383 ALA A O 1
ATOM 2910 N N . GLU A 1 384 ? 13.890 -13.552 -5.103 1.00 94.81 384 GLU A N 1
ATOM 2911 C CA . GLU A 1 384 ? 13.641 -13.153 -6.490 1.00 94.81 384 GLU A CA 1
ATOM 2912 C C . GLU A 1 384 ? 13.143 -11.708 -6.585 1.00 94.81 384 GLU A C 1
ATOM 2914 O O . GLU A 1 384 ? 13.737 -10.893 -7.292 1.00 94.81 384 GLU A O 1
ATOM 2919 N N . ARG A 1 385 ? 12.146 -11.338 -5.770 1.00 91.81 385 ARG A N 1
ATOM 2920 C CA . ARG A 1 385 ? 11.672 -9.953 -5.660 1.00 91.81 385 ARG A CA 1
ATOM 2921 C C . ARG A 1 385 ? 12.811 -8.996 -5.314 1.00 91.81 385 ARG A C 1
ATOM 2923 O O . ARG A 1 385 ? 12.899 -7.918 -5.895 1.00 91.81 385 ARG A O 1
ATOM 2930 N N . ASN A 1 386 ? 13.682 -9.360 -4.371 1.00 86.25 386 ASN A N 1
ATOM 2931 C CA . ASN A 1 386 ? 14.818 -8.519 -3.980 1.00 86.25 386 ASN A CA 1
ATOM 2932 C C . ASN A 1 386 ? 15.871 -8.389 -5.096 1.00 86.25 386 ASN A C 1
ATOM 2934 O O . ASN A 1 386 ? 16.474 -7.325 -5.226 1.00 86.25 386 ASN A O 1
ATOM 2938 N N . ALA A 1 387 ? 16.083 -9.432 -5.906 1.00 89.00 387 ALA A N 1
ATOM 2939 C CA . ALA A 1 387 ? 16.965 -9.369 -7.070 1.00 89.00 387 ALA A CA 1
ATOM 2940 C C . ALA A 1 387 ? 16.416 -8.397 -8.128 1.00 89.00 387 ALA A C 1
ATOM 2942 O O . ALA A 1 387 ? 17.118 -7.461 -8.511 1.00 89.00 387 ALA A O 1
ATOM 2943 N N . LEU A 1 388 ? 15.139 -8.540 -8.500 1.00 89.75 388 LEU A N 1
ATOM 2944 C CA . LEU A 1 388 ? 14.458 -7.645 -9.444 1.00 89.75 388 LEU A CA 1
ATOM 2945 C C . LEU A 1 388 ? 14.413 -6.192 -8.935 1.00 89.75 388 LEU A C 1
ATOM 2947 O O . LEU A 1 388 ? 14.667 -5.253 -9.685 1.00 89.75 388 LEU A O 1
ATOM 2951 N N . ALA A 1 389 ? 14.178 -5.986 -7.634 1.00 84.62 389 ALA A N 1
ATOM 2952 C CA . ALA A 1 389 ? 14.256 -4.661 -7.014 1.00 84.62 389 ALA A CA 1
ATOM 2953 C C . ALA A 1 389 ? 15.657 -4.032 -7.143 1.00 84.62 389 ALA A C 1
ATOM 2955 O O . ALA A 1 389 ? 15.778 -2.819 -7.326 1.00 84.62 389 ALA A O 1
ATOM 2956 N N . GLY A 1 390 ? 16.714 -4.847 -7.064 1.00 83.25 390 GLY A N 1
ATOM 2957 C CA . GLY A 1 390 ? 18.089 -4.417 -7.316 1.00 83.25 390 GLY A CA 1
ATOM 2958 C C . GLY A 1 390 ? 18.313 -3.971 -8.763 1.00 83.25 390 GLY A C 1
ATOM 2959 O O . GLY A 1 390 ? 18.974 -2.959 -8.991 1.00 83.25 390 GLY A O 1
ATOM 2960 N N . GLU A 1 391 ? 17.721 -4.672 -9.730 1.00 86.56 391 GLU A N 1
ATOM 2961 C CA . GLU A 1 391 ? 17.783 -4.304 -11.150 1.00 86.56 391 GLU A CA 1
ATOM 2962 C C . GLU A 1 391 ? 17.037 -2.993 -11.435 1.00 86.56 391 GLU A C 1
ATOM 2964 O O . GLU A 1 391 ? 17.589 -2.103 -12.083 1.00 86.56 391 GLU A O 1
ATOM 2969 N N . ILE A 1 392 ? 15.844 -2.808 -10.862 1.00 84.25 392 ILE A N 1
ATOM 2970 C CA . ILE A 1 392 ? 15.094 -1.541 -10.932 1.00 84.25 392 ILE A CA 1
ATOM 2971 C C . ILE A 1 392 ? 15.910 -0.389 -10.345 1.00 84.25 392 ILE A C 1
ATOM 2973 O O . ILE A 1 392 ? 16.013 0.675 -10.955 1.00 84.25 392 ILE A O 1
ATOM 2977 N N . ALA A 1 39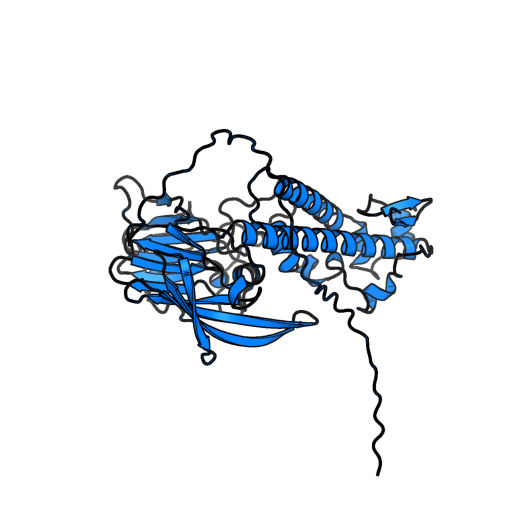3 ? 16.522 -0.593 -9.176 1.00 79.19 393 ALA A N 1
ATOM 2978 C CA . ALA A 1 393 ? 17.364 0.424 -8.557 1.00 79.19 393 ALA A CA 1
ATOM 2979 C C . ALA A 1 393 ? 18.568 0.787 -9.444 1.00 79.19 393 ALA A C 1
ATOM 2981 O O . ALA A 1 393 ? 18.899 1.966 -9.562 1.00 79.19 393 ALA A O 1
ATOM 2982 N N . ALA A 1 394 ? 19.193 -0.199 -10.095 1.00 79.44 394 ALA A N 1
ATOM 2983 C CA . ALA A 1 394 ? 20.304 0.026 -11.016 1.00 79.44 394 ALA A CA 1
ATOM 2984 C C . ALA A 1 394 ? 19.881 0.805 -12.274 1.00 79.44 394 ALA A C 1
ATOM 2986 O O . ALA A 1 394 ? 20.624 1.679 -12.720 1.00 79.44 394 ALA A O 1
ATOM 2987 N N . ILE A 1 395 ? 18.692 0.526 -12.818 1.00 81.88 395 ILE A N 1
ATOM 2988 C CA . ILE A 1 395 ? 18.110 1.258 -13.953 1.00 81.88 395 ILE A CA 1
ATOM 2989 C C . ILE A 1 395 ? 17.885 2.728 -13.580 1.00 81.88 395 ILE A C 1
ATOM 2991 O O . ILE A 1 395 ? 18.416 3.603 -14.253 1.00 81.88 395 ILE A O 1
ATOM 2995 N N . ILE A 1 396 ? 17.199 3.003 -12.465 1.00 77.12 396 ILE A N 1
ATOM 2996 C CA . ILE A 1 396 ? 16.874 4.377 -12.020 1.00 77.12 396 ILE A CA 1
ATOM 2997 C C . ILE A 1 396 ? 18.137 5.204 -11.730 1.00 77.12 396 ILE A C 1
ATOM 2999 O O . ILE A 1 396 ? 18.170 6.423 -11.911 1.00 77.12 396 ILE A O 1
ATOM 3003 N N . GLN A 1 397 ? 19.187 4.553 -11.228 1.00 76.56 397 GLN A N 1
ATOM 3004 C CA . GLN A 1 397 ? 20.466 5.201 -10.925 1.00 76.56 397 GLN A CA 1
ATOM 3005 C C . GLN A 1 397 ? 21.368 5.345 -12.156 1.00 76.56 397 GLN A C 1
ATOM 3007 O O . GLN A 1 397 ? 22.443 5.944 -12.061 1.00 76.56 397 GLN A O 1
ATOM 3012 N N . SER A 1 398 ? 20.960 4.800 -13.303 1.00 77.31 398 SER A N 1
ATOM 3013 C CA . SER A 1 398 ? 21.752 4.842 -14.517 1.00 77.31 398 SER A CA 1
ATOM 3014 C C . SER A 1 398 ? 21.794 6.255 -15.091 1.00 77.31 398 SER A C 1
ATOM 3016 O O . SER A 1 398 ? 20.752 6.841 -15.386 1.00 77.31 398 SER A O 1
ATOM 3018 N N . PRO A 1 399 ? 22.987 6.799 -15.381 1.00 79.00 399 PRO A N 1
ATOM 3019 C CA . PRO A 1 399 ? 23.071 8.069 -16.087 1.00 79.00 399 PRO A CA 1
ATOM 3020 C C . PRO A 1 399 ? 22.513 7.997 -17.520 1.00 79.00 399 PRO A C 1
ATOM 3022 O O . PRO A 1 399 ? 22.186 9.034 -18.088 1.00 79.00 399 PRO A O 1
ATOM 3025 N N . LEU A 1 400 ? 22.391 6.790 -18.092 1.00 85.38 400 LEU A N 1
ATOM 3026 C CA . LEU A 1 400 ? 21.751 6.570 -19.390 1.00 85.38 400 LEU A CA 1
ATOM 3027 C C . LEU A 1 400 ? 20.231 6.777 -19.320 1.00 85.38 400 LEU A C 1
ATOM 3029 O O . LEU A 1 400 ? 19.655 7.291 -20.272 1.00 85.38 400 LEU A O 1
ATOM 3033 N N . ASP A 1 401 ? 19.606 6.407 -18.200 1.00 84.62 401 ASP A N 1
ATOM 3034 C CA . ASP A 1 401 ? 18.170 6.584 -17.957 1.00 84.62 401 ASP A CA 1
ATOM 3035 C C . ASP A 1 401 ? 17.798 8.069 -17.898 1.00 84.62 401 ASP A C 1
ATOM 3037 O O . ASP A 1 401 ? 16.898 8.525 -18.599 1.00 84.62 401 ASP A O 1
ATOM 3041 N N . TRP A 1 402 ? 18.596 8.866 -17.181 1.00 77.94 402 TRP A N 1
ATOM 3042 C CA . TRP A 1 402 ? 18.404 10.319 -17.110 1.00 77.94 402 TRP A CA 1
ATOM 3043 C C . TRP A 1 402 ? 18.557 11.004 -18.474 1.00 77.94 402 TRP A C 1
ATOM 3045 O O . TRP A 1 402 ? 17.840 11.962 -18.775 1.00 77.94 402 TRP A O 1
ATOM 3055 N N . ASP A 1 403 ? 19.483 10.520 -19.307 1.00 81.88 403 ASP A N 1
ATOM 3056 C CA . ASP A 1 403 ? 19.674 11.032 -20.666 1.00 81.88 403 ASP A CA 1
ATOM 3057 C C . ASP A 1 403 ? 18.512 10.598 -21.592 1.00 81.88 403 ASP A C 1
ATOM 3059 O O . ASP A 1 403 ? 18.081 11.385 -22.438 1.00 81.88 403 ASP A O 1
ATOM 3063 N N . ALA A 1 404 ? 17.979 9.380 -21.418 1.00 85.56 404 ALA A N 1
ATOM 3064 C CA . ALA A 1 404 ? 16.835 8.851 -22.168 1.00 85.56 404 ALA A CA 1
ATOM 3065 C C . ALA A 1 404 ? 15.518 9.577 -21.837 1.00 85.56 404 ALA A C 1
ATOM 3067 O O . ALA A 1 404 ? 14.678 9.772 -22.716 1.00 85.56 404 ALA A O 1
ATOM 3068 N N . GLU A 1 405 ? 15.335 10.015 -20.592 1.00 76.38 405 GLU A N 1
ATOM 3069 C CA . GLU A 1 405 ? 14.188 10.828 -20.174 1.00 76.38 405 GLU A CA 1
ATOM 3070 C C . GLU A 1 405 ? 14.255 12.249 -20.769 1.00 76.38 405 GLU A C 1
ATOM 3072 O O . GLU A 1 405 ? 13.272 12.768 -21.301 1.00 76.38 405 GLU A O 1
ATOM 3077 N N . ASN A 1 406 ? 15.434 12.881 -20.727 1.00 68.00 406 ASN A N 1
ATOM 3078 C CA . ASN A 1 406 ? 15.636 14.295 -21.076 1.00 68.00 406 ASN A CA 1
ATOM 3079 C C . ASN A 1 406 ? 16.067 14.530 -22.536 1.00 68.00 406 ASN A C 1
ATOM 3081 O O . ASN A 1 406 ? 16.742 15.524 -22.843 1.00 68.00 406 ASN A O 1
ATOM 3085 N N . MET A 1 407 ? 15.712 13.629 -23.458 1.00 60.25 407 MET A N 1
ATOM 3086 C CA . MET A 1 407 ? 16.225 13.688 -24.828 1.00 60.25 407 MET A CA 1
ATOM 3087 C C . MET A 1 407 ? 15.929 15.027 -25.522 1.00 60.25 407 MET A C 1
ATOM 3089 O O . MET A 1 407 ? 14.788 15.352 -25.857 1.00 60.25 407 MET A O 1
ATOM 3093 N N . GLY A 1 408 ? 16.998 15.778 -25.799 1.00 56.62 408 GLY A N 1
ATOM 3094 C CA . GLY A 1 408 ? 16.965 17.126 -26.375 1.00 56.62 408 GLY A CA 1
ATOM 3095 C C . GLY A 1 408 ? 17.879 18.118 -25.650 1.00 56.62 408 GLY A C 1
ATOM 3096 O O . GLY A 1 408 ? 18.293 19.103 -26.256 1.00 56.62 408 GLY A O 1
ATOM 3097 N N . ALA A 1 409 ? 18.244 17.837 -24.394 1.00 66.19 409 ALA A N 1
ATOM 3098 C CA . ALA A 1 409 ? 19.182 18.660 -23.625 1.00 66.19 409 ALA A CA 1
ATOM 3099 C C . ALA A 1 409 ? 20.659 18.408 -23.991 1.00 66.19 409 ALA A C 1
ATOM 3101 O O . ALA A 1 409 ? 21.491 19.307 -23.870 1.00 66.19 409 ALA A O 1
ATOM 3102 N N . ILE A 1 410 ? 20.987 17.196 -24.451 1.00 75.38 410 ILE A N 1
ATOM 3103 C CA . ILE A 1 410 ? 22.345 16.756 -24.804 1.00 75.38 410 ILE A CA 1
ATOM 3104 C C . ILE A 1 410 ? 22.297 16.097 -26.193 1.00 75.38 410 ILE A C 1
ATOM 3106 O O . ILE A 1 410 ? 21.346 15.386 -26.518 1.00 75.38 410 ILE A O 1
ATOM 3110 N N . SER A 1 411 ? 23.294 16.359 -27.046 1.00 84.62 411 SER A N 1
ATOM 3111 C CA . SER A 1 411 ? 23.372 15.747 -28.381 1.00 84.62 411 SER A CA 1
ATOM 3112 C C . SER A 1 411 ? 23.794 14.277 -28.305 1.00 84.62 411 SER A C 1
ATOM 3114 O O . SER A 1 411 ? 24.537 13.888 -27.404 1.00 84.62 411 SER A O 1
ATOM 3116 N N . ALA A 1 412 ? 23.397 13.467 -29.291 1.00 87.00 412 ALA A N 1
ATOM 3117 C CA . ALA A 1 412 ? 23.782 12.055 -29.351 1.00 87.00 412 ALA A CA 1
ATOM 3118 C C . ALA A 1 412 ? 25.307 11.853 -29.267 1.00 87.00 412 ALA A C 1
ATOM 3120 O O . ALA A 1 412 ? 25.777 11.017 -28.502 1.00 87.00 412 ALA A O 1
ATOM 3121 N N . GLN A 1 413 ? 26.093 12.677 -29.968 1.00 88.50 413 GLN A N 1
ATOM 3122 C CA . GLN A 1 413 ? 27.557 12.646 -29.886 1.00 88.50 413 GLN A CA 1
ATOM 3123 C C . GLN A 1 413 ? 28.081 12.915 -28.470 1.00 88.50 413 GLN A C 1
ATOM 3125 O O . GLN A 1 413 ? 29.052 12.285 -28.062 1.00 88.50 413 GLN A O 1
ATOM 3130 N N . ALA A 1 414 ? 27.463 13.830 -27.720 1.00 88.31 414 ALA A N 1
ATOM 3131 C CA . ALA A 1 414 ? 27.882 14.127 -26.355 1.00 88.31 414 ALA A CA 1
ATOM 3132 C C . ALA A 1 414 ? 27.545 12.980 -25.387 1.00 88.31 414 ALA A C 1
ATOM 3134 O O . ALA A 1 414 ? 28.372 12.659 -24.535 1.00 88.31 414 ALA A O 1
ATOM 3135 N N . VAL A 1 415 ? 26.395 12.315 -25.559 1.00 88.81 415 VAL A N 1
ATOM 3136 C CA . VAL A 1 415 ? 26.050 11.108 -24.785 1.00 88.81 415 VAL A CA 1
ATOM 3137 C C . VAL A 1 415 ? 27.030 9.972 -25.093 1.00 88.81 415 VAL A C 1
ATOM 3139 O O . VAL A 1 415 ? 27.612 9.397 -24.179 1.00 88.81 415 VAL A O 1
ATOM 3142 N N . LEU A 1 416 ? 27.300 9.694 -26.372 1.00 91.81 416 LEU A N 1
ATOM 3143 C CA . LEU A 1 416 ? 28.271 8.665 -26.761 1.00 91.81 416 LEU A CA 1
ATOM 3144 C C . LEU A 1 416 ? 29.670 8.953 -26.203 1.00 91.81 416 LEU A C 1
ATOM 3146 O O . LEU A 1 416 ? 30.304 8.060 -25.645 1.00 91.81 416 LEU A O 1
ATOM 3150 N N . ALA A 1 417 ? 30.137 10.201 -26.298 1.00 91.06 417 ALA A N 1
ATOM 3151 C CA . ALA A 1 417 ? 31.439 10.598 -25.771 1.00 91.06 417 ALA A CA 1
ATOM 3152 C C . ALA A 1 417 ? 31.528 10.435 -24.243 1.00 91.06 417 ALA A C 1
ATOM 3154 O O . ALA A 1 417 ? 32.559 9.984 -23.742 1.00 91.06 417 ALA A O 1
ATOM 3155 N N . ARG A 1 418 ? 30.449 10.747 -23.506 1.00 89.25 418 ARG A N 1
ATOM 3156 C CA . ARG A 1 418 ? 30.357 10.573 -22.043 1.00 89.25 418 ARG A CA 1
ATOM 3157 C C . ARG A 1 418 ? 30.604 9.129 -21.613 1.00 89.25 418 ARG A C 1
ATOM 3159 O O . ARG A 1 418 ? 31.198 8.906 -20.563 1.00 89.25 418 ARG A O 1
ATOM 3166 N N . PHE A 1 419 ? 30.165 8.173 -22.422 1.00 90.50 419 PHE A N 1
ATOM 3167 C CA . PHE A 1 419 ? 30.301 6.744 -22.152 1.00 90.50 419 PHE A CA 1
ATOM 3168 C C . PHE A 1 419 ? 31.375 6.075 -23.018 1.00 90.50 419 PHE A C 1
ATOM 3170 O O . PHE A 1 419 ? 31.371 4.861 -23.193 1.00 90.50 419 PHE A O 1
ATOM 3177 N N . HIS A 1 420 ? 32.311 6.858 -23.565 1.00 91.50 420 HIS A N 1
ATOM 3178 C CA . HIS A 1 420 ? 33.429 6.360 -24.373 1.00 91.50 420 HIS A CA 1
ATOM 3179 C C . HIS A 1 420 ? 33.004 5.458 -25.543 1.00 91.50 420 HIS A C 1
ATOM 3181 O O . HIS A 1 420 ? 33.733 4.544 -25.905 1.00 91.50 420 HIS A O 1
ATOM 3187 N N . HIS A 1 421 ? 31.839 5.725 -26.138 1.00 90.25 421 HIS A N 1
ATOM 3188 C CA . HIS A 1 421 ? 31.239 4.924 -27.209 1.00 90.25 421 HIS A CA 1
ATOM 3189 C C . HIS A 1 421 ? 30.939 3.463 -26.832 1.00 90.25 421 HIS A C 1
ATOM 3191 O O . HIS A 1 421 ? 30.739 2.644 -27.722 1.00 90.25 421 HIS A O 1
ATOM 3197 N N . HIS A 1 422 ? 30.838 3.144 -25.539 1.00 89.88 422 HIS A N 1
ATOM 3198 C CA . HIS A 1 422 ? 30.510 1.805 -25.057 1.00 89.88 422 HIS A CA 1
ATOM 3199 C C . HIS A 1 422 ? 29.271 1.811 -24.156 1.00 89.88 422 HIS A C 1
ATOM 3201 O O . HIS A 1 422 ? 29.075 2.763 -23.395 1.00 89.88 422 HIS A O 1
ATOM 3207 N N . PRO A 1 423 ? 28.445 0.749 -24.198 1.00 89.75 423 PRO A N 1
ATOM 3208 C CA . PRO A 1 423 ? 27.272 0.669 -23.346 1.00 89.75 423 PRO A CA 1
ATOM 3209 C C . PRO A 1 423 ? 27.647 0.779 -21.855 1.00 89.75 423 PRO A C 1
ATOM 3211 O O . PRO A 1 423 ? 28.525 0.046 -21.391 1.00 89.75 423 PRO A O 1
ATOM 3214 N N . PRO A 1 424 ? 27.018 1.687 -21.085 1.00 85.62 424 PRO A N 1
ATOM 3215 C CA . PRO A 1 424 ? 27.531 2.075 -19.769 1.00 85.62 424 PRO A CA 1
ATOM 3216 C C . PRO A 1 424 ? 27.160 1.134 -18.622 1.00 85.62 424 PRO A C 1
ATOM 3218 O O . PRO A 1 424 ? 27.675 1.292 -17.516 1.00 85.62 424 PRO A O 1
ATOM 3221 N N . MET A 1 425 ? 26.256 0.183 -18.850 1.00 88.00 425 MET A N 1
ATOM 3222 C CA . MET A 1 425 ? 25.797 -0.752 -17.826 1.00 88.00 425 MET A CA 1
ATOM 3223 C C . MET A 1 425 ? 25.410 -2.096 -18.440 1.00 88.00 425 MET A C 1
ATOM 3225 O O . MET A 1 425 ? 25.153 -2.201 -19.633 1.00 88.00 425 MET A O 1
ATOM 3229 N N . ALA A 1 426 ? 25.335 -3.144 -17.625 1.00 88.69 426 ALA A N 1
ATOM 3230 C CA . ALA A 1 426 ? 24.638 -4.354 -18.041 1.00 88.69 426 ALA A CA 1
ATOM 3231 C C . ALA A 1 426 ? 23.124 -4.109 -17.963 1.00 88.69 426 ALA A C 1
ATOM 3233 O O . ALA A 1 426 ? 22.648 -3.555 -16.973 1.00 88.69 426 ALA A O 1
ATOM 3234 N N . LEU A 1 427 ? 22.381 -4.541 -18.983 1.00 91.69 427 LEU A N 1
ATOM 3235 C CA . LEU A 1 427 ? 20.920 -4.491 -18.986 1.00 91.69 427 LEU A CA 1
ATOM 3236 C C . LEU A 1 427 ? 20.347 -5.910 -18.803 1.00 91.69 427 LEU A C 1
ATOM 3238 O O . LEU A 1 427 ? 20.799 -6.839 -19.489 1.00 91.69 427 LEU A O 1
ATOM 3242 N N . PRO A 1 428 ? 19.379 -6.109 -17.887 1.00 89.69 428 PRO A N 1
ATOM 3243 C CA . PRO A 1 428 ? 18.656 -7.373 -17.747 1.00 89.69 428 PRO A CA 1
ATOM 3244 C C . PRO A 1 428 ? 18.096 -7.844 -19.091 1.00 89.69 428 PRO A C 1
ATOM 3246 O O . PRO A 1 428 ? 17.588 -7.042 -19.861 1.00 89.69 428 PRO A O 1
ATOM 3249 N N . GLY A 1 429 ? 18.245 -9.129 -19.418 1.00 90.44 429 GLY A N 1
ATOM 3250 C CA . GLY A 1 429 ? 17.821 -9.658 -20.724 1.00 90.44 429 GLY A CA 1
ATOM 3251 C C . GLY A 1 429 ? 18.719 -9.311 -21.927 1.00 90.44 429 GLY A C 1
ATOM 3252 O O . GLY A 1 429 ? 18.460 -9.823 -23.011 1.00 90.44 429 GLY A O 1
ATOM 3253 N N . TYR A 1 430 ? 19.808 -8.543 -21.766 1.00 93.62 430 TYR A N 1
ATOM 3254 C CA . TYR A 1 430 ? 20.692 -8.137 -22.874 1.00 93.62 430 TYR A CA 1
ATOM 3255 C C . TYR A 1 430 ? 22.164 -8.537 -22.680 1.00 93.62 430 TYR A C 1
ATOM 3257 O O . TYR A 1 430 ? 22.663 -8.708 -21.566 1.00 93.62 430 TYR A O 1
ATOM 3265 N N . VAL A 1 431 ? 22.885 -8.673 -23.793 1.00 94.56 431 VAL A N 1
ATOM 3266 C CA . VAL A 1 431 ? 24.346 -8.801 -23.871 1.00 94.56 431 VAL A CA 1
ATOM 3267 C C . VAL A 1 431 ? 24.911 -7.745 -24.806 1.00 94.56 431 VAL A C 1
ATOM 3269 O O . VAL A 1 431 ? 24.293 -7.392 -25.803 1.00 94.56 431 VAL A O 1
ATOM 3272 N N . VAL A 1 432 ? 26.117 -7.268 -24.522 1.00 93.69 432 VAL A N 1
ATOM 3273 C CA . VAL A 1 432 ? 26.810 -6.331 -25.409 1.00 93.69 432 VAL A CA 1
ATOM 3274 C C . VAL A 1 432 ? 27.517 -7.112 -26.518 1.00 93.69 432 VAL A C 1
ATOM 3276 O O . VAL A 1 432 ? 28.300 -8.022 -26.234 1.00 93.69 432 VAL A O 1
ATOM 3279 N N . ARG A 1 433 ? 27.248 -6.777 -27.786 1.00 92.38 433 ARG A N 1
ATOM 3280 C CA . ARG A 1 433 ? 28.016 -7.277 -28.942 1.00 92.38 433 ARG A CA 1
ATOM 3281 C C . ARG A 1 433 ? 28.465 -6.093 -29.789 1.00 92.38 433 ARG A C 1
ATOM 3283 O O . ARG A 1 433 ? 27.632 -5.375 -30.341 1.00 92.38 433 ARG A O 1
ATOM 3290 N N . GLY A 1 434 ? 29.780 -5.904 -29.889 1.00 89.31 434 GLY A N 1
ATOM 3291 C CA . GLY A 1 434 ? 30.329 -4.624 -30.336 1.00 89.31 434 GLY A CA 1
ATOM 3292 C C . GLY A 1 434 ? 29.938 -3.535 -29.340 1.00 89.31 434 GLY A C 1
ATOM 3293 O O . GLY A 1 434 ? 30.082 -3.743 -28.139 1.00 89.31 434 GLY A O 1
ATOM 3294 N N . ASP A 1 435 ? 29.368 -2.442 -29.838 1.00 92.44 435 ASP A N 1
ATOM 3295 C CA . ASP A 1 435 ? 28.947 -1.295 -29.026 1.00 92.44 435 ASP A CA 1
ATOM 3296 C C . ASP A 1 435 ? 27.421 -1.182 -28.890 1.00 92.44 435 ASP A C 1
ATOM 3298 O O . ASP A 1 435 ? 26.915 -0.103 -28.616 1.00 92.44 435 ASP A O 1
ATOM 3302 N N . ALA A 1 436 ? 26.674 -2.271 -29.101 1.00 94.06 436 ALA A N 1
ATOM 3303 C CA . ALA A 1 436 ? 25.207 -2.298 -29.047 1.00 94.06 436 ALA A CA 1
ATOM 3304 C C . ALA A 1 436 ? 24.687 -3.387 -28.098 1.00 94.06 436 ALA A C 1
ATOM 3306 O O . ALA A 1 436 ? 25.370 -4.393 -27.852 1.00 94.06 436 ALA A O 1
ATOM 3307 N N . TYR A 1 437 ? 23.468 -3.207 -27.593 1.00 95.56 437 TYR A N 1
ATOM 3308 C CA . TYR A 1 437 ? 22.774 -4.187 -26.766 1.00 95.56 437 TYR A CA 1
ATOM 3309 C C . TYR A 1 437 ? 21.998 -5.181 -27.628 1.00 95.56 437 TYR A C 1
ATOM 3311 O O . TYR A 1 437 ? 21.178 -4.826 -28.459 1.00 95.56 437 TYR A O 1
ATOM 3319 N N . TRP A 1 438 ? 22.218 -6.470 -27.397 1.00 95.25 438 TRP A N 1
ATOM 3320 C CA . TRP A 1 438 ? 21.531 -7.556 -28.088 1.00 95.25 438 TRP A CA 1
ATOM 3321 C C . TRP A 1 438 ? 20.712 -8.368 -27.095 1.00 95.25 438 TRP A C 1
ATOM 3323 O O . TRP A 1 438 ? 21.262 -8.727 -26.052 1.00 95.25 438 TRP A O 1
ATOM 3333 N N . PRO A 1 439 ? 19.444 -8.704 -27.392 1.00 93.75 439 PRO A N 1
ATOM 3334 C CA . PRO A 1 439 ? 18.680 -9.616 -26.551 1.00 93.75 439 PRO A CA 1
ATOM 3335 C C . PRO A 1 439 ? 19.447 -10.926 -26.315 1.00 93.75 439 PRO A C 1
ATOM 3337 O O . PRO A 1 439 ? 20.080 -11.469 -27.231 1.00 93.75 439 PRO A O 1
ATOM 3340 N N . LYS A 1 440 ? 19.423 -11.426 -25.076 1.00 90.62 440 LYS A N 1
ATOM 3341 C CA . LYS A 1 440 ? 19.883 -12.778 -24.736 1.00 90.62 440 LYS A CA 1
ATOM 3342 C C . LYS A 1 440 ? 18.980 -13.761 -25.489 1.00 90.62 440 LYS A C 1
ATOM 3344 O O . LYS A 1 440 ? 17.763 -13.659 -25.392 1.00 90.62 440 LYS A O 1
ATOM 3349 N N . ALA A 1 441 ? 19.594 -14.615 -26.307 1.00 65.38 441 ALA A N 1
ATOM 3350 C CA . ALA A 1 441 ? 18.891 -15.597 -27.132 1.00 65.38 441 ALA A CA 1
ATOM 3351 C C . ALA A 1 441 ? 18.219 -16.685 -26.292 1.00 65.38 441 ALA A C 1
ATOM 3353 O O . ALA A 1 441 ? 18.799 -17.025 -25.233 1.00 65.38 441 ALA A O 1
#

Radius of gyration: 25.62 Å; chains: 1; bounding box: 60×71×84 Å